Protein AF-A0A355DKV6-F1 (afdb_monomer_lite)

Secondary structure (DSSP, 8-state):
-HHHH-HHHHHHHHHHHHHHHHHHHHSTTTT-STT--EE--EEEETTEEE--EE-HHHHHHHHHS-BGGGTTB-HHHHHHHHHHHHHHHHHHTT---SEEEE-SGGGGSHHHHHHHHHH---TT-EEEE-SSTTTHHHHHHHHHHHHHHHHHHHHHHHHHHHHSHHHHHHHHHTHHHHHHHHHHHHHHHHIIIIIHHHHHHHHTTSS-SHHHHHHHHHHHHHHHHTSHHHHHHHHHHHHHHIIIIIHHHHHHHHHHHHHHHT--GGGG--TT---HHHHS--SSHHHHHHHHHHHHHIIIIIIIIIIHHHHHHHHHSTTHHHHHHHHHHHHHSS-S---HHHHHHHHHHH----HHHHHHHS-HHHHHHHHHHHHHHHHHHHHHHHHH-HHHHHHHHHHHHHHHHHHHHHHHHHHGGG--

Foldseek 3Di:
DLCVVPVVQVVVLVVQLVQQVLVCLLCVVQQADPVDWRWGWDDSDPVDIRIDTDGPVNVVCQQQAQDVVQVRGGVLVSLLVVLLVVVVVCVVVVHQAQEDEDADSVSSRVSSQVSNCVNRVDPSYYYHYDPCRVCPVVVVVVVVVVLVVLLVVLLVLLVVVLPDCVLLVQLVVLVLVLLLLLLQVLLVQLLPQQQLVLLVCLLQVVAFFLLSSLVRSLVRSLVSCVDPVVVVSSLVSLQVSCVPRVQVVVLVSCVVSCVVLVFDSCLQGQPVTDDSCLSVVPPPLCSVLVSVLSNVLSCCLVVVQVLVLLLVLCVVDPVVVVQCVVCVCVQVVPPDPDDPVVVSVCRRPPGRDDSVCSCVSDPSVNSVVSSVVRSVVSSVSSSVSVVVPPVSVSVSSVRSSVSSSVSSSVSSVVRSVVGD

Structure (mmCIF, N/CA/C/O backbone):
data_AF-A0A355DKV6-F1
#
_entry.id   AF-A0A355DKV6-F1
#
loop_
_atom_site.group_PDB
_atom_site.id
_atom_site.type_symbol
_atom_site.label_atom_id
_atom_site.label_alt_id
_atom_site.label_comp_id
_atom_site.label_asym_id
_atom_site.label_entity_id
_atom_site.label_seq_id
_atom_site.pdbx_PDB_ins_code
_atom_site.Cartn_x
_atom_site.Cartn_y
_atom_site.Cartn_z
_atom_site.occupancy
_atom_site.B_iso_or_equiv
_atom_site.auth_seq_id
_atom_site.auth_comp_id
_atom_site.auth_asym_id
_atom_site.auth_atom_id
_atom_site.pdbx_PDB_model_num
ATOM 1 N N . ARG A 1 1 ? 32.120 -13.228 -59.960 1.00 75.69 1 ARG A N 1
ATOM 2 C CA . ARG A 1 1 ? 33.062 -14.369 -59.861 1.00 75.69 1 ARG A CA 1
ATOM 3 C C . ARG A 1 1 ? 33.737 -14.476 -58.501 1.00 75.69 1 ARG A C 1
ATOM 5 O O . ARG A 1 1 ? 33.328 -15.336 -57.746 1.00 75.69 1 ARG A O 1
ATOM 12 N N . VAL A 1 2 ? 34.673 -13.593 -58.117 1.00 82.88 2 VAL A N 1
ATOM 13 C CA . VAL A 1 2 ? 35.402 -13.739 -56.829 1.00 82.88 2 VAL A CA 1
ATOM 14 C C . VAL A 1 2 ? 34.475 -13.819 -55.605 1.00 82.88 2 VAL A C 1
ATOM 16 O O . VAL A 1 2 ? 34.650 -14.699 -54.773 1.00 82.88 2 VAL A O 1
ATOM 19 N N . PHE A 1 3 ? 33.461 -12.954 -55.504 1.00 89.69 3 PHE A N 1
ATOM 20 C CA . PHE A 1 3 ? 32.495 -13.006 -54.394 1.00 89.69 3 PHE A CA 1
ATOM 21 C C . PHE A 1 3 ? 31.490 -14.161 -54.492 1.00 89.69 3 PHE A C 1
ATOM 23 O O . PHE A 1 3 ? 31.041 -14.653 -53.464 1.00 89.69 3 PHE A O 1
ATOM 30 N N . GLU A 1 4 ? 31.181 -14.629 -55.703 1.00 87.00 4 GLU A N 1
ATOM 31 C CA . GLU A 1 4 ? 30.304 -15.791 -55.917 1.00 87.00 4 GLU A CA 1
ATOM 32 C C . GLU A 1 4 ? 31.000 -17.090 -55.487 1.00 87.00 4 GLU A C 1
ATOM 34 O O . GLU A 1 4 ? 30.376 -17.969 -54.903 1.00 87.00 4 GLU A O 1
ATOM 39 N N . GLU A 1 5 ? 32.304 -17.197 -55.753 1.00 87.56 5 GLU A N 1
ATOM 40 C CA . GLU A 1 5 ? 33.126 -18.360 -55.409 1.00 87.56 5 GLU A CA 1
ATOM 41 C C . GLU A 1 5 ? 33.584 -18.332 -53.942 1.00 87.56 5 GLU A C 1
ATOM 43 O O . GLU A 1 5 ? 33.717 -19.381 -53.311 1.00 87.56 5 GLU A O 1
ATOM 48 N N . TYR A 1 6 ? 33.780 -17.139 -53.368 1.00 87.50 6 TYR A N 1
ATOM 49 C CA . TYR A 1 6 ? 34.282 -16.955 -52.004 1.00 87.50 6 TYR A CA 1
ATOM 50 C C . TYR A 1 6 ? 33.488 -15.882 -51.229 1.00 87.50 6 TYR A C 1
ATOM 52 O O . TYR A 1 6 ? 33.973 -14.762 -51.026 1.00 87.50 6 TYR A O 1
ATOM 60 N N . PRO A 1 7 ? 32.296 -16.223 -50.703 1.00 88.56 7 PRO A N 1
ATOM 61 C CA . PRO A 1 7 ? 31.398 -15.262 -50.046 1.00 88.56 7 PRO A CA 1
ATOM 62 C C . PRO A 1 7 ? 31.996 -14.546 -48.824 1.00 88.56 7 PRO A C 1
ATOM 64 O O . PRO A 1 7 ? 31.644 -13.411 -48.514 1.00 88.56 7 PRO A O 1
ATOM 67 N N . HIS A 1 8 ? 32.955 -15.164 -48.132 1.00 89.00 8 HIS A N 1
ATOM 68 C CA . HIS A 1 8 ? 33.622 -14.542 -46.985 1.00 89.00 8 HIS A CA 1
ATOM 69 C C . HIS A 1 8 ? 34.455 -13.300 -47.370 1.00 89.00 8 HIS A C 1
ATOM 71 O O . HIS A 1 8 ? 34.633 -12.402 -46.544 1.00 89.00 8 HIS A O 1
ATOM 77 N N . HIS A 1 9 ? 34.947 -13.208 -48.616 1.00 92.06 9 HIS A N 1
ATOM 78 C CA . HIS A 1 9 ? 35.620 -12.001 -49.108 1.00 92.06 9 HIS A CA 1
ATOM 79 C C . HIS A 1 9 ? 34.642 -10.845 -49.308 1.00 92.06 9 HIS A C 1
ATOM 81 O O . HIS A 1 9 ? 35.014 -9.700 -49.050 1.00 92.06 9 HIS A O 1
ATOM 87 N N . GLN A 1 10 ? 33.397 -11.133 -49.699 1.00 92.31 10 GLN A N 1
ATOM 88 C CA . GLN A 1 10 ? 32.352 -10.120 -49.801 1.00 92.31 10 GLN A CA 1
ATOM 89 C C . GLN A 1 10 ? 32.082 -9.494 -48.430 1.00 92.31 10 GLN A C 1
ATOM 91 O O . GLN A 1 10 ? 32.191 -8.280 -48.296 1.00 92.31 10 GLN A O 1
ATOM 96 N N . ALA A 1 11 ? 31.860 -10.310 -47.393 1.00 91.25 11 ALA A N 1
ATOM 97 C CA . ALA A 1 11 ? 31.617 -9.818 -46.033 1.00 91.25 11 ALA A CA 1
ATOM 98 C C . ALA A 1 11 ? 32.768 -8.938 -45.497 1.00 91.25 11 ALA A C 1
ATOM 100 O O . ALA A 1 11 ? 32.544 -7.917 -44.846 1.00 91.25 11 ALA A O 1
ATOM 101 N N . ARG A 1 12 ? 34.021 -9.301 -45.805 1.00 93.19 12 ARG A N 1
ATOM 102 C CA . ARG A 1 12 ? 35.208 -8.496 -45.466 1.00 93.19 12 ARG A CA 1
ATOM 103 C C . ARG A 1 12 ? 35.236 -7.155 -46.206 1.00 93.19 12 ARG A C 1
ATOM 105 O O . ARG A 1 12 ? 35.471 -6.117 -45.587 1.00 93.19 12 ARG A O 1
ATOM 112 N N . CYS A 1 13 ? 34.940 -7.158 -47.505 1.00 94.75 13 CYS A N 1
ATOM 113 C CA . CYS A 1 13 ? 34.864 -5.935 -48.307 1.00 94.75 13 CYS A CA 1
ATOM 114 C C . CYS A 1 13 ? 33.706 -5.028 -47.858 1.00 94.75 13 CYS A C 1
ATOM 116 O O . CYS A 1 13 ? 33.892 -3.820 -47.736 1.00 94.75 13 CYS A O 1
ATOM 118 N N . GLU A 1 14 ? 32.543 -5.593 -47.529 1.00 94.56 14 GLU A N 1
ATOM 119 C CA . GLU A 1 14 ? 31.401 -4.865 -46.963 1.00 94.56 14 GLU A C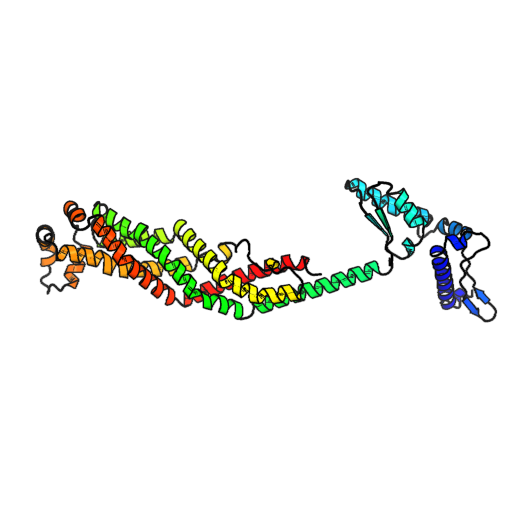A 1
ATOM 120 C C . GLU A 1 14 ? 31.754 -4.216 -45.619 1.00 94.56 14 GLU A C 1
ATOM 122 O O . GLU A 1 14 ? 31.423 -3.051 -45.385 1.00 94.56 14 GLU A O 1
ATOM 127 N N . LEU A 1 15 ? 32.499 -4.915 -44.756 1.00 93.81 15 LEU A N 1
ATOM 128 C CA . LEU A 1 15 ? 33.015 -4.338 -43.515 1.00 93.81 15 LEU A CA 1
ATOM 129 C C . LEU A 1 15 ? 33.995 -3.183 -43.785 1.00 93.81 15 LEU A C 1
ATOM 131 O O . LEU A 1 15 ? 33.948 -2.168 -43.087 1.00 93.81 15 LEU A O 1
ATOM 135 N N . ALA A 1 16 ? 34.859 -3.299 -44.798 1.00 95.38 16 ALA A N 1
ATOM 136 C CA . ALA A 1 16 ? 35.751 -2.213 -45.208 1.00 95.38 16 ALA A CA 1
ATOM 137 C C . ALA A 1 16 ? 34.968 -0.995 -45.735 1.00 95.38 16 ALA A C 1
ATOM 139 O O . ALA A 1 16 ? 35.283 0.137 -45.361 1.00 95.38 16 ALA A O 1
ATOM 140 N N . CYS A 1 17 ? 33.907 -1.212 -46.522 1.00 95.62 17 CYS A N 1
ATOM 141 C CA . CYS A 1 17 ? 32.977 -0.159 -46.943 1.00 95.62 17 CYS A CA 1
ATOM 142 C C . CYS A 1 17 ? 32.291 0.496 -45.740 1.00 95.62 17 CYS A C 1
ATOM 144 O O . CYS A 1 17 ? 32.219 1.722 -45.664 1.00 95.62 17 CYS A O 1
ATOM 146 N N . ARG A 1 18 ? 31.824 -0.301 -44.768 1.00 92.56 18 ARG A N 1
ATOM 147 C CA . ARG A 1 18 ? 31.198 0.208 -43.543 1.00 92.56 18 ARG A CA 1
ATOM 148 C C . ARG A 1 18 ? 32.146 1.116 -42.761 1.00 92.56 18 ARG A C 1
ATOM 150 O O . ARG A 1 18 ? 31.719 2.194 -42.362 1.00 92.56 18 ARG A O 1
ATOM 157 N N . LYS A 1 19 ? 33.409 0.718 -42.582 1.00 92.50 19 LYS A N 1
ATOM 158 C CA . LYS A 1 19 ? 34.423 1.533 -41.892 1.00 92.50 19 LYS A CA 1
ATOM 159 C C . LYS A 1 19 ? 34.695 2.847 -42.625 1.00 92.50 19 LYS A C 1
ATOM 161 O O . LYS A 1 19 ? 34.695 3.893 -41.988 1.00 92.50 19 LYS A O 1
ATOM 166 N N . ALA A 1 20 ? 34.857 2.808 -43.951 1.00 94.56 20 ALA A N 1
ATOM 167 C CA . ALA A 1 20 ? 35.049 4.017 -44.758 1.00 94.56 20 ALA A CA 1
ATOM 168 C C . ALA A 1 20 ? 33.838 4.965 -44.673 1.00 94.56 20 ALA A C 1
ATOM 170 O O . ALA A 1 20 ? 34.000 6.176 -44.547 1.00 94.56 20 ALA A O 1
ATOM 171 N N . LYS A 1 21 ? 32.618 4.412 -44.682 1.00 93.00 21 LYS A N 1
ATOM 172 C CA . LYS A 1 21 ? 31.371 5.161 -44.476 1.00 93.00 21 LYS A CA 1
ATOM 173 C C . LYS A 1 21 ? 31.324 5.816 -43.090 1.00 93.00 21 LYS A C 1
ATOM 175 O O . LYS A 1 21 ? 31.010 6.996 -42.984 1.00 93.00 21 LYS A O 1
ATOM 180 N N . GLU A 1 22 ? 31.592 5.058 -42.029 1.00 91.00 22 GLU A N 1
ATOM 181 C CA . GLU A 1 22 ? 31.557 5.564 -40.648 1.00 91.00 22 GLU A CA 1
ATOM 182 C C . GLU A 1 22 ? 32.615 6.649 -40.407 1.00 91.00 22 GLU A C 1
ATOM 184 O O . GLU A 1 22 ? 32.306 7.659 -39.777 1.00 91.00 22 GLU A O 1
ATOM 189 N N . ASP A 1 23 ? 33.820 6.490 -40.960 1.00 92.25 23 ASP A N 1
ATOM 190 C CA . ASP A 1 23 ? 34.874 7.509 -40.929 1.00 92.25 23 ASP A CA 1
ATOM 191 C C . ASP A 1 23 ? 34.447 8.786 -41.672 1.00 92.25 23 ASP A C 1
ATOM 193 O O . ASP A 1 23 ? 34.551 9.885 -41.124 1.00 92.25 23 ASP A O 1
ATOM 197 N N . TYR A 1 24 ? 33.854 8.644 -42.867 1.00 93.69 24 TYR A N 1
ATOM 198 C CA . TYR A 1 24 ? 33.315 9.780 -43.616 1.00 93.69 24 TYR A CA 1
ATOM 199 C C . TYR A 1 24 ? 32.299 10.587 -42.796 1.00 93.69 24 TYR A C 1
ATOM 201 O O . TYR A 1 24 ? 32.480 11.792 -42.633 1.00 93.69 24 TYR A O 1
ATOM 209 N N . PHE A 1 25 ? 31.262 9.943 -42.245 1.00 91.38 25 PHE A N 1
ATOM 210 C CA . PHE A 1 25 ? 30.215 10.645 -41.486 1.00 91.38 25 PHE A CA 1
ATOM 211 C C . PHE A 1 25 ? 30.684 11.146 -40.114 1.00 91.38 25 PHE A C 1
ATOM 213 O O . PHE A 1 25 ? 30.105 12.081 -39.570 1.00 91.38 25 PHE A O 1
ATOM 220 N N . SER A 1 26 ? 31.754 10.574 -39.558 1.00 88.19 26 SER A N 1
ATOM 221 C CA . SER A 1 26 ? 32.372 11.099 -38.333 1.00 88.19 26 SER A CA 1
ATOM 222 C C . SER A 1 26 ? 33.210 12.354 -38.599 1.00 88.19 26 SER A C 1
ATOM 224 O O . SER A 1 26 ? 33.378 13.179 -37.704 1.00 88.19 26 SER A O 1
ATOM 226 N N . ASN A 1 27 ? 33.718 12.515 -39.827 1.00 90.25 27 ASN A N 1
ATOM 227 C CA . ASN A 1 27 ? 34.671 13.557 -40.208 1.00 90.25 27 ASN A CA 1
ATOM 228 C C . ASN A 1 27 ? 34.256 14.291 -41.502 1.00 90.25 27 ASN A C 1
ATOM 230 O O . ASN A 1 27 ? 35.106 14.646 -42.320 1.00 90.25 27 ASN A O 1
ATOM 234 N N . GLU A 1 28 ? 32.960 14.560 -41.707 1.00 89.56 28 GLU A N 1
ATOM 235 C CA . GLU A 1 28 ? 32.431 15.083 -42.986 1.00 89.56 28 GLU A CA 1
ATOM 236 C C . GLU A 1 28 ? 33.140 16.362 -43.471 1.00 89.56 28 GLU A C 1
ATOM 238 O O . GLU A 1 28 ? 33.369 16.550 -44.668 1.00 89.56 28 GLU A O 1
ATOM 243 N N . ALA A 1 29 ? 33.545 17.238 -42.544 1.00 89.12 29 ALA A N 1
ATOM 244 C CA . ALA A 1 29 ? 34.274 18.464 -42.865 1.00 89.12 29 ALA A CA 1
ATOM 245 C C . ALA A 1 29 ? 35.647 18.189 -43.510 1.00 89.12 29 ALA A C 1
ATOM 247 O O . ALA A 1 29 ? 36.038 18.895 -44.443 1.00 89.12 29 ALA A O 1
ATOM 248 N N . LEU A 1 30 ? 36.355 17.145 -43.065 1.00 90.81 30 LEU A N 1
ATOM 249 C CA . LEU A 1 30 ? 37.671 16.744 -43.578 1.00 90.81 30 LEU A CA 1
ATOM 250 C C . LEU A 1 30 ? 37.592 16.202 -45.015 1.00 90.81 30 LEU A C 1
ATOM 252 O O . LEU A 1 30 ? 38.509 16.401 -45.816 1.00 90.81 30 LEU A O 1
ATOM 256 N N . TYR A 1 31 ? 36.482 15.546 -45.354 1.00 91.19 31 TYR A N 1
ATOM 257 C CA . TYR A 1 31 ? 36.245 14.911 -46.658 1.00 91.19 31 TYR A CA 1
ATOM 258 C C . TYR A 1 31 ? 35.359 15.748 -47.592 1.00 91.19 31 TYR A C 1
ATOM 260 O O . TYR A 1 31 ? 34.813 15.249 -48.580 1.00 91.19 31 TYR A O 1
ATOM 268 N N . SER A 1 32 ? 35.223 17.041 -47.286 1.00 84.38 32 SER A N 1
ATOM 269 C CA . SER A 1 32 ? 34.467 18.004 -48.090 1.00 84.38 32 SER A CA 1
ATOM 270 C C . SER A 1 32 ? 35.166 18.373 -49.406 1.00 84.38 32 SER A C 1
ATOM 272 O O . SER A 1 32 ? 34.494 18.720 -50.377 1.00 84.38 32 SER A O 1
ATOM 274 N N . ASN A 1 33 ? 36.500 18.270 -49.454 1.00 86.44 33 ASN A N 1
ATOM 275 C CA . ASN A 1 33 ? 37.308 18.471 -50.657 1.00 86.44 33 ASN A CA 1
ATOM 276 C C . ASN A 1 33 ? 37.266 17.217 -51.549 1.00 86.44 33 ASN A C 1
ATOM 278 O O . ASN A 1 33 ? 37.455 16.104 -51.064 1.00 86.44 33 ASN A O 1
ATOM 282 N N . SER A 1 34 ? 37.096 17.398 -52.861 1.00 79.31 34 SER A N 1
ATOM 283 C CA . SER A 1 34 ? 37.041 16.318 -53.856 1.00 79.31 34 SER A CA 1
ATOM 284 C C . SER A 1 34 ? 38.300 15.444 -53.915 1.00 79.31 34 SER A C 1
ATOM 286 O O . SER A 1 34 ? 38.226 14.312 -54.386 1.00 79.31 34 SER A O 1
ATOM 288 N N . GLN A 1 35 ? 39.439 15.935 -53.417 1.00 86.06 35 GLN A N 1
ATOM 289 C CA . GLN A 1 35 ? 40.703 15.190 -53.365 1.00 86.06 35 GLN A CA 1
ATOM 290 C C . GLN A 1 35 ? 40.925 14.420 -52.048 1.00 86.06 35 GLN A C 1
ATOM 292 O O . GLN A 1 35 ? 41.882 13.652 -51.944 1.00 86.06 35 GLN A O 1
ATOM 297 N N . SER A 1 36 ? 40.058 14.605 -51.046 1.00 91.44 36 SER A N 1
ATOM 298 C CA . SER A 1 36 ? 40.150 13.965 -49.728 1.00 91.44 36 SER A CA 1
ATOM 299 C C . SER A 1 36 ? 39.138 12.825 -49.618 1.00 91.44 36 SER A C 1
ATOM 301 O O . SER A 1 36 ? 37.974 13.004 -49.963 1.00 91.44 36 SER A O 1
ATOM 303 N N . PHE A 1 37 ? 39.564 11.654 -49.135 1.00 93.44 37 PHE A N 1
ATOM 304 C CA . PHE A 1 37 ? 38.721 10.457 -49.061 1.00 93.44 37 PHE A CA 1
ATOM 305 C C . PHE A 1 37 ? 38.884 9.749 -47.721 1.00 93.44 37 PHE A C 1
ATOM 307 O O . PHE A 1 37 ? 40.014 9.495 -47.297 1.00 93.44 37 PHE A O 1
ATOM 314 N N . ALA A 1 38 ? 37.766 9.339 -47.128 1.00 93.62 38 ALA A N 1
ATOM 315 C CA . ALA A 1 38 ? 37.750 8.258 -46.156 1.00 93.62 38 ALA A CA 1
ATOM 316 C C . ALA A 1 38 ? 38.045 6.953 -46.904 1.00 93.62 38 ALA A C 1
ATOM 318 O O . ALA A 1 38 ? 37.488 6.715 -47.983 1.00 93.62 38 ALA A O 1
ATOM 319 N N . ARG A 1 39 ? 38.958 6.129 -46.381 1.00 93.50 39 ARG A N 1
ATOM 320 C CA . ARG A 1 39 ? 39.440 4.930 -47.083 1.00 93.50 39 ARG A CA 1
ATOM 321 C C . ARG A 1 39 ? 39.366 3.701 -46.196 1.00 93.50 39 ARG A C 1
ATOM 323 O O . ARG A 1 39 ? 39.854 3.708 -45.071 1.00 93.50 39 ARG A O 1
ATOM 330 N N . GLY A 1 40 ? 38.820 2.626 -46.748 1.00 91.12 40 GLY A N 1
ATOM 331 C CA . GLY A 1 40 ? 39.048 1.279 -46.240 1.00 91.12 40 GLY A CA 1
ATOM 332 C C . GLY A 1 40 ? 40.179 0.601 -47.008 1.00 91.12 40 GLY A C 1
ATOM 333 O O . GLY A 1 40 ? 40.628 1.084 -48.048 1.00 91.12 40 GLY A O 1
ATOM 334 N N . PHE A 1 41 ? 40.619 -0.548 -46.514 1.00 93.00 41 PHE A N 1
ATOM 335 C CA . PHE A 1 41 ? 41.547 -1.419 -47.221 1.00 93.00 41 PHE A CA 1
ATOM 336 C C . PHE A 1 41 ? 41.226 -2.866 -46.877 1.00 93.00 41 PHE A C 1
ATOM 338 O O . PHE A 1 41 ? 41.072 -3.200 -45.702 1.00 93.00 41 PHE A O 1
ATOM 345 N N . GLU A 1 42 ? 41.144 -3.712 -47.895 1.00 94.12 42 GLU A N 1
ATOM 346 C CA . GLU A 1 42 ? 40.988 -5.147 -47.739 1.00 94.12 42 GLU A CA 1
ATOM 347 C C . GLU A 1 42 ? 41.822 -5.889 -48.789 1.00 94.12 42 GLU A C 1
ATOM 349 O O . GLU A 1 42 ? 41.785 -5.565 -49.977 1.00 94.12 42 GLU A O 1
ATOM 354 N N . SER A 1 43 ? 42.585 -6.888 -48.344 1.00 92.38 43 SER A N 1
ATOM 355 C CA . SER A 1 43 ? 43.362 -7.754 -49.233 1.00 92.38 43 SER A CA 1
ATOM 356 C C . SER A 1 43 ? 42.561 -9.021 -49.504 1.00 92.38 43 SER A C 1
ATOM 358 O O . SER A 1 43 ? 42.311 -9.823 -48.595 1.00 92.38 43 SER A O 1
ATOM 360 N N . ILE A 1 44 ? 42.121 -9.174 -50.755 1.00 88.06 44 ILE A N 1
ATOM 361 C CA . ILE A 1 44 ? 41.364 -10.345 -51.199 1.00 88.06 44 ILE A CA 1
ATOM 362 C C . ILE A 1 44 ? 42.344 -11.495 -51.461 1.00 88.06 44 ILE A C 1
ATOM 364 O O . ILE A 1 44 ? 42.140 -12.596 -50.958 1.00 88.06 44 ILE A O 1
ATOM 368 N N . ASN A 1 45 ? 43.435 -11.230 -52.184 1.00 85.31 45 ASN A N 1
ATOM 369 C CA . ASN A 1 45 ? 44.578 -12.134 -52.352 1.00 85.31 45 ASN A CA 1
ATOM 370 C C . ASN A 1 45 ? 45.846 -11.330 -52.719 1.00 85.31 45 ASN A C 1
ATOM 372 O O . ASN A 1 45 ? 45.808 -10.104 -52.759 1.00 85.31 45 ASN A O 1
ATOM 376 N N . GLU A 1 46 ? 46.961 -12.006 -53.017 1.00 83.81 46 GLU A N 1
ATOM 377 C CA . GLU A 1 46 ? 48.256 -11.365 -53.331 1.00 83.81 46 GLU A CA 1
ATOM 378 C C . GLU A 1 46 ? 48.210 -10.375 -54.514 1.00 83.81 46 GLU A C 1
ATOM 380 O O . GLU A 1 46 ? 49.072 -9.502 -54.628 1.00 83.81 46 GLU A O 1
ATOM 385 N N . GLN A 1 47 ? 47.205 -10.493 -55.388 1.00 87.06 47 GLN A N 1
ATOM 386 C CA . GLN A 1 47 ? 47.074 -9.714 -56.621 1.00 87.06 47 GLN A CA 1
ATOM 387 C C . GLN A 1 47 ? 45.876 -8.755 -56.617 1.00 87.06 47 GLN A C 1
ATOM 389 O O . GLN A 1 47 ? 45.832 -7.839 -57.437 1.00 87.06 47 GLN A O 1
ATOM 394 N N . ILE A 1 48 ? 44.902 -8.948 -55.721 1.00 89.69 48 ILE A N 1
ATOM 395 C CA . ILE A 1 48 ? 43.644 -8.198 -55.704 1.00 89.69 48 ILE A CA 1
ATOM 396 C C . ILE A 1 48 ? 43.473 -7.492 -54.360 1.00 89.69 48 ILE A C 1
ATOM 398 O O . ILE A 1 48 ? 43.266 -8.119 -53.318 1.00 89.69 48 ILE A O 1
ATOM 402 N N . TYR A 1 49 ? 43.465 -6.163 -54.430 1.00 92.06 49 TYR A N 1
ATOM 403 C CA . TYR A 1 49 ? 43.208 -5.269 -53.308 1.00 92.06 49 TYR A CA 1
ATOM 404 C C . TYR A 1 49 ? 41.893 -4.525 -53.524 1.00 92.06 49 TYR A C 1
ATOM 406 O O . TYR A 1 49 ? 41.630 -4.013 -54.613 1.00 92.06 49 TYR A O 1
ATOM 414 N N . PHE A 1 50 ? 41.083 -4.435 -52.474 1.00 94.06 50 PHE A N 1
ATOM 415 C CA . PHE A 1 50 ? 39.849 -3.663 -52.455 1.00 94.06 50 PHE A CA 1
ATOM 416 C C . PHE A 1 50 ? 40.023 -2.438 -51.555 1.00 94.06 50 PHE A C 1
ATOM 418 O O . PHE A 1 50 ? 40.330 -2.554 -50.369 1.00 94.06 50 PHE A O 1
ATOM 425 N N . ILE A 1 51 ? 39.854 -1.248 -52.130 1.00 94.38 51 ILE A N 1
ATOM 426 C CA . ILE A 1 51 ? 40.093 0.030 -51.452 1.00 94.38 51 ILE A CA 1
ATOM 427 C C . ILE A 1 51 ? 38.833 0.887 -51.615 1.00 94.38 51 ILE A C 1
ATOM 429 O O . ILE A 1 51 ? 38.753 1.662 -52.569 1.00 94.38 51 ILE A O 1
ATOM 433 N N . PRO A 1 52 ? 37.819 0.739 -50.743 1.00 94.75 52 PRO A N 1
ATOM 434 C CA . PRO A 1 52 ? 36.633 1.578 -50.807 1.00 94.75 52 PRO A CA 1
ATOM 435 C C . PRO A 1 52 ? 37.004 3.011 -50.426 1.00 94.75 52 PRO A C 1
ATOM 437 O O . PRO A 1 52 ? 37.708 3.237 -49.437 1.00 94.75 52 PRO A O 1
ATOM 440 N N . GLN A 1 53 ? 36.535 3.972 -51.218 1.00 94.31 53 GLN A N 1
ATOM 441 C CA . GLN A 1 53 ? 36.810 5.393 -51.033 1.00 94.31 53 GLN A CA 1
ATOM 442 C C . GLN A 1 53 ? 35.499 6.168 -50.981 1.00 94.31 53 GLN A C 1
ATOM 444 O O . GLN A 1 53 ? 34.644 5.998 -51.846 1.00 94.31 53 GLN A O 1
ATOM 449 N N . VAL A 1 54 ? 35.357 7.033 -49.980 1.00 93.94 54 VAL A N 1
ATOM 450 C CA . VAL A 1 54 ? 34.174 7.880 -49.810 1.00 93.94 54 VAL A CA 1
ATOM 451 C C . VAL A 1 54 ? 34.623 9.322 -49.607 1.00 93.94 54 VAL A C 1
ATOM 453 O O . VAL A 1 54 ? 35.417 9.621 -48.718 1.00 93.94 54 VAL A O 1
ATOM 456 N N . ASN A 1 55 ? 34.118 10.220 -50.444 1.00 94.06 55 ASN A N 1
ATOM 457 C CA . ASN A 1 55 ? 34.197 11.667 -50.263 1.00 94.06 55 ASN A CA 1
ATOM 458 C C . ASN A 1 55 ? 32.788 12.257 -50.389 1.00 94.06 55 ASN A C 1
ATOM 460 O O . ASN A 1 55 ? 31.827 11.528 -50.643 1.00 94.06 55 ASN A O 1
ATOM 464 N N . ARG A 1 56 ? 32.657 13.580 -50.260 1.00 92.94 56 ARG A N 1
ATOM 465 C CA . ARG A 1 56 ? 31.346 14.235 -50.342 1.00 92.94 56 ARG A CA 1
ATOM 466 C C . ARG A 1 56 ? 30.579 13.930 -51.631 1.00 92.94 56 ARG A C 1
ATOM 468 O O . ARG A 1 56 ? 29.381 13.688 -51.556 1.00 92.94 56 ARG A O 1
ATOM 475 N N . ALA A 1 57 ? 31.234 13.949 -52.792 1.00 92.81 57 ALA A N 1
ATOM 476 C CA . ALA A 1 57 ? 30.561 13.719 -54.073 1.00 92.81 57 ALA A CA 1
ATOM 477 C C . ALA A 1 57 ? 29.994 12.293 -54.161 1.00 92.81 57 ALA A C 1
ATOM 479 O O . ALA A 1 57 ? 28.816 12.125 -54.457 1.00 92.81 57 ALA A O 1
ATOM 480 N N . ILE A 1 58 ? 30.806 11.294 -53.799 1.00 94.06 58 ILE A N 1
ATOM 481 C CA . ILE A 1 58 ? 30.404 9.880 -53.783 1.00 94.06 58 ILE A CA 1
ATOM 482 C C . ILE A 1 58 ? 29.291 9.646 -52.757 1.00 94.06 58 ILE A C 1
ATOM 484 O O . ILE A 1 58 ? 28.300 8.990 -53.056 1.00 94.06 58 ILE A O 1
ATOM 488 N N . ALA A 1 59 ? 29.424 10.198 -51.547 1.00 93.31 59 ALA A N 1
ATOM 489 C CA . ALA A 1 59 ? 28.401 10.056 -50.518 1.00 93.31 59 ALA A CA 1
ATOM 490 C C . ALA A 1 59 ? 27.063 10.65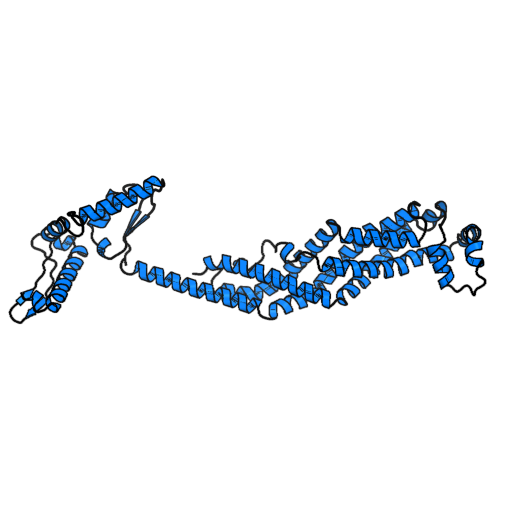6 -50.973 1.00 93.31 59 ALA A C 1
ATOM 492 O O . ALA A 1 59 ? 26.024 10.039 -50.776 1.00 93.31 59 ALA A O 1
ATOM 493 N N . GLN A 1 60 ? 27.080 11.828 -51.612 1.00 92.88 60 GLN A N 1
ATOM 494 C CA . GLN A 1 60 ? 25.874 12.466 -52.141 1.00 92.88 60 GLN A CA 1
ATOM 495 C C . GLN A 1 60 ? 25.227 11.641 -53.255 1.00 92.88 60 GLN A C 1
ATOM 497 O O . GLN A 1 60 ? 24.012 11.475 -53.236 1.00 92.88 60 GLN A O 1
ATOM 502 N N . GLU A 1 61 ? 26.019 11.087 -54.174 1.00 94.50 61 GLU A N 1
ATOM 503 C CA . GLU A 1 61 ? 25.523 10.185 -55.217 1.00 94.50 61 GLU A CA 1
ATOM 504 C C . GLU A 1 61 ? 24.847 8.947 -54.611 1.00 94.50 61 GLU A C 1
ATOM 506 O O . GLU A 1 61 ? 23.699 8.658 -54.938 1.00 94.50 61 GLU A O 1
ATOM 511 N N . ILE A 1 62 ? 25.508 8.276 -53.659 1.00 93.94 62 ILE A N 1
ATOM 512 C CA . ILE A 1 62 ? 24.969 7.086 -52.979 1.00 93.94 62 ILE A CA 1
ATOM 513 C C . ILE A 1 62 ? 23.683 7.417 -52.212 1.00 93.94 62 ILE A C 1
ATOM 515 O O . ILE A 1 62 ? 22.713 6.668 -52.276 1.00 93.94 62 ILE A O 1
ATOM 519 N N . LEU A 1 63 ? 23.655 8.531 -51.474 1.00 93.94 63 LEU A N 1
ATOM 520 C CA . LEU A 1 63 ? 22.506 8.908 -50.645 1.00 93.94 63 LEU A CA 1
ATOM 521 C C . LEU A 1 63 ? 21.260 9.278 -51.465 1.00 93.94 63 LEU A C 1
ATOM 523 O O . LEU A 1 63 ? 20.154 9.126 -50.949 1.00 93.94 63 LEU A O 1
ATOM 527 N N . HIS A 1 64 ? 21.440 9.749 -52.706 1.00 95.69 64 HIS A N 1
ATOM 528 C CA . HIS A 1 64 ? 20.362 10.085 -53.647 1.00 95.69 64 HIS A CA 1
ATOM 529 C C . HIS A 1 64 ? 20.044 8.952 -54.631 1.00 95.69 64 HIS A C 1
ATOM 531 O O . HIS A 1 64 ? 19.135 9.082 -55.451 1.00 95.69 64 HIS A O 1
ATOM 537 N N . GLN A 1 65 ? 20.773 7.838 -54.567 1.00 96.50 65 GLN A N 1
ATOM 538 C CA . GLN A 1 65 ? 20.498 6.688 -55.408 1.00 96.50 65 GLN A CA 1
ATOM 539 C C . GLN A 1 65 ? 19.162 6.052 -55.009 1.00 96.50 65 GLN A C 1
ATOM 541 O O . GLN A 1 65 ? 18.921 5.755 -53.841 1.00 96.50 65 GLN A O 1
ATOM 546 N N . SER A 1 66 ? 18.308 5.819 -56.004 1.00 95.75 66 SER A N 1
ATOM 547 C CA . SER A 1 66 ? 17.059 5.071 -55.855 1.00 95.75 66 SER A CA 1
ATOM 548 C C . SER A 1 66 ? 17.345 3.615 -55.469 1.00 95.75 66 SER A C 1
ATOM 550 O O . SER A 1 66 ? 18.146 2.944 -56.128 1.00 95.75 66 SER A O 1
ATOM 552 N N . LEU A 1 67 ? 16.694 3.130 -54.409 1.00 95.00 67 LEU A N 1
ATOM 553 C CA . LEU A 1 67 ? 16.826 1.760 -53.913 1.00 95.00 67 LEU A CA 1
ATOM 554 C C . LEU A 1 67 ? 15.501 1.010 -54.068 1.00 95.00 67 LEU A C 1
ATOM 556 O O . LEU A 1 67 ? 14.439 1.515 -53.700 1.00 95.00 67 LEU A O 1
ATOM 560 N N . ALA A 1 68 ? 15.553 -0.216 -54.593 1.00 95.31 68 ALA A N 1
ATOM 561 C CA . ALA A 1 68 ? 14.361 -1.040 -54.798 1.00 95.31 68 ALA A CA 1
ATOM 562 C C . ALA A 1 68 ? 13.698 -1.419 -53.463 1.00 95.31 68 ALA A C 1
ATOM 564 O O . ALA A 1 68 ? 12.474 -1.450 -53.361 1.00 95.31 68 ALA A O 1
ATOM 565 N N . GLU A 1 69 ? 14.509 -1.637 -52.427 1.00 94.19 69 GLU A N 1
ATOM 566 C CA . GLU A 1 69 ? 14.095 -1.930 -51.053 1.00 94.19 69 GLU A CA 1
ATOM 567 C C . GLU A 1 69 ? 13.355 -0.761 -50.390 1.00 94.19 69 GLU A C 1
ATOM 569 O O . GLU A 1 69 ? 12.647 -0.964 -49.408 1.00 94.19 69 GLU A O 1
ATOM 574 N N . LEU A 1 70 ? 13.511 0.451 -50.931 1.00 94.31 70 LEU A N 1
ATOM 575 C CA . LEU A 1 70 ? 12.812 1.663 -50.507 1.00 94.31 70 LEU A CA 1
ATOM 576 C C . LEU A 1 70 ? 11.764 2.095 -51.545 1.00 94.31 70 LEU A C 1
ATOM 578 O O . LEU A 1 70 ? 11.492 3.283 -51.695 1.00 94.31 70 LEU A O 1
ATOM 582 N N . GLU A 1 71 ? 11.209 1.141 -52.300 1.00 94.44 71 GLU A N 1
ATOM 583 C CA . GLU A 1 71 ? 10.165 1.377 -53.310 1.00 94.44 71 GLU A CA 1
ATOM 584 C C . GLU A 1 71 ? 10.578 2.396 -54.387 1.00 94.44 71 GLU A C 1
ATOM 586 O O . GLU A 1 71 ? 9.777 3.189 -54.881 1.00 94.44 71 GLU A O 1
ATOM 591 N N . GLY A 1 72 ? 11.859 2.385 -54.759 1.00 95.25 72 GLY A N 1
ATOM 592 C CA . GLY A 1 72 ? 12.415 3.300 -55.749 1.00 95.25 72 GLY A CA 1
ATOM 593 C C . GLY A 1 72 ? 12.759 4.685 -55.198 1.00 95.25 72 GLY A C 1
ATOM 594 O O . GLY A 1 72 ? 13.145 5.558 -55.977 1.00 95.25 72 GLY A O 1
ATOM 595 N N . LYS A 1 73 ? 12.677 4.898 -53.884 1.00 96.56 73 LYS A N 1
ATOM 596 C CA . LYS A 1 73 ? 13.118 6.135 -53.231 1.00 96.56 73 LYS A CA 1
ATOM 597 C C . LYS A 1 73 ? 14.588 6.053 -52.849 1.00 96.56 73 LYS A C 1
ATOM 599 O O . LYS A 1 73 ? 15.151 4.975 -52.645 1.00 96.56 73 LYS A O 1
ATOM 604 N N . SER A 1 74 ? 15.216 7.212 -52.744 1.00 96.94 74 SER A N 1
ATOM 605 C CA . SER A 1 74 ? 16.510 7.347 -52.093 1.00 96.94 74 SER A CA 1
ATOM 606 C C . SER A 1 74 ? 16.368 7.260 -50.575 1.00 96.94 74 SER A C 1
ATOM 608 O O . SER A 1 74 ? 15.282 7.417 -50.006 1.00 96.94 74 SER A O 1
ATOM 610 N N . TRP A 1 75 ? 17.482 7.031 -49.883 1.00 94.44 75 TRP A N 1
ATOM 611 C CA . TRP A 1 75 ? 17.450 6.956 -48.425 1.00 94.44 75 TRP A CA 1
ATOM 612 C C . TRP A 1 75 ? 17.106 8.306 -47.775 1.00 94.44 75 TRP A C 1
ATOM 614 O O . TRP A 1 75 ? 16.407 8.338 -46.763 1.00 94.44 75 TRP A O 1
ATOM 624 N N . ILE A 1 76 ? 17.520 9.421 -48.390 1.00 95.94 76 ILE A N 1
ATOM 625 C CA . ILE A 1 76 ? 17.150 10.777 -47.956 1.00 95.94 76 ILE A CA 1
ATOM 626 C C . ILE A 1 76 ? 15.634 10.985 -48.042 1.00 95.94 76 ILE A C 1
ATOM 628 O O . ILE A 1 76 ? 15.028 11.471 -47.086 1.00 95.94 76 ILE A O 1
ATOM 632 N N . GLU A 1 77 ? 15.020 10.614 -49.168 1.00 97.00 77 GLU A N 1
ATOM 633 C CA . GLU A 1 77 ? 13.573 10.747 -49.377 1.00 97.00 77 GLU A CA 1
ATOM 634 C C . GLU A 1 77 ? 12.793 9.875 -48.395 1.00 97.00 77 GLU A C 1
ATOM 636 O O . GLU A 1 77 ? 11.914 10.377 -47.696 1.00 97.00 77 GLU A O 1
ATOM 641 N N . SER A 1 78 ? 13.170 8.599 -48.276 1.00 97.00 78 SER A N 1
ATOM 642 C CA . SER A 1 78 ? 12.517 7.659 -47.363 1.00 97.00 78 SER A CA 1
ATOM 643 C C . SER A 1 78 ? 12.611 8.114 -45.900 1.00 97.00 78 SER A C 1
ATOM 645 O O . SER A 1 78 ? 11.615 8.082 -45.176 1.00 97.00 78 SER A O 1
ATOM 647 N N . PHE A 1 79 ? 13.774 8.613 -45.461 1.00 96.25 79 PHE A N 1
ATOM 648 C CA . PHE A 1 79 ? 13.926 9.149 -44.108 1.00 96.25 79 PHE A CA 1
ATOM 649 C C . PHE A 1 79 ? 13.061 10.398 -43.890 1.00 96.25 79 PHE A C 1
ATOM 651 O O . PHE A 1 79 ? 12.370 10.495 -42.877 1.00 96.25 79 PHE A O 1
ATOM 658 N N . ARG A 1 80 ? 13.052 11.339 -44.844 1.00 97.69 80 ARG A N 1
ATOM 659 C CA . ARG A 1 80 ? 12.230 12.555 -44.760 1.00 97.69 80 ARG A CA 1
ATOM 660 C C . ARG A 1 80 ? 10.742 12.228 -44.654 1.00 97.69 80 ARG A C 1
ATOM 662 O O . ARG A 1 80 ? 10.051 12.819 -43.829 1.00 97.69 80 ARG A O 1
ATOM 669 N N . GLU A 1 81 ? 10.252 11.298 -45.465 1.00 97.62 81 GLU A N 1
ATOM 670 C CA . GLU A 1 81 ? 8.860 10.851 -45.412 1.00 97.62 81 GLU A CA 1
ATOM 671 C C . GLU A 1 81 ? 8.506 10.229 -44.062 1.00 97.62 81 GLU A C 1
ATOM 673 O O . GLU A 1 81 ? 7.489 10.600 -43.485 1.00 97.62 81 GLU A O 1
ATOM 678 N N . ALA A 1 82 ? 9.364 9.364 -43.512 1.00 96.62 82 ALA A N 1
ATOM 679 C CA . ALA A 1 82 ? 9.128 8.754 -42.205 1.00 96.62 82 ALA A CA 1
ATOM 680 C C . ALA A 1 82 ? 9.030 9.804 -41.079 1.00 96.62 82 ALA A C 1
ATOM 682 O O . ALA A 1 82 ? 8.180 9.704 -40.191 1.00 96.62 82 ALA A O 1
ATOM 683 N N . VAL A 1 83 ? 9.875 10.841 -41.121 1.00 96.88 83 VAL A N 1
ATOM 684 C CA . VAL A 1 83 ? 9.830 11.947 -40.151 1.00 96.88 83 VAL A CA 1
ATOM 685 C C . VAL A 1 83 ? 8.575 12.814 -40.352 1.00 96.88 83 VAL A C 1
ATOM 687 O O . VAL A 1 83 ? 7.948 13.212 -39.368 1.00 96.88 83 VAL A O 1
ATOM 690 N N . ASN A 1 84 ? 8.155 13.061 -41.598 1.00 97.94 84 ASN A N 1
ATOM 691 C CA . ASN A 1 84 ? 6.903 13.766 -41.900 1.00 97.94 84 ASN A CA 1
ATOM 692 C C . ASN A 1 84 ? 5.672 12.990 -41.418 1.00 97.94 84 ASN A C 1
ATOM 694 O O . ASN A 1 84 ? 4.807 13.573 -40.771 1.00 97.94 84 ASN A O 1
ATOM 698 N N . GLU A 1 85 ? 5.617 11.678 -41.652 1.00 97.88 85 GLU A N 1
ATOM 699 C CA . GLU A 1 85 ? 4.530 10.820 -41.170 1.00 97.88 85 GLU A CA 1
ATOM 700 C C . GLU A 1 85 ? 4.420 10.885 -39.637 1.00 97.88 85 GLU A C 1
ATOM 702 O O . GLU A 1 85 ? 3.327 10.991 -39.075 1.00 97.88 85 GLU A O 1
ATOM 707 N N . ALA A 1 86 ? 5.559 10.881 -38.936 1.00 96.38 86 ALA A N 1
ATOM 708 C CA . ALA A 1 86 ? 5.584 11.064 -37.489 1.00 96.38 86 ALA A CA 1
ATOM 709 C C . ALA A 1 86 ? 5.046 12.445 -37.070 1.00 96.38 86 ALA A C 1
ATOM 711 O O . ALA A 1 86 ? 4.259 12.530 -36.123 1.00 96.38 86 ALA A O 1
ATOM 712 N N . LYS A 1 87 ? 5.414 13.521 -37.783 1.00 96.44 87 LYS A N 1
ATOM 713 C CA . LYS A 1 87 ? 4.883 14.871 -37.533 1.00 96.44 87 LYS A CA 1
ATOM 714 C C . LYS A 1 87 ? 3.371 14.941 -37.749 1.00 96.44 87 LYS A C 1
ATOM 716 O O . LYS A 1 87 ? 2.670 15.508 -36.914 1.00 96.44 87 LYS A O 1
ATOM 721 N N . GLU A 1 88 ? 2.856 14.346 -38.820 1.00 97.56 88 GLU A N 1
ATOM 722 C CA . GLU A 1 88 ? 1.418 14.302 -39.104 1.00 97.56 88 GLU A CA 1
ATOM 723 C C . GLU A 1 88 ? 0.642 13.578 -37.998 1.00 97.56 88 GLU A C 1
ATOM 725 O O . GLU A 1 88 ? -0.381 14.082 -37.529 1.00 97.56 88 GLU A O 1
ATOM 730 N N . LYS A 1 89 ? 1.157 12.440 -37.512 1.00 97.56 89 LYS A N 1
ATOM 731 C CA . LYS A 1 89 ? 0.560 11.704 -36.383 1.00 97.56 89 LYS A CA 1
ATOM 732 C C . LYS A 1 89 ? 0.512 12.539 -35.102 1.00 97.56 89 LYS A C 1
ATOM 734 O O . LYS A 1 89 ? -0.499 12.521 -34.404 1.00 97.56 89 LYS A O 1
ATOM 739 N N . LEU A 1 90 ? 1.576 13.284 -34.796 1.00 96.19 90 LEU A N 1
ATOM 740 C CA . LEU A 1 90 ? 1.599 14.198 -33.648 1.00 96.19 90 LEU A CA 1
ATOM 741 C C . LEU A 1 90 ? 0.603 15.353 -33.826 1.00 96.19 90 LEU A C 1
ATOM 743 O O . LEU A 1 90 ? -0.118 15.693 -32.887 1.00 96.19 90 LEU A O 1
ATOM 747 N N . ALA A 1 91 ? 0.497 15.904 -35.039 1.00 95.06 91 ALA A N 1
ATOM 748 C CA . ALA A 1 91 ? -0.426 16.992 -35.353 1.00 95.06 91 ALA A CA 1
ATOM 749 C C . ALA A 1 91 ? -1.898 16.576 -35.192 1.00 95.06 91 ALA A C 1
ATOM 751 O O . ALA A 1 91 ? -2.691 17.340 -34.644 1.00 95.06 91 ALA A O 1
ATOM 752 N N . GLN A 1 92 ? -2.259 15.348 -35.583 1.00 97.00 92 GLN A N 1
ATOM 753 C CA . GLN A 1 92 ? -3.601 14.786 -35.358 1.00 97.00 92 GLN A CA 1
ATOM 754 C C . GLN A 1 92 ? -3.974 14.709 -33.869 1.00 97.00 92 GLN A C 1
ATOM 756 O O . GLN A 1 92 ? -5.150 14.793 -33.523 1.00 97.00 92 GLN A O 1
ATOM 761 N N . GLN A 1 93 ? -2.981 14.574 -32.987 1.00 96.81 93 GLN A N 1
ATOM 762 C CA . GLN A 1 93 ? -3.158 14.548 -31.533 1.00 96.81 93 GLN A CA 1
ATOM 763 C C . GLN A 1 93 ? -3.033 15.942 -30.892 1.00 96.81 93 GLN A C 1
ATOM 765 O O . GLN A 1 93 ? -3.158 16.069 -29.676 1.00 96.81 93 GLN A O 1
ATOM 770 N N . GLY A 1 94 ? -2.771 16.990 -31.684 1.00 95.31 94 GLY A N 1
ATOM 771 C CA . GLY A 1 94 ? -2.512 18.340 -31.180 1.00 95.31 94 GLY A CA 1
ATOM 772 C C . GLY A 1 94 ? -1.218 18.453 -30.365 1.00 95.31 94 GLY A C 1
ATOM 773 O O . GLY A 1 94 ? -1.114 19.329 -29.509 1.00 95.31 94 GLY A O 1
ATOM 774 N N . ILE A 1 95 ? -0.246 17.562 -30.592 1.00 95.38 95 ILE A N 1
ATOM 775 C CA . ILE A 1 95 ? 1.008 17.501 -29.833 1.00 95.38 95 ILE A CA 1
ATOM 776 C C . ILE A 1 95 ? 2.119 18.226 -30.591 1.00 95.38 95 ILE A C 1
ATOM 778 O O . ILE A 1 95 ? 2.427 17.895 -31.734 1.00 95.38 95 ILE A O 1
ATOM 782 N N . VAL A 1 96 ? 2.789 19.152 -29.904 1.00 94.31 96 VAL A N 1
ATOM 783 C CA . VAL A 1 96 ? 4.074 19.720 -30.332 1.00 94.31 96 VAL A CA 1
ATOM 784 C C . VAL A 1 96 ? 5.173 19.135 -29.436 1.00 94.31 96 VAL A C 1
ATOM 786 O O . VAL A 1 96 ? 5.124 19.322 -28.214 1.00 94.31 96 VAL A O 1
ATOM 789 N N . PRO A 1 97 ? 6.138 18.374 -29.984 1.00 95.69 97 PRO A N 1
ATOM 790 C CA . PRO A 1 97 ? 7.151 17.712 -29.172 1.00 95.69 97 PRO A CA 1
ATOM 791 C C . PRO A 1 97 ? 8.174 18.722 -28.646 1.00 95.69 97 PRO A C 1
ATOM 793 O O . PRO A 1 97 ? 8.822 19.412 -29.414 1.00 95.69 97 PRO A O 1
ATOM 796 N N . LYS A 1 98 ? 8.424 18.753 -27.335 1.00 96.50 98 LYS A N 1
ATOM 797 C CA . LYS A 1 98 ? 9.506 19.592 -26.774 1.00 96.50 98 LYS A CA 1
ATOM 798 C C . LYS A 1 98 ? 10.903 19.088 -27.139 1.00 96.50 98 LYS A C 1
ATOM 800 O O . LYS A 1 98 ? 11.864 19.852 -27.162 1.00 96.50 98 LYS A O 1
ATOM 805 N N . VAL A 1 99 ? 11.038 17.783 -27.367 1.00 95.31 99 VAL A N 1
ATOM 806 C CA . VAL A 1 99 ? 12.311 17.139 -27.700 1.00 95.31 99 VAL A CA 1
ATOM 807 C C . VAL A 1 99 ? 12.072 16.043 -28.730 1.00 95.31 99 VAL A C 1
ATOM 809 O O . VAL A 1 99 ? 11.207 15.192 -28.535 1.00 95.31 99 VAL A O 1
ATOM 812 N N . VAL A 1 100 ? 12.889 16.026 -29.780 1.00 95.00 100 VAL A N 1
ATOM 813 C CA . VAL A 1 100 ? 13.026 14.906 -30.715 1.00 95.00 100 VAL A CA 1
ATOM 814 C C . VAL A 1 100 ? 14.376 14.250 -30.444 1.00 95.00 100 VAL A C 1
ATOM 816 O O . VAL A 1 100 ? 15.428 14.830 -30.719 1.00 95.00 100 VAL A O 1
ATOM 819 N N . LEU A 1 101 ? 14.350 13.057 -29.850 1.00 92.69 101 LEU A N 1
ATOM 820 C CA . LEU A 1 101 ? 15.552 12.288 -29.527 1.00 92.69 101 LEU A CA 1
ATOM 821 C C . LEU A 1 101 ? 15.951 11.415 -30.717 1.00 92.69 101 LEU A C 1
ATOM 823 O O . LEU A 1 101 ? 15.147 10.617 -31.193 1.00 92.69 101 LEU A O 1
ATOM 827 N N . MET A 1 102 ? 17.198 11.540 -31.173 1.00 91.56 102 MET A N 1
ATOM 828 C CA . MET A 1 102 ? 17.716 10.739 -32.284 1.00 91.56 102 MET A CA 1
ATOM 829 C C . MET A 1 102 ? 18.653 9.645 -31.768 1.00 91.56 102 MET A C 1
ATOM 831 O O . MET A 1 102 ? 19.687 9.937 -31.163 1.00 91.56 102 MET A O 1
ATOM 835 N N . THR A 1 103 ? 18.315 8.388 -32.047 1.00 89.12 103 THR A N 1
ATOM 836 C CA . THR A 1 103 ? 19.047 7.196 -31.592 1.00 89.12 103 THR A CA 1
ATOM 837 C C . THR A 1 103 ? 19.465 6.303 -32.770 1.00 89.12 103 THR A C 1
ATOM 839 O O . THR A 1 103 ? 19.051 6.521 -33.909 1.00 89.12 103 THR A O 1
ATOM 842 N N . GLY A 1 104 ? 20.318 5.303 -32.512 1.00 84.94 104 GLY A N 1
ATOM 843 C CA . GLY A 1 104 ? 20.915 4.433 -33.534 1.00 84.94 104 GLY A CA 1
ATOM 844 C C . GLY A 1 104 ? 22.073 5.068 -34.322 1.00 84.94 104 GLY A C 1
ATOM 845 O O . GLY A 1 104 ? 22.129 6.271 -34.530 1.00 84.94 104 GLY A O 1
ATOM 846 N N . GLY A 1 105 ? 23.024 4.257 -34.800 1.00 83.44 105 GLY A N 1
ATOM 847 C CA . GLY A 1 105 ? 24.259 4.770 -35.423 1.00 83.44 105 GLY A CA 1
ATOM 848 C C . GLY A 1 105 ? 24.061 5.625 -36.686 1.00 83.44 105 GLY A C 1
ATOM 849 O O . GLY A 1 105 ? 24.930 6.425 -37.021 1.00 83.44 105 GLY A O 1
ATOM 850 N N . ALA A 1 106 ? 22.921 5.496 -37.374 1.00 86.81 106 ALA A N 1
ATOM 851 C CA . ALA A 1 106 ? 22.589 6.319 -38.538 1.00 86.81 106 ALA A CA 1
ATOM 852 C C . ALA A 1 106 ? 22.293 7.788 -38.177 1.00 86.81 106 ALA A C 1
ATOM 854 O O . ALA A 1 106 ? 22.493 8.654 -39.025 1.00 86.81 106 ALA A O 1
ATOM 855 N N . SER A 1 107 ? 21.909 8.089 -36.927 1.00 89.12 107 SER A N 1
ATOM 856 C CA . SER A 1 107 ? 21.672 9.468 -36.467 1.00 89.12 107 SER A CA 1
ATOM 857 C C . SER A 1 107 ? 22.937 10.331 -36.445 1.00 89.12 107 SER A C 1
ATOM 859 O O . SER A 1 107 ? 22.853 11.553 -36.345 1.00 89.12 107 SER A O 1
ATOM 861 N N . ARG A 1 108 ? 24.123 9.713 -36.563 1.00 85.88 108 ARG A N 1
ATOM 862 C CA . ARG A 1 108 ? 25.405 10.418 -36.698 1.00 85.88 108 ARG A CA 1
ATOM 863 C C . ARG A 1 108 ? 25.557 11.115 -38.051 1.00 85.88 108 ARG A C 1
ATOM 865 O O . ARG A 1 108 ? 26.374 12.019 -38.163 1.00 85.88 108 ARG A O 1
ATOM 872 N N . MET A 1 109 ? 24.800 10.704 -39.070 1.00 90.88 109 MET A N 1
ATOM 873 C CA . MET A 1 109 ? 24.873 11.315 -40.397 1.00 90.88 109 MET A CA 1
ATOM 874 C C . MET A 1 109 ? 24.189 12.682 -40.376 1.00 90.88 109 MET A C 1
ATOM 876 O O . MET A 1 109 ? 22.993 12.765 -40.079 1.00 90.88 109 MET A O 1
ATOM 880 N N . LYS A 1 110 ? 24.921 13.747 -40.723 1.00 90.50 110 LYS A N 1
ATOM 881 C CA . LYS A 1 110 ? 24.480 15.136 -40.519 1.00 90.50 110 LYS A CA 1
ATOM 882 C C . LYS A 1 110 ? 23.107 15.448 -41.117 1.00 90.50 110 LYS A C 1
ATOM 884 O O . LYS A 1 110 ? 22.283 16.071 -40.453 1.00 90.50 110 LYS A O 1
ATOM 889 N N . PHE A 1 111 ? 22.835 14.958 -42.324 1.00 93.00 111 PHE A N 1
ATOM 890 C CA . PHE A 1 111 ? 21.584 15.245 -43.028 1.00 93.00 111 PHE A CA 1
ATOM 891 C C . PHE A 1 111 ? 20.336 14.708 -42.285 1.00 93.00 111 PHE A C 1
ATOM 893 O O . PHE A 1 111 ? 19.265 15.291 -42.411 1.00 93.00 111 PHE A O 1
ATOM 900 N N . THR A 1 112 ? 20.450 13.641 -41.473 1.00 94.50 112 THR A N 1
ATOM 901 C CA . THR A 1 112 ? 19.308 13.146 -40.672 1.00 94.50 112 THR A CA 1
ATOM 902 C C . THR A 1 112 ? 18.859 14.190 -39.656 1.00 94.50 112 THR A C 1
ATOM 904 O O . THR A 1 112 ? 17.666 14.403 -39.455 1.00 94.50 112 THR A O 1
ATOM 907 N N . ARG A 1 113 ? 19.823 14.880 -39.038 1.00 93.19 113 ARG A N 1
ATOM 908 C CA . ARG A 1 113 ? 19.562 15.949 -38.079 1.00 93.19 113 ARG A CA 1
ATOM 909 C C . ARG A 1 113 ? 18.982 17.169 -38.783 1.00 93.19 113 ARG A C 1
ATOM 911 O O . ARG A 1 113 ? 18.002 17.713 -38.294 1.00 93.19 113 ARG A O 1
ATOM 918 N N . GLU A 1 114 ? 19.553 17.548 -39.923 1.00 95.00 114 GLU A N 1
ATOM 919 C CA . GLU A 1 114 ? 19.068 18.672 -40.734 1.00 95.00 114 GLU A CA 1
ATOM 920 C C . GLU A 1 114 ? 17.606 18.457 -41.155 1.00 95.00 114 GLU A C 1
ATOM 922 O O . GLU A 1 114 ? 16.781 19.346 -40.981 1.00 95.00 114 GLU A O 1
ATOM 927 N N . ILE A 1 115 ? 17.243 17.248 -41.597 1.00 97.12 115 ILE A N 1
ATOM 928 C CA . ILE A 1 115 ? 15.854 16.901 -41.933 1.00 97.12 115 ILE A CA 1
ATOM 929 C C . ILE A 1 115 ? 14.928 17.033 -40.717 1.00 97.12 115 ILE A C 1
ATOM 931 O O . ILE A 1 115 ? 13.837 17.586 -40.840 1.00 97.12 115 ILE A O 1
ATOM 935 N N . CYS A 1 116 ? 15.340 16.541 -39.545 1.00 96.62 116 CYS A N 1
ATOM 936 C CA . CYS A 1 116 ? 14.547 16.690 -38.324 1.00 96.62 116 CYS A CA 1
ATOM 937 C C . CYS A 1 116 ? 14.379 18.164 -37.918 1.00 96.62 116 CYS A C 1
ATOM 939 O O . CYS A 1 116 ? 13.284 18.551 -37.524 1.00 96.62 116 CYS A O 1
ATOM 941 N N . GLU A 1 117 ? 15.429 18.984 -38.029 1.00 95.88 117 GLU A N 1
ATOM 942 C CA . GLU A 1 117 ? 15.392 20.428 -37.742 1.00 95.88 117 GLU A CA 1
ATOM 943 C C . GLU A 1 117 ? 14.489 21.185 -38.732 1.00 95.88 117 GLU A C 1
ATOM 945 O O . GLU A 1 117 ? 13.754 22.086 -38.334 1.00 95.88 117 GLU A O 1
ATOM 950 N N . GLU A 1 118 ? 14.486 20.797 -40.009 1.00 97.38 118 GLU A N 1
ATOM 951 C CA . GLU A 1 118 ? 13.590 21.364 -41.023 1.00 97.38 118 GLU A CA 1
ATOM 952 C C . GLU A 1 118 ? 12.123 20.984 -40.793 1.00 97.38 118 GLU A C 1
ATOM 954 O O . GLU A 1 118 ? 11.232 21.821 -40.947 1.00 97.38 118 GLU A O 1
ATOM 959 N N . ILE A 1 119 ? 11.855 19.718 -40.456 1.00 97.19 119 ILE A N 1
ATOM 960 C CA . ILE A 1 119 ? 10.488 19.219 -40.269 1.00 97.19 119 ILE A CA 1
ATOM 961 C C . ILE A 1 119 ? 9.904 19.700 -38.945 1.00 97.19 119 ILE A C 1
ATOM 963 O O . ILE A 1 119 ? 8.708 19.981 -38.898 1.00 97.19 119 ILE A O 1
ATOM 967 N N . PHE A 1 120 ? 10.706 19.858 -37.894 1.00 96.56 120 PHE A N 1
ATOM 968 C CA . PHE A 1 120 ? 10.275 20.397 -36.603 1.00 96.56 120 PHE A CA 1
ATOM 969 C C . PHE A 1 120 ? 10.916 21.770 -36.328 1.00 96.56 120 PHE A C 1
ATOM 971 O O . PHE A 1 120 ? 11.807 21.876 -35.482 1.00 96.56 120 PHE A O 1
ATOM 978 N N . PRO A 1 121 ? 10.483 22.832 -37.038 1.00 94.94 121 PRO A N 1
ATOM 979 C CA . PRO A 1 121 ? 11.075 24.164 -36.939 1.00 94.94 121 PRO A CA 1
ATOM 980 C C . PRO A 1 121 ? 10.588 24.951 -35.715 1.00 94.94 121 PRO A C 1
ATOM 982 O O . PRO A 1 121 ? 10.984 26.103 -35.523 1.00 94.94 121 PRO A O 1
ATOM 985 N N . GLU A 1 122 ? 9.657 24.398 -34.934 1.00 94.62 122 GLU A N 1
ATOM 986 C CA . GLU A 1 122 ? 9.040 25.106 -33.822 1.00 94.62 122 GLU A CA 1
ATOM 987 C C . GLU A 1 122 ? 10.110 25.472 -32.770 1.00 94.62 122 GLU A C 1
ATOM 989 O O . GLU A 1 122 ? 10.850 24.591 -32.332 1.00 94.62 122 GLU A O 1
ATOM 994 N N . PRO A 1 123 ? 10.194 26.736 -32.300 1.00 90.69 123 PRO A N 1
ATOM 995 C CA . PRO A 1 123 ? 11.249 27.173 -31.372 1.00 90.69 123 PRO A CA 1
ATOM 996 C C . PRO A 1 123 ? 11.304 26.404 -30.042 1.00 90.69 123 PRO A C 1
ATOM 998 O O . PRO A 1 123 ? 12.331 26.392 -29.365 1.00 90.69 123 PRO A O 1
ATOM 1001 N N . GLU A 1 124 ? 10.186 25.794 -29.647 1.00 90.00 124 GLU A N 1
ATOM 1002 C CA . GLU A 1 124 ? 10.054 24.992 -28.428 1.00 90.00 124 GLU A CA 1
ATOM 1003 C C . GLU A 1 124 ? 10.533 23.543 -28.611 1.00 90.00 124 GLU A C 1
ATOM 1005 O O . GLU A 1 124 ? 10.755 22.845 -27.617 1.00 90.00 124 GLU A O 1
ATOM 1010 N N . THR A 1 125 ? 10.715 23.097 -29.858 1.00 95.06 125 THR A N 1
ATOM 1011 C CA . THR A 1 125 ? 11.164 21.750 -30.203 1.00 95.06 125 THR A CA 1
ATOM 1012 C C . THR A 1 125 ? 12.686 21.698 -30.273 1.00 95.06 125 THR A C 1
ATOM 1014 O O . THR A 1 125 ? 13.324 22.391 -31.060 1.00 95.06 125 THR A O 1
ATOM 1017 N N . GLN A 1 126 ? 13.300 20.834 -29.467 1.00 95.44 126 GLN A N 1
ATOM 1018 C CA . GLN A 1 126 ? 14.745 20.614 -29.492 1.00 95.44 126 GLN A CA 1
ATOM 1019 C C . GLN A 1 126 ? 15.096 19.292 -30.170 1.00 95.44 126 GLN A C 1
ATOM 1021 O O . GLN A 1 126 ? 14.724 18.223 -29.686 1.00 95.44 126 GLN A O 1
ATOM 1026 N N . ILE A 1 127 ? 15.894 19.349 -31.234 1.00 95.56 127 ILE A N 1
ATOM 1027 C CA . ILE A 1 127 ? 16.473 18.152 -31.852 1.00 95.56 127 ILE A CA 1
ATOM 1028 C C . ILE A 1 127 ? 17.725 17.749 -31.073 1.00 95.56 127 ILE A C 1
ATOM 1030 O O . ILE A 1 127 ? 18.686 18.515 -30.975 1.00 95.56 127 ILE A O 1
ATOM 1034 N N . ARG A 1 128 ? 17.714 16.551 -30.482 1.00 92.12 128 ARG A N 1
ATOM 1035 C CA . ARG A 1 128 ? 18.785 16.064 -29.605 1.00 92.12 128 ARG A CA 1
ATOM 1036 C C . ARG A 1 128 ? 19.308 14.701 -30.064 1.00 92.12 128 ARG A C 1
ATOM 1038 O O . ARG A 1 128 ? 18.699 13.676 -29.754 1.00 92.12 128 ARG A O 1
ATOM 1045 N N . PRO A 1 129 ? 20.455 14.671 -30.761 1.00 88.31 129 PRO A N 1
ATOM 1046 C CA . PRO A 1 129 ? 21.195 13.438 -30.986 1.00 88.31 129 PRO A CA 1
ATOM 1047 C C . PRO A 1 129 ? 21.720 12.871 -29.667 1.00 88.31 129 PRO A C 1
ATOM 1049 O O . PRO A 1 129 ? 22.315 13.601 -28.870 1.00 88.31 129 PRO A O 1
ATOM 1052 N N . ASP A 1 130 ? 21.510 11.577 -29.437 1.00 86.31 130 ASP A N 1
ATOM 1053 C CA . ASP A 1 130 ? 22.147 10.875 -28.324 1.00 86.31 130 ASP A CA 1
ATOM 1054 C C . ASP A 1 130 ? 23.673 10.802 -28.569 1.00 86.31 130 ASP A C 1
ATOM 1056 O O . ASP A 1 130 ? 24.088 10.541 -29.702 1.00 86.31 130 ASP A O 1
ATOM 1060 N N . PRO A 1 131 ? 24.531 11.065 -27.564 1.00 81.94 131 PRO A N 1
ATOM 1061 C CA . PRO A 1 131 ? 25.987 10.990 -27.721 1.00 81.94 131 PRO A CA 1
ATOM 1062 C C . PRO A 1 131 ? 26.509 9.553 -27.917 1.00 81.94 131 PRO A C 1
ATOM 1064 O O . PRO A 1 131 ? 27.546 9.352 -28.558 1.00 81.94 131 PRO A O 1
ATOM 1067 N N . GLU A 1 132 ? 25.784 8.555 -27.404 1.00 83.50 132 GLU A N 1
ATOM 1068 C CA . GLU A 1 132 ? 26.074 7.121 -27.503 1.00 83.50 132 GLU A CA 1
ATOM 1069 C C . GLU A 1 132 ? 24.843 6.361 -28.052 1.00 83.50 132 GLU A C 1
ATOM 1071 O O . GLU A 1 132 ? 24.288 5.466 -27.396 1.00 83.50 132 GLU A O 1
ATOM 1076 N N . PRO A 1 133 ? 24.400 6.681 -29.284 1.00 82.62 133 PRO A N 1
ATOM 1077 C CA . PRO A 1 133 ? 23.128 6.226 -29.835 1.00 82.62 133 PRO A CA 1
ATOM 1078 C C . PRO A 1 133 ? 23.057 4.702 -30.003 1.00 82.62 133 PRO A C 1
ATOM 1080 O O . PRO A 1 133 ? 21.968 4.133 -30.002 1.00 82.62 133 PRO A O 1
ATOM 1083 N N . GLU A 1 134 ? 24.198 4.021 -30.114 1.00 80.19 134 GLU A N 1
ATOM 1084 C CA . GLU A 1 134 ? 24.304 2.561 -30.135 1.00 80.19 134 GLU A CA 1
ATOM 1085 C C . GLU A 1 134 ? 24.090 1.883 -28.767 1.00 80.19 134 GLU A C 1
ATOM 1087 O O . GLU A 1 134 ? 23.770 0.696 -28.720 1.00 80.19 134 GLU A O 1
ATOM 1092 N N . ARG A 1 135 ? 24.247 2.612 -27.652 1.00 83.69 135 ARG A N 1
ATOM 1093 C CA . ARG A 1 135 ? 24.107 2.075 -26.285 1.00 83.69 135 ARG A CA 1
ATOM 1094 C C . ARG A 1 135 ? 22.774 2.415 -25.637 1.00 83.69 135 ARG A C 1
ATOM 1096 O O . ARG A 1 135 ? 22.368 1.700 -24.725 1.00 83.69 135 ARG A O 1
ATOM 1103 N N . CYS A 1 136 ? 22.092 3.467 -26.092 1.00 85.38 136 CYS A N 1
ATOM 1104 C CA . CYS A 1 136 ? 20.898 4.004 -25.432 1.00 85.38 136 CYS A CA 1
ATOM 1105 C C . CYS A 1 136 ? 19.812 2.943 -25.146 1.00 85.38 136 CYS A C 1
ATOM 1107 O O . CYS A 1 136 ? 19.304 2.878 -24.027 1.00 85.38 136 CYS A O 1
ATOM 1109 N N . ILE A 1 137 ? 19.526 2.046 -26.101 1.00 87.06 137 ILE A N 1
ATOM 1110 C CA . ILE A 1 137 ? 18.528 0.973 -25.943 1.00 87.06 137 ILE A CA 1
ATOM 1111 C C . ILE A 1 137 ? 18.987 -0.047 -24.896 1.00 87.06 137 ILE A C 1
ATOM 1113 O O . ILE A 1 137 ? 18.243 -0.363 -23.970 1.00 87.06 137 ILE A O 1
ATOM 1117 N N . ALA A 1 138 ? 20.223 -0.542 -25.013 1.00 89.19 138 ALA A N 1
ATOM 1118 C CA . ALA A 1 138 ? 20.768 -1.533 -24.086 1.00 89.19 138 ALA A CA 1
ATOM 1119 C C . ALA A 1 138 ? 20.864 -0.981 -22.655 1.00 89.19 138 ALA A C 1
ATOM 1121 O O . ALA A 1 138 ? 20.525 -1.678 -21.701 1.00 89.19 138 ALA A O 1
ATOM 1122 N N . LEU A 1 139 ? 21.264 0.285 -22.502 1.00 88.00 139 LEU A N 1
ATOM 1123 C CA . LEU A 1 139 ? 21.285 0.981 -21.215 1.00 88.00 139 LEU A CA 1
ATOM 1124 C C . LEU A 1 139 ? 19.876 1.153 -20.642 1.00 88.00 139 LEU A C 1
ATOM 1126 O O . LEU A 1 139 ? 19.684 0.933 -19.448 1.00 88.00 139 LEU A O 1
ATOM 1130 N N . GLY A 1 140 ? 18.896 1.515 -21.474 1.00 88.75 140 GLY A N 1
ATOM 1131 C CA . GLY A 1 140 ? 17.492 1.598 -21.075 1.00 88.75 140 GLY A CA 1
ATOM 1132 C C . GLY A 1 140 ? 16.971 0.262 -20.546 1.00 88.75 140 GLY A C 1
ATOM 1133 O O . GLY A 1 140 ? 16.482 0.197 -19.421 1.00 88.75 140 GLY A O 1
ATOM 1134 N N . LEU A 1 141 ? 17.167 -0.821 -21.302 1.00 91.19 141 LEU A N 1
ATOM 1135 C CA . LEU A 1 141 ? 16.757 -2.172 -20.902 1.00 91.19 141 LEU A CA 1
ATOM 1136 C C . LEU A 1 141 ? 17.472 -2.653 -19.634 1.00 91.19 141 LEU A C 1
ATOM 1138 O O . LEU A 1 141 ? 16.838 -3.223 -18.752 1.00 91.19 141 LEU A O 1
ATOM 1142 N N . ALA A 1 142 ? 18.775 -2.392 -19.502 1.00 92.56 142 ALA A N 1
ATOM 1143 C CA . ALA A 1 142 ? 19.525 -2.747 -18.299 1.00 92.56 142 ALA A CA 1
ATOM 1144 C C . ALA A 1 142 ? 19.027 -1.986 -17.059 1.00 92.56 142 ALA A C 1
ATOM 1146 O O . ALA A 1 142 ? 18.966 -2.556 -15.969 1.00 92.56 142 ALA A O 1
ATOM 1147 N N . ARG A 1 143 ? 18.643 -0.710 -17.214 1.00 88.31 143 ARG A N 1
ATOM 1148 C CA . ARG A 1 143 ? 18.033 0.082 -16.136 1.00 88.31 143 ARG A CA 1
ATOM 1149 C C . ARG A 1 143 ? 16.670 -0.470 -15.736 1.00 88.31 143 ARG A C 1
ATOM 1151 O O . ARG A 1 143 ? 16.449 -0.639 -14.543 1.00 88.31 143 ARG A O 1
ATOM 1158 N N . VAL A 1 144 ? 15.811 -0.800 -16.703 1.00 89.88 144 VAL A N 1
ATOM 1159 C CA . VAL A 1 144 ? 14.502 -1.423 -16.437 1.00 89.88 144 VAL A CA 1
ATOM 1160 C C . VAL A 1 144 ? 14.681 -2.757 -15.715 1.00 89.88 144 VAL A C 1
ATOM 1162 O O . VAL A 1 144 ? 14.122 -2.938 -14.643 1.00 89.88 144 VAL A O 1
ATOM 1165 N N . GLY A 1 145 ? 15.560 -3.637 -16.203 1.00 91.25 145 GLY A N 1
ATOM 1166 C CA . GLY A 1 145 ? 15.815 -4.920 -15.541 1.00 91.25 145 GLY A CA 1
ATOM 1167 C C . GLY A 1 145 ? 16.366 -4.765 -14.118 1.00 91.25 145 GLY A C 1
ATOM 1168 O O . GLY A 1 145 ? 15.980 -5.502 -13.213 1.00 91.25 145 GLY A O 1
ATOM 1169 N N . ARG A 1 146 ? 17.241 -3.777 -13.879 1.00 91.00 146 ARG A N 1
ATOM 1170 C CA . ARG A 1 146 ? 17.714 -3.454 -12.524 1.00 91.00 146 ARG A CA 1
ATOM 1171 C C . ARG A 1 146 ? 16.576 -2.955 -11.634 1.00 91.00 146 ARG A C 1
ATOM 1173 O O . ARG A 1 146 ? 16.523 -3.348 -10.471 1.00 91.00 146 ARG A O 1
ATOM 1180 N N . TRP A 1 147 ? 15.718 -2.085 -12.157 1.00 91.62 147 TRP A N 1
ATOM 1181 C CA . TRP A 1 147 ? 14.565 -1.561 -11.436 1.00 91.62 147 TRP A CA 1
ATOM 1182 C C . TRP A 1 147 ? 13.595 -2.681 -11.057 1.00 91.62 147 TRP A C 1
ATOM 1184 O O . TRP A 1 147 ? 13.294 -2.817 -9.876 1.00 91.62 147 TRP A O 1
ATOM 1194 N N . ASP A 1 148 ? 13.228 -3.551 -12.002 1.00 91.56 148 ASP A N 1
ATOM 1195 C CA . ASP A 1 148 ? 12.343 -4.699 -11.769 1.00 91.56 148 ASP A CA 1
ATOM 1196 C C . ASP A 1 148 ? 12.878 -5.612 -10.656 1.00 91.56 148 ASP A C 1
ATOM 1198 O O . ASP A 1 148 ? 12.152 -5.972 -9.728 1.00 91.56 148 ASP A O 1
ATOM 1202 N N . LEU A 1 149 ? 14.176 -5.940 -10.693 1.00 94.06 149 LEU A N 1
ATOM 1203 C CA . LEU A 1 149 ? 14.815 -6.760 -9.659 1.00 94.06 149 LEU A CA 1
ATOM 1204 C C . LEU A 1 149 ? 14.810 -6.076 -8.287 1.00 94.06 149 LEU A C 1
ATOM 1206 O O . LEU A 1 149 ? 14.588 -6.731 -7.268 1.00 94.06 149 LEU A O 1
ATOM 1210 N N . ARG A 1 150 ? 15.060 -4.762 -8.238 1.00 94.56 150 ARG A N 1
ATOM 1211 C CA . ARG A 1 150 ? 15.029 -3.996 -6.983 1.00 94.56 150 ARG A CA 1
ATOM 1212 C C . ARG A 1 150 ? 13.607 -3.876 -6.440 1.00 94.56 150 ARG A C 1
ATOM 1214 O O . ARG A 1 150 ? 13.426 -4.003 -5.235 1.00 94.56 150 ARG A O 1
ATOM 1221 N N . ALA A 1 151 ? 12.620 -3.678 -7.307 1.00 93.19 151 ALA A N 1
ATOM 1222 C CA . ALA A 1 151 ? 11.210 -3.629 -6.954 1.00 93.19 151 ALA A CA 1
ATOM 1223 C C . ALA A 1 151 ? 10.716 -4.968 -6.391 1.00 93.19 151 ALA A C 1
ATOM 1225 O O . ALA A 1 151 ? 10.073 -4.987 -5.343 1.00 93.19 151 ALA A O 1
ATOM 1226 N N . ALA A 1 152 ? 11.065 -6.083 -7.039 1.00 93.56 152 ALA A N 1
ATOM 1227 C CA . ALA A 1 152 ? 10.749 -7.422 -6.550 1.00 93.56 152 ALA A CA 1
ATOM 1228 C C . ALA A 1 152 ? 11.384 -7.679 -5.175 1.00 93.56 152 ALA A C 1
ATOM 1230 O O . ALA A 1 152 ? 10.678 -8.014 -4.229 1.00 93.56 152 ALA A O 1
ATOM 1231 N N . ALA A 1 153 ? 12.685 -7.407 -5.027 1.00 95.38 153 ALA A N 1
ATOM 1232 C CA . ALA A 1 153 ? 13.382 -7.580 -3.753 1.00 95.38 153 ALA A CA 1
ATOM 1233 C C . ALA A 1 153 ? 12.803 -6.701 -2.627 1.00 95.38 153 ALA A C 1
ATOM 1235 O O . ALA A 1 153 ? 12.740 -7.134 -1.478 1.00 95.38 153 ALA A O 1
ATOM 1236 N N . PHE A 1 154 ? 12.357 -5.481 -2.943 1.00 95.19 154 PHE A N 1
ATOM 1237 C CA . PHE A 1 154 ? 11.680 -4.610 -1.982 1.00 95.19 154 PHE A CA 1
ATOM 1238 C C . PHE A 1 154 ? 10.355 -5.211 -1.509 1.00 95.19 154 PHE A C 1
ATOM 1240 O O . PHE A 1 154 ? 10.122 -5.302 -0.303 1.00 95.19 154 PHE A O 1
ATOM 1247 N N . LYS A 1 155 ? 9.512 -5.667 -2.444 1.00 92.94 155 LYS A N 1
ATOM 1248 C CA . LYS A 1 155 ? 8.248 -6.339 -2.113 1.00 92.94 155 LYS A CA 1
ATOM 1249 C C . LYS A 1 155 ? 8.485 -7.599 -1.280 1.00 92.94 155 LYS A C 1
ATOM 1251 O O . LYS A 1 155 ? 7.770 -7.815 -0.306 1.00 92.94 155 LYS A O 1
ATOM 1256 N N . ASP A 1 156 ? 9.506 -8.385 -1.608 1.00 93.56 156 ASP A N 1
ATOM 1257 C CA . ASP A 1 156 ? 9.862 -9.592 -0.859 1.00 93.56 156 ASP A CA 1
ATOM 1258 C C . ASP A 1 156 ? 10.285 -9.277 0.581 1.00 93.56 156 ASP A C 1
ATOM 1260 O O . ASP A 1 156 ? 9.879 -9.974 1.506 1.00 93.56 156 ASP A O 1
ATOM 1264 N N . GLU A 1 157 ? 11.062 -8.216 0.817 1.00 93.56 157 GLU A N 1
ATOM 1265 C CA . GLU A 1 157 ? 11.432 -7.804 2.179 1.00 93.56 157 GLU A CA 1
ATOM 1266 C C . GLU A 1 157 ? 10.233 -7.340 3.004 1.00 93.56 157 GLU A C 1
ATOM 1268 O O . GLU A 1 157 ? 10.128 -7.696 4.179 1.00 93.56 157 GLU A O 1
ATOM 1273 N N . ILE A 1 158 ? 9.304 -6.609 2.388 1.00 91.69 158 ILE A N 1
ATOM 1274 C CA . ILE A 1 158 ? 8.054 -6.211 3.040 1.00 91.69 158 ILE A CA 1
ATOM 1275 C C . ILE A 1 158 ? 7.187 -7.432 3.348 1.00 91.69 158 ILE A C 1
ATOM 1277 O O . ILE A 1 158 ? 6.709 -7.568 4.471 1.00 91.69 158 ILE A O 1
ATOM 1281 N N . ASN A 1 159 ? 7.039 -8.363 2.407 1.00 90.06 159 ASN A N 1
ATOM 1282 C CA . ASN A 1 159 ? 6.301 -9.602 2.643 1.00 90.06 159 ASN A CA 1
ATOM 1283 C C . ASN A 1 159 ? 6.941 -10.444 3.751 1.00 90.06 159 ASN A C 1
ATOM 1285 O O . ASN A 1 159 ? 6.230 -10.917 4.629 1.00 90.06 159 ASN A O 1
ATOM 1289 N N . ASN A 1 160 ? 8.270 -10.559 3.784 1.00 90.94 160 ASN A N 1
ATOM 1290 C CA . ASN A 1 160 ? 8.978 -11.270 4.849 1.00 90.94 160 ASN A CA 1
ATOM 1291 C C . ASN A 1 160 ? 8.764 -10.623 6.225 1.00 90.94 160 ASN A C 1
ATOM 1293 O O . ASN A 1 160 ? 8.585 -11.340 7.210 1.00 90.94 160 ASN A O 1
ATOM 1297 N N . LEU A 1 161 ? 8.749 -9.287 6.304 1.00 88.19 161 LEU A N 1
ATOM 1298 C CA . LEU A 1 161 ? 8.397 -8.568 7.531 1.00 88.19 161 LEU A CA 1
ATOM 1299 C C . LEU A 1 161 ? 6.955 -8.887 7.960 1.00 88.19 161 LEU A C 1
ATOM 1301 O O . LEU A 1 161 ? 6.712 -9.192 9.127 1.00 88.19 161 LEU A O 1
ATOM 1305 N N . LEU A 1 162 ? 6.013 -8.870 7.016 1.00 83.69 162 LEU A N 1
ATOM 1306 C CA . LEU A 1 162 ? 4.583 -9.098 7.254 1.00 83.69 162 LEU A CA 1
ATOM 1307 C C . LEU A 1 162 ? 4.237 -10.555 7.601 1.00 83.69 162 LEU A C 1
ATOM 1309 O O . LEU A 1 162 ? 3.321 -10.797 8.383 1.00 83.69 162 LEU A O 1
ATOM 1313 N N . ASP A 1 163 ? 4.949 -11.518 7.020 1.00 81.81 163 ASP A N 1
ATOM 1314 C CA . ASP A 1 163 ? 4.790 -12.953 7.284 1.00 81.81 163 ASP A CA 1
ATOM 1315 C C . ASP A 1 163 ? 5.526 -13.394 8.553 1.00 81.81 163 ASP A C 1
ATOM 1317 O O . ASP A 1 163 ? 5.280 -14.478 9.093 1.00 81.81 163 ASP A O 1
ATOM 1321 N N . SER A 1 164 ? 6.422 -12.550 9.064 1.00 78.25 164 SER A N 1
ATOM 1322 C CA . SER A 1 164 ? 7.049 -12.786 10.351 1.00 78.25 164 SER A CA 1
ATOM 1323 C C . SER A 1 164 ? 6.019 -12.686 11.484 1.00 78.25 164 SER A C 1
ATOM 1325 O O . SER A 1 164 ? 5.049 -11.928 11.444 1.00 78.25 164 SER A O 1
ATOM 1327 N N . LYS A 1 165 ? 6.270 -13.408 12.582 1.00 80.44 165 LYS A N 1
ATOM 1328 C CA . LYS A 1 165 ? 5.464 -13.272 13.808 1.00 80.44 165 LYS A CA 1
ATOM 1329 C C . LYS A 1 165 ? 5.595 -11.888 14.461 1.00 80.44 165 LYS A C 1
ATOM 1331 O O . LYS A 1 165 ? 4.892 -11.636 15.435 1.00 80.44 165 LYS A O 1
ATOM 1336 N N . GLN A 1 166 ? 6.466 -11.010 13.954 1.00 80.88 166 GLN A N 1
ATOM 1337 C CA . GLN A 1 166 ? 6.752 -9.710 14.557 1.00 80.88 166 GLN A CA 1
ATOM 1338 C C . GLN A 1 166 ? 5.526 -8.801 14.541 1.00 80.88 166 GLN A C 1
ATOM 1340 O O . GLN A 1 166 ? 5.242 -8.181 15.559 1.00 80.88 166 GLN A O 1
ATOM 1345 N N . LEU A 1 167 ? 4.749 -8.778 13.449 1.00 81.94 167 LEU A N 1
ATOM 1346 C CA . LEU A 1 167 ? 3.547 -7.941 13.373 1.00 81.94 167 LEU A CA 1
ATOM 1347 C C . LEU A 1 167 ? 2.492 -8.371 14.397 1.00 81.94 167 LEU A C 1
ATOM 1349 O O . LEU A 1 167 ? 1.937 -7.541 15.114 1.00 81.94 167 LEU A O 1
ATOM 1353 N N . LYS A 1 168 ? 2.261 -9.685 14.507 1.00 84.50 168 LYS A N 1
ATOM 1354 C CA . LYS A 1 168 ? 1.337 -10.251 15.496 1.00 84.50 168 LYS A CA 1
ATOM 1355 C C . LYS A 1 168 ? 1.786 -9.910 16.919 1.00 84.50 168 LYS A C 1
ATOM 1357 O O . LYS A 1 168 ? 0.991 -9.403 17.698 1.00 84.50 168 LYS A O 1
ATOM 1362 N N . GLN A 1 169 ? 3.066 -10.130 17.222 1.00 88.19 169 GLN A N 1
ATOM 1363 C CA . GLN A 1 169 ? 3.656 -9.844 18.534 1.00 88.19 169 GLN A CA 1
ATOM 1364 C C . GLN A 1 169 ? 3.635 -8.353 18.883 1.00 88.19 169 GLN A C 1
ATOM 1366 O O . GLN A 1 169 ? 3.476 -8.005 20.051 1.00 88.19 169 GLN A O 1
ATOM 1371 N N . LEU A 1 170 ? 3.807 -7.478 17.889 1.00 87.12 170 LEU A N 1
ATOM 1372 C CA . LEU A 1 170 ? 3.717 -6.033 18.060 1.00 87.12 170 LEU A CA 1
ATOM 1373 C C . LEU A 1 170 ? 2.301 -5.628 18.478 1.00 87.12 170 LEU A C 1
ATOM 1375 O O . LEU A 1 170 ? 2.141 -4.916 19.463 1.00 87.12 170 LEU A O 1
ATOM 1379 N N . ILE A 1 171 ? 1.281 -6.112 17.764 1.00 85.12 171 ILE A N 1
ATOM 1380 C CA . ILE A 1 171 ? -0.121 -5.823 18.087 1.00 85.12 171 ILE A CA 1
ATOM 1381 C C . ILE A 1 171 ? -0.480 -6.410 19.460 1.00 85.12 171 ILE A C 1
ATOM 1383 O O . ILE A 1 171 ? -1.003 -5.685 20.300 1.00 85.12 171 ILE A O 1
ATOM 1387 N N . GLU A 1 172 ? -0.147 -7.684 19.711 1.00 87.12 172 GLU A N 1
ATOM 1388 C CA . GLU A 1 172 ? -0.401 -8.392 20.981 1.00 87.12 172 GLU A CA 1
ATOM 1389 C C . GLU A 1 172 ? 0.139 -7.641 22.198 1.00 87.12 172 GLU A C 1
ATOM 1391 O O . GLU A 1 172 ? -0.547 -7.542 23.215 1.00 87.12 172 GLU A O 1
ATOM 1396 N N . ARG A 1 173 ? 1.354 -7.092 22.092 1.00 90.31 173 ARG A N 1
ATOM 1397 C CA . ARG A 1 173 ? 2.007 -6.366 23.186 1.00 90.31 173 ARG A CA 1
ATOM 1398 C C . ARG A 1 173 ? 1.215 -5.141 23.633 1.00 90.31 173 ARG A C 1
ATOM 1400 O O . ARG A 1 173 ? 1.250 -4.834 24.816 1.00 90.31 173 ARG A O 1
ATOM 1407 N N . HIS A 1 174 ? 0.531 -4.483 22.698 1.00 89.12 174 HIS A N 1
ATOM 1408 C CA . HIS A 1 174 ? -0.131 -3.195 22.912 1.00 89.12 174 HIS A CA 1
ATOM 1409 C C . HIS A 1 174 ? -1.650 -3.299 23.122 1.00 89.12 174 HIS A C 1
ATOM 1411 O O . HIS A 1 174 ? -2.337 -2.281 23.221 1.00 89.12 174 HIS A O 1
ATOM 1417 N N . ILE A 1 175 ? -2.213 -4.513 23.159 1.00 84.06 175 ILE A N 1
ATOM 1418 C CA . ILE A 1 175 ? -3.642 -4.725 23.447 1.00 84.06 175 ILE A CA 1
ATOM 1419 C C . ILE A 1 175 ? -4.056 -4.197 24.832 1.00 84.06 175 ILE A C 1
ATOM 1421 O O . ILE A 1 175 ? -5.105 -3.551 24.902 1.00 84.06 175 ILE A O 1
ATOM 1425 N N . PRO A 1 176 ? -3.294 -4.401 25.926 1.00 86.88 176 PRO A N 1
ATOM 1426 C CA . PRO A 1 176 ? -3.666 -3.859 27.234 1.00 86.88 176 PRO A CA 1
ATOM 1427 C C . PRO A 1 176 ? -3.899 -2.341 27.208 1.00 86.88 176 PRO A C 1
ATOM 1429 O O . PRO A 1 176 ? -4.877 -1.851 27.762 1.00 86.88 176 PRO A O 1
ATOM 1432 N N . GLU A 1 177 ? -3.074 -1.589 26.485 1.00 88.81 177 GLU A N 1
ATOM 1433 C CA . GLU A 1 177 ? -3.199 -0.141 26.325 1.00 88.81 177 GLU A CA 1
ATOM 1434 C C . GLU A 1 177 ? -4.467 0.253 25.555 1.00 88.81 177 GLU A C 1
ATOM 1436 O O . GLU A 1 177 ? -5.054 1.303 25.830 1.00 88.81 177 GLU A O 1
ATOM 1441 N N . LEU A 1 178 ? -4.910 -0.572 24.600 1.00 84.69 178 LEU A N 1
ATOM 1442 C CA . LEU A 1 178 ? -6.188 -0.374 23.916 1.00 84.69 178 LEU A CA 1
ATOM 1443 C C . LEU A 1 178 ? -7.365 -0.570 24.881 1.00 84.69 178 LEU A C 1
ATOM 1445 O O . LEU A 1 178 ? -8.290 0.243 24.883 1.00 84.69 178 LEU A O 1
ATOM 1449 N N . ILE A 1 179 ? -7.312 -1.601 25.731 1.00 83.06 179 ILE A N 1
ATOM 1450 C CA . ILE A 1 179 ? -8.334 -1.866 26.759 1.00 83.06 179 ILE A CA 1
ATOM 1451 C C . ILE A 1 179 ? -8.462 -0.667 27.698 1.00 83.06 179 ILE A C 1
ATOM 1453 O O . ILE A 1 179 ? -9.569 -0.173 27.917 1.00 83.06 179 ILE A O 1
ATOM 1457 N N . GLU A 1 180 ? -7.341 -0.150 28.202 1.00 87.69 180 GLU A N 1
ATOM 1458 C CA . GLU A 1 180 ? -7.327 1.025 29.080 1.00 87.69 180 GLU A CA 1
ATOM 1459 C C . GLU A 1 180 ? -7.968 2.249 28.414 1.00 87.69 180 GLU A C 1
ATOM 1461 O O . GLU A 1 180 ? -8.797 2.929 29.020 1.00 87.69 180 GLU A O 1
ATOM 1466 N N . ARG A 1 181 ? -7.647 2.498 27.138 1.00 86.94 181 ARG A N 1
ATOM 1467 C CA . ARG A 1 181 ? -8.192 3.629 26.367 1.00 86.94 181 ARG A CA 1
ATOM 1468 C C . ARG A 1 181 ? -9.688 3.518 26.094 1.00 86.94 181 ARG A C 1
ATOM 1470 O O . ARG A 1 181 ? -10.356 4.543 25.978 1.00 86.94 181 ARG A O 1
ATOM 1477 N N . LEU A 1 182 ? -10.210 2.302 25.961 1.00 83.94 182 LEU A N 1
ATOM 1478 C CA . LEU A 1 182 ? -11.634 2.058 25.725 1.00 83.94 182 LEU A CA 1
ATOM 1479 C C . LEU A 1 182 ? -12.451 2.089 27.021 1.00 83.94 182 LEU A C 1
ATOM 1481 O O . LEU A 1 182 ? -13.594 2.539 27.007 1.00 83.94 182 LEU A O 1
ATOM 1485 N N . THR A 1 183 ? -11.867 1.648 28.135 1.00 85.75 183 THR A N 1
ATOM 1486 C CA . THR A 1 183 ? -12.573 1.427 29.406 1.00 85.75 183 THR A CA 1
ATOM 1487 C C . THR A 1 183 ? -13.257 2.689 29.930 1.00 85.75 183 THR A C 1
ATOM 1489 O O . THR A 1 183 ? -14.463 2.667 30.178 1.00 85.75 183 THR A O 1
ATOM 1492 N N . GLN A 1 184 ? -12.522 3.796 30.060 1.00 89.44 184 GLN A N 1
ATOM 1493 C CA . GLN A 1 184 ? -13.059 5.043 30.613 1.00 89.44 184 GLN A CA 1
ATOM 1494 C C . GLN A 1 184 ? -14.211 5.631 29.769 1.00 89.44 184 GLN A C 1
ATOM 1496 O O . GLN A 1 184 ? -15.318 5.766 30.292 1.00 89.44 184 GLN A O 1
ATOM 1501 N N . PRO A 1 185 ? -14.035 5.947 28.467 1.00 88.56 185 PRO A N 1
ATOM 1502 C CA . PRO A 1 185 ? -15.094 6.593 27.690 1.00 88.56 185 PRO A CA 1
ATOM 1503 C C . PRO A 1 185 ? -16.324 5.699 27.488 1.00 88.56 185 PRO A C 1
ATOM 1505 O O . PRO A 1 185 ? -17.437 6.211 27.340 1.00 88.56 185 PRO A O 1
ATOM 1508 N N . LEU A 1 186 ? -16.154 4.370 27.493 1.00 84.94 186 LEU A N 1
ATOM 1509 C CA . LEU A 1 186 ? -17.288 3.450 27.443 1.00 84.94 186 LEU A CA 1
ATOM 1510 C C . LEU A 1 186 ? -18.045 3.398 28.777 1.00 84.94 186 LEU A C 1
ATOM 1512 O O . LEU A 1 186 ? -19.277 3.421 28.777 1.00 84.94 186 LEU A O 1
ATOM 1516 N N . SER A 1 187 ? -17.328 3.407 29.902 1.00 86.00 187 SER A N 1
ATOM 1517 C CA . SER A 1 187 ? -17.917 3.428 31.247 1.00 86.00 187 SER A CA 1
ATOM 1518 C C . SER A 1 187 ? -18.693 4.721 31.506 1.00 86.00 187 SER A C 1
ATOM 1520 O O . SER A 1 187 ? -19.874 4.672 31.855 1.00 86.00 187 SER A O 1
ATOM 1522 N N . GLU A 1 188 ? -18.091 5.878 31.218 1.00 89.06 188 GLU A N 1
ATOM 1523 C CA . GLU A 1 188 ? -18.753 7.189 31.301 1.00 89.06 188 GLU A CA 1
ATOM 1524 C C . GLU A 1 188 ? -20.009 7.241 30.414 1.00 89.06 188 GLU A C 1
ATOM 1526 O O . GLU A 1 188 ? -21.063 7.753 30.806 1.00 89.06 188 GLU A O 1
ATOM 1531 N N . GLY A 1 189 ? -19.916 6.659 29.216 1.00 87.44 189 GLY A N 1
ATOM 1532 C CA . GLY A 1 189 ? -21.021 6.548 28.277 1.00 87.44 189 GLY A CA 1
ATOM 1533 C C . GLY A 1 189 ? -22.198 5.726 28.811 1.00 87.44 189 GLY A C 1
ATOM 1534 O O . GLY A 1 189 ? -23.343 6.181 28.710 1.00 87.44 189 GLY A O 1
ATOM 1535 N N . LEU A 1 190 ? -21.936 4.568 29.421 1.00 85.75 190 LEU A N 1
ATOM 1536 C CA . LEU A 1 190 ? -22.952 3.735 30.074 1.00 85.75 190 LEU A CA 1
ATOM 1537 C C . LEU A 1 190 ? -23.571 4.437 31.290 1.00 85.75 190 LEU A C 1
ATOM 1539 O O . LEU A 1 190 ? -24.793 4.412 31.459 1.00 85.75 190 LEU A O 1
ATOM 1543 N N . ILE A 1 191 ? -22.759 5.103 32.113 1.00 88.06 191 ILE A N 1
ATOM 1544 C CA . ILE A 1 191 ? -23.239 5.848 33.282 1.00 88.06 191 ILE A CA 1
ATOM 1545 C C . ILE A 1 191 ? -24.235 6.929 32.858 1.00 88.06 191 ILE A C 1
ATOM 1547 O O . ILE A 1 191 ? -25.371 6.946 33.338 1.00 88.06 191 ILE A O 1
ATOM 1551 N N . GLU A 1 192 ? -23.853 7.797 31.922 1.00 90.00 192 GLU A N 1
ATOM 1552 C CA . GLU A 1 192 ? -24.678 8.950 31.560 1.00 90.00 192 GLU A CA 1
ATOM 1553 C C . GLU A 1 192 ? -25.900 8.548 30.716 1.00 90.00 192 GLU A C 1
ATOM 1555 O O . GLU A 1 192 ? -27.010 9.032 30.957 1.00 90.00 192 GLU A O 1
ATOM 1560 N N . ASN A 1 193 ? -25.734 7.644 29.741 1.00 88.56 193 ASN A N 1
ATOM 1561 C CA . ASN A 1 193 ? -26.793 7.343 28.768 1.00 88.56 193 ASN A CA 1
ATOM 1562 C C . ASN A 1 193 ? -27.739 6.215 29.201 1.00 88.56 193 ASN A C 1
ATOM 1564 O O . ASN A 1 193 ? -28.870 6.175 28.709 1.00 88.56 193 ASN A O 1
ATOM 1568 N N . VAL A 1 194 ? -27.308 5.329 30.107 1.00 87.94 194 VAL A N 1
ATOM 1569 C CA . VAL A 1 194 ? -28.089 4.163 30.553 1.00 87.94 194 VAL A CA 1
ATOM 1570 C C . VAL A 1 194 ? -28.470 4.293 32.021 1.00 87.94 194 VAL A C 1
ATOM 1572 O O . VAL A 1 194 ? -29.655 4.345 32.345 1.00 87.94 194 VAL A O 1
ATOM 1575 N N . ILE A 1 195 ? -27.488 4.371 32.923 1.00 87.06 195 ILE A N 1
ATOM 1576 C CA . ILE A 1 195 ? -27.739 4.283 34.369 1.00 87.06 195 ILE A CA 1
ATOM 1577 C C . ILE A 1 195 ? -28.469 5.534 34.858 1.00 87.06 195 ILE A C 1
ATOM 1579 O O . ILE A 1 195 ? -29.580 5.448 35.381 1.00 87.06 195 ILE A O 1
ATOM 1583 N N . LYS A 1 196 ? -27.906 6.719 34.621 1.00 90.06 196 LYS A N 1
ATOM 1584 C CA . LYS A 1 196 ? -28.503 7.991 35.043 1.00 90.06 196 LYS A CA 1
ATOM 1585 C C . LYS A 1 196 ? -29.865 8.220 34.399 1.00 90.06 196 LYS A C 1
ATOM 1587 O O . LYS A 1 196 ? -30.810 8.649 35.066 1.00 90.06 196 LYS A O 1
ATOM 1592 N N . ARG A 1 197 ? -29.993 7.887 33.111 1.00 90.50 197 ARG A N 1
ATOM 1593 C CA . ARG A 1 197 ? -31.262 7.966 32.379 1.00 90.50 197 ARG A CA 1
ATOM 1594 C C . ARG A 1 197 ? -32.311 7.017 32.956 1.00 90.50 197 ARG A C 1
ATOM 1596 O O . ARG A 1 197 ? -33.419 7.463 33.242 1.00 90.50 197 ARG A O 1
ATOM 1603 N N . GLY A 1 198 ? -31.964 5.751 33.176 1.00 89.44 198 GLY A N 1
ATOM 1604 C CA . GLY A 1 198 ? -32.868 4.758 33.749 1.00 89.44 198 GLY A CA 1
ATOM 1605 C C . GLY A 1 198 ? -33.320 5.133 35.162 1.00 89.44 198 GLY A C 1
ATOM 1606 O O . GLY A 1 198 ? -34.515 5.085 35.453 1.00 89.44 198 GLY A O 1
ATOM 1607 N N . LEU A 1 199 ? -32.401 5.596 36.021 1.00 89.38 199 LEU A N 1
ATOM 1608 C CA . LEU A 1 199 ? -32.733 6.071 37.369 1.00 89.38 199 LEU A CA 1
ATOM 1609 C C . LEU A 1 199 ? -33.706 7.254 37.324 1.00 89.38 199 LEU A C 1
ATOM 1611 O O . LEU A 1 199 ? -34.692 7.254 38.061 1.00 89.38 199 LEU A O 1
ATOM 1615 N N . LYS A 1 200 ? -33.495 8.219 36.419 1.00 91.00 200 LYS A N 1
ATOM 1616 C CA . LYS A 1 200 ? -34.434 9.332 36.200 1.00 91.00 200 LYS A CA 1
ATOM 1617 C C . LYS A 1 200 ? -35.780 8.867 35.651 1.00 91.00 200 LYS A C 1
ATOM 1619 O O . LYS A 1 200 ? -36.814 9.396 36.051 1.00 91.00 200 LYS A O 1
ATOM 1624 N N . ASP A 1 201 ? -35.810 7.891 34.751 1.00 90.94 201 ASP A N 1
ATOM 1625 C CA . ASP A 1 201 ? -37.063 7.350 34.219 1.00 90.94 201 ASP A CA 1
ATOM 1626 C C . ASP A 1 201 ? -37.865 6.611 35.309 1.00 90.94 201 ASP A C 1
ATOM 1628 O O . ASP A 1 201 ? -39.091 6.753 35.376 1.00 90.94 201 ASP A O 1
ATOM 1632 N N . TRP A 1 202 ? -37.196 5.904 36.226 1.00 89.38 202 TRP A N 1
ATOM 1633 C CA . TRP A 1 202 ? -37.837 5.318 37.407 1.00 89.38 202 TRP A CA 1
ATOM 1634 C C . TRP A 1 202 ? -38.299 6.381 38.411 1.00 89.38 202 TRP A C 1
ATOM 1636 O O . TRP A 1 202 ? -39.450 6.339 38.852 1.00 89.38 202 TRP A O 1
ATOM 1646 N N . GLN A 1 203 ? -37.458 7.372 38.721 1.00 89.88 203 GLN A N 1
ATOM 1647 C CA . GLN A 1 203 ? -37.784 8.508 39.596 1.00 89.88 203 GLN A CA 1
ATOM 1648 C C . GLN A 1 203 ? -39.035 9.258 39.101 1.00 89.88 203 GLN A C 1
ATOM 1650 O O . GLN A 1 203 ? -39.919 9.574 39.893 1.00 89.88 203 GLN A O 1
ATOM 1655 N N . ASN A 1 204 ? -39.160 9.454 37.783 1.00 89.44 204 ASN A N 1
ATOM 1656 C CA . ASN A 1 204 ? -40.286 10.131 37.127 1.00 89.44 204 ASN A CA 1
ATOM 1657 C C . ASN A 1 204 ? -41.485 9.214 36.819 1.00 89.44 204 ASN A C 1
ATOM 1659 O O . ASN A 1 204 ? -42.364 9.582 36.040 1.00 89.44 204 ASN A O 1
ATOM 1663 N N . ASN A 1 205 ? -41.538 8.024 37.423 1.00 88.19 205 ASN A N 1
ATOM 1664 C CA . ASN A 1 205 ? -42.658 7.087 37.321 1.00 88.19 205 ASN A CA 1
ATOM 1665 C C . ASN A 1 205 ? -42.951 6.564 35.897 1.00 88.19 205 ASN A C 1
ATOM 1667 O O . ASN A 1 205 ? -44.081 6.170 35.602 1.00 88.19 205 ASN A O 1
ATOM 1671 N N . LYS A 1 206 ? -41.952 6.534 35.002 1.00 89.38 206 LYS A N 1
ATOM 1672 C CA . LYS A 1 206 ? -42.081 5.895 33.677 1.00 89.38 206 LYS A CA 1
ATOM 1673 C C . LYS A 1 206 ? -41.883 4.378 33.734 1.00 89.38 206 LYS A C 1
ATOM 1675 O O . LYS A 1 206 ? -42.398 3.664 32.882 1.00 89.38 206 LYS A O 1
ATOM 1680 N N . ILE A 1 207 ? -41.148 3.898 34.735 1.00 87.50 207 ILE A N 1
ATOM 1681 C CA . ILE A 1 207 ? -40.830 2.482 34.966 1.00 87.50 207 ILE A CA 1
ATOM 1682 C C . ILE A 1 207 ? -41.439 2.075 36.302 1.00 87.50 207 ILE A C 1
ATOM 1684 O O . ILE A 1 207 ? -41.187 2.756 37.286 1.00 87.50 207 ILE A O 1
ATOM 1688 N N . ARG A 1 208 ? -42.234 1.001 36.380 1.00 85.06 208 ARG A N 1
ATOM 1689 C CA . ARG A 1 208 ? -42.990 0.677 37.605 1.00 85.06 208 ARG A CA 1
ATOM 1690 C C . ARG A 1 208 ? -42.159 -0.063 38.648 1.00 85.06 208 ARG A C 1
ATOM 1692 O O . ARG A 1 208 ? -42.045 0.426 39.768 1.00 85.06 208 ARG A O 1
ATOM 1699 N N . THR A 1 209 ? -41.557 -1.194 38.294 1.00 85.94 209 THR A N 1
ATOM 1700 C CA . THR A 1 209 ? -40.811 -2.034 39.248 1.00 85.94 209 THR A CA 1
ATOM 1701 C C . THR A 1 209 ? -39.295 -1.883 39.097 1.00 85.94 209 THR A C 1
ATOM 1703 O O . THR A 1 209 ? -38.804 -1.337 38.107 1.00 85.94 209 THR A O 1
ATOM 1706 N N . LEU A 1 210 ? -38.529 -2.361 40.084 1.00 83.81 210 LEU A N 1
ATOM 1707 C CA . LEU A 1 210 ? -37.065 -2.416 39.976 1.00 83.81 210 LEU A CA 1
ATOM 1708 C C . LEU A 1 210 ? -36.608 -3.513 39.000 1.00 83.81 210 LEU A C 1
ATOM 1710 O O . LEU A 1 210 ? -35.565 -3.368 38.369 1.00 83.81 210 LEU A O 1
ATOM 1714 N N . ALA A 1 211 ? -37.394 -4.579 38.828 1.00 85.50 211 ALA A N 1
ATOM 1715 C CA . ALA A 1 211 ? -37.173 -5.566 37.773 1.00 85.50 211 ALA A CA 1
ATOM 1716 C C . ALA A 1 211 ? -37.338 -4.949 36.370 1.00 85.50 211 ALA A C 1
ATOM 1718 O O . ALA A 1 211 ? -36.496 -5.167 35.499 1.00 85.50 211 ALA A O 1
ATOM 1719 N N . ASP A 1 212 ? -38.368 -4.118 36.165 1.00 88.19 212 ASP A N 1
ATOM 1720 C CA . ASP A 1 212 ? -38.556 -3.384 34.906 1.00 88.19 212 ASP A CA 1
ATOM 1721 C C . ASP A 1 212 ? -37.416 -2.388 34.658 1.00 88.19 212 ASP A C 1
ATOM 1723 O O . ASP A 1 212 ? -36.995 -2.204 33.517 1.00 88.19 212 ASP A O 1
ATOM 1727 N N . LEU A 1 213 ? -36.898 -1.762 35.721 1.00 87.19 213 LEU A N 1
ATOM 1728 C CA . LEU A 1 213 ? -35.745 -0.864 35.650 1.00 87.19 213 LEU A CA 1
ATOM 1729 C C . LEU A 1 213 ? -34.501 -1.596 35.153 1.00 87.19 213 LEU A C 1
ATOM 1731 O O . LEU A 1 213 ? -33.850 -1.122 34.225 1.00 87.19 213 LEU A O 1
ATOM 1735 N N . GLU A 1 214 ? -34.206 -2.763 35.725 1.00 84.56 214 GLU A N 1
ATOM 1736 C CA . GLU A 1 214 ? -33.075 -3.587 35.300 1.00 84.56 214 GLU A CA 1
ATOM 1737 C C . GLU A 1 214 ? -33.183 -3.992 33.828 1.00 84.56 214 GLU A C 1
ATOM 1739 O O . GLU A 1 214 ? -32.233 -3.835 33.062 1.00 84.56 214 GLU A O 1
ATOM 1744 N N . ASN A 1 215 ? -34.354 -4.482 33.416 1.00 85.75 215 ASN A N 1
ATOM 1745 C CA . ASN A 1 215 ? -34.597 -4.917 32.041 1.00 85.75 215 ASN A CA 1
ATOM 1746 C C . ASN A 1 215 ? -34.553 -3.743 31.051 1.00 85.75 215 ASN A C 1
ATOM 1748 O O . ASN A 1 215 ? -34.013 -3.869 29.948 1.00 85.75 215 ASN A O 1
ATOM 1752 N N . GLY A 1 216 ? -35.078 -2.583 31.455 1.00 86.56 216 GLY A N 1
ATOM 1753 C CA . GLY A 1 216 ? -35.001 -1.347 30.684 1.00 86.56 216 GLY A CA 1
ATOM 1754 C C . GLY A 1 216 ? -33.559 -0.883 30.494 1.00 86.56 216 GLY A C 1
ATOM 1755 O O . GLY A 1 216 ? -33.158 -0.593 29.369 1.00 86.56 216 GLY A O 1
ATOM 1756 N N . MET A 1 217 ? -32.757 -0.888 31.562 1.00 86.19 217 MET A N 1
ATOM 1757 C CA . MET A 1 217 ? -31.336 -0.536 31.502 1.00 86.19 217 MET A CA 1
ATOM 1758 C C . MET A 1 217 ? -30.529 -1.523 30.649 1.00 86.19 217 MET A C 1
ATOM 1760 O O . MET A 1 217 ? -29.704 -1.079 29.860 1.00 86.19 217 MET A O 1
ATOM 1764 N N . LYS A 1 218 ? -30.804 -2.835 30.715 1.00 83.44 218 LYS A N 1
ATOM 1765 C CA . LYS A 1 218 ? -30.198 -3.842 29.816 1.00 83.44 218 LYS A CA 1
ATOM 1766 C C . LYS A 1 218 ? -30.447 -3.521 28.347 1.00 83.44 218 LYS A C 1
ATOM 1768 O O . LYS A 1 218 ? -29.516 -3.449 27.552 1.00 83.44 218 LYS A O 1
ATOM 1773 N N . THR A 1 219 ? -31.708 -3.267 28.009 1.00 85.44 219 THR A N 1
ATOM 1774 C CA . THR A 1 219 ? -32.114 -2.954 26.632 1.00 85.44 219 THR A CA 1
ATOM 1775 C C . THR A 1 219 ? -31.476 -1.648 26.150 1.00 85.44 219 THR A C 1
ATOM 1777 O O . THR A 1 219 ? -30.977 -1.573 25.031 1.00 85.44 219 THR A O 1
ATOM 1780 N N . GLN A 1 220 ? -31.455 -0.617 27.001 1.00 86.56 220 GLN A N 1
ATOM 1781 C CA . GLN A 1 220 ? -30.826 0.667 26.683 1.00 86.56 220 GLN A CA 1
ATOM 1782 C C . GLN A 1 220 ? -29.306 0.551 26.533 1.00 86.56 220 GLN A C 1
ATOM 1784 O O . GLN A 1 220 ? -28.747 1.194 25.649 1.00 86.56 220 GLN A O 1
ATOM 1789 N N . ALA A 1 221 ? -28.644 -0.273 27.350 1.00 83.50 221 ALA A N 1
ATOM 1790 C CA . ALA A 1 221 ? -27.216 -0.536 27.224 1.00 83.50 221 ALA A CA 1
ATOM 1791 C C . ALA A 1 221 ? -26.885 -1.176 25.876 1.00 83.50 221 ALA A C 1
ATOM 1793 O O . ALA A 1 221 ? -25.997 -0.690 25.181 1.00 83.50 221 ALA A O 1
ATOM 1794 N N . GLN A 1 222 ? -27.650 -2.191 25.466 1.00 81.44 222 GLN A N 1
ATOM 1795 C CA . GLN 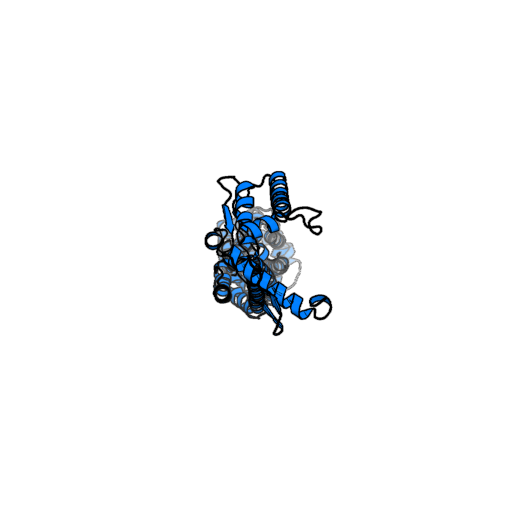A 1 222 ? -27.473 -2.825 24.161 1.00 81.44 222 GLN A CA 1
ATOM 1796 C C . GLN A 1 222 ? -27.661 -1.823 23.009 1.00 81.44 222 GLN A C 1
ATOM 1798 O O . GLN A 1 222 ? -26.790 -1.689 22.154 1.00 81.44 222 GLN A O 1
ATOM 1803 N N . GLN A 1 223 ? -28.746 -1.042 23.030 1.00 85.75 223 GLN A N 1
ATOM 1804 C CA . GLN A 1 223 ? -29.003 -0.016 22.009 1.00 85.75 223 GLN A CA 1
ATOM 1805 C C . GLN A 1 223 ? -27.913 1.058 21.959 1.00 85.75 223 GLN A C 1
ATOM 1807 O O . GLN A 1 223 ? -27.580 1.570 20.891 1.00 85.75 223 GLN A O 1
ATOM 1812 N N . TRP A 1 224 ? -27.370 1.434 23.117 1.00 85.62 224 TRP A N 1
ATOM 1813 C CA . TRP A 1 224 ? -26.289 2.403 23.186 1.00 85.62 224 TRP A CA 1
ATOM 1814 C C . TRP A 1 224 ? -24.994 1.837 22.596 1.00 85.62 224 TRP A C 1
ATOM 1816 O O . TRP A 1 224 ? -24.319 2.553 21.855 1.00 85.62 224 TRP A O 1
ATOM 1826 N N . MET A 1 225 ? -24.674 0.563 22.834 1.00 79.06 225 MET A N 1
ATOM 1827 C CA . MET A 1 225 ? -23.503 -0.085 22.229 1.00 79.06 225 MET A CA 1
ATOM 1828 C C . MET A 1 225 ? -23.574 -0.136 20.704 1.00 79.06 225 MET A C 1
ATOM 1830 O O . MET A 1 225 ? -22.583 0.148 20.038 1.00 79.06 225 MET A O 1
ATOM 1834 N N . GLU A 1 226 ? -24.757 -0.407 20.155 1.00 80.06 226 GLU A N 1
ATOM 1835 C CA . GLU A 1 226 ? -24.994 -0.472 18.706 1.00 80.06 226 GLU A CA 1
ATOM 1836 C C . GLU A 1 226 ? -25.068 0.919 18.038 1.00 80.06 226 GLU A C 1
ATOM 1838 O O . GLU A 1 226 ? -25.167 1.028 16.813 1.00 80.06 226 GLU A O 1
ATOM 1843 N N . SER A 1 227 ? -25.024 2.003 18.822 1.00 84.19 227 SER A N 1
ATOM 1844 C CA . SER A 1 227 ? -25.189 3.365 18.314 1.00 84.19 227 SER A CA 1
ATOM 1845 C C . SER A 1 227 ? -23.954 3.897 17.577 1.00 84.19 227 SER A C 1
ATOM 1847 O O . SER A 1 227 ? -22.806 3.614 17.929 1.00 84.19 227 SER A O 1
ATOM 1849 N N . ASP A 1 228 ? -24.183 4.786 16.606 1.00 84.19 228 ASP A N 1
ATOM 1850 C CA . ASP A 1 228 ? -23.105 5.455 15.860 1.00 84.19 228 ASP A CA 1
ATOM 1851 C C . ASP A 1 228 ? -22.168 6.263 16.765 1.00 84.19 228 ASP A C 1
ATOM 1853 O O . ASP A 1 228 ? -20.974 6.386 16.490 1.00 84.19 228 ASP A O 1
ATOM 1857 N N . ARG A 1 229 ? -22.684 6.770 17.891 1.00 84.06 229 ARG A N 1
ATOM 1858 C CA . ARG A 1 229 ? -21.880 7.485 18.885 1.00 84.06 229 ARG A CA 1
ATOM 1859 C C . ARG A 1 229 ? -20.838 6.570 19.523 1.00 84.06 229 ARG A C 1
ATOM 1861 O O . ARG A 1 229 ? -19.683 6.969 19.651 1.00 84.06 229 ARG A O 1
ATOM 1868 N N . THR A 1 230 ? -21.226 5.357 19.907 1.00 82.06 230 THR A N 1
ATOM 1869 C CA . THR A 1 230 ? -20.301 4.380 20.498 1.00 82.06 230 THR A CA 1
ATOM 1870 C C . THR A 1 230 ? -19.277 3.915 19.472 1.00 82.06 230 THR A C 1
ATOM 1872 O O . THR A 1 230 ? -18.083 3.890 19.774 1.00 82.06 230 THR A O 1
ATOM 1875 N N . ARG A 1 231 ? -19.700 3.682 18.222 1.00 80.50 231 ARG A N 1
ATOM 1876 C CA . ARG A 1 231 ? -18.774 3.405 17.110 1.00 80.50 231 ARG A CA 1
ATOM 1877 C C . ARG A 1 231 ? -17.743 4.519 16.932 1.00 80.50 231 ARG A C 1
ATOM 1879 O O . ARG A 1 231 ? -16.559 4.239 16.776 1.00 80.50 231 ARG A O 1
ATOM 1886 N N . GLN A 1 232 ? -18.161 5.783 17.007 1.00 82.88 232 GLN A N 1
ATOM 1887 C CA . GLN A 1 232 ? -17.250 6.924 16.903 1.00 82.88 232 GLN A CA 1
ATOM 1888 C C . GLN A 1 232 ? -16.246 6.986 18.065 1.00 82.88 232 GLN A C 1
ATOM 1890 O O . GLN A 1 232 ? -15.072 7.287 17.834 1.00 82.88 232 GLN A O 1
ATOM 1895 N N . ILE A 1 233 ? -16.680 6.685 19.296 1.00 83.94 233 ILE A N 1
ATOM 1896 C CA . ILE A 1 233 ? -15.793 6.590 20.467 1.00 83.94 233 ILE A CA 1
ATOM 1897 C C . ILE A 1 233 ? -14.732 5.513 20.226 1.00 83.94 233 ILE A C 1
ATOM 1899 O O . ILE A 1 233 ? -13.542 5.816 20.307 1.00 83.94 233 ILE A O 1
ATOM 1903 N N . ILE A 1 234 ? -15.152 4.296 19.865 1.00 80.38 234 ILE A N 1
ATOM 1904 C CA . ILE A 1 234 ? -14.249 3.167 19.603 1.00 80.38 234 ILE A CA 1
ATOM 1905 C C . ILE A 1 234 ? -13.253 3.530 18.497 1.00 80.38 234 ILE A C 1
ATOM 1907 O O . ILE A 1 234 ? -12.049 3.441 18.716 1.00 80.38 234 ILE A O 1
ATOM 1911 N N . ASN A 1 235 ? -13.731 4.039 17.357 1.00 78.38 235 ASN A N 1
ATOM 1912 C CA . ASN A 1 235 ? -12.879 4.453 16.238 1.00 78.38 235 ASN A CA 1
ATOM 1913 C C . ASN A 1 235 ? -11.813 5.462 16.666 1.00 78.38 235 ASN A C 1
ATOM 1915 O O . ASN A 1 235 ? -10.637 5.306 16.345 1.00 78.38 235 ASN A O 1
ATOM 1919 N N . THR A 1 236 ? -12.217 6.488 17.415 1.00 83.69 236 THR A N 1
ATOM 1920 C CA . THR A 1 236 ? -11.305 7.543 17.870 1.00 83.69 236 THR A CA 1
ATOM 1921 C C . THR A 1 236 ? -10.209 6.971 18.769 1.00 83.69 236 THR A C 1
ATOM 1923 O O . THR A 1 236 ? -9.035 7.311 18.604 1.00 83.69 236 THR A O 1
ATOM 1926 N N . GLN A 1 237 ? -10.570 6.071 19.690 1.00 84.31 237 GLN A N 1
ATOM 1927 C CA . GLN A 1 237 ? -9.600 5.444 20.588 1.00 84.31 237 GLN A CA 1
ATOM 1928 C C . GLN A 1 237 ? -8.680 4.465 19.856 1.00 84.31 237 GLN A C 1
ATOM 1930 O O . GLN A 1 237 ? -7.472 4.507 20.083 1.00 84.31 237 GLN A O 1
ATOM 1935 N N . CYS A 1 238 ? -9.205 3.657 18.930 1.00 80.81 238 CYS A N 1
ATOM 1936 C CA . CYS A 1 238 ? -8.415 2.746 18.101 1.00 80.81 238 CYS A CA 1
ATOM 1937 C C . CYS A 1 238 ? -7.397 3.500 17.234 1.00 80.81 238 CYS A C 1
ATOM 1939 O O . CYS A 1 238 ? -6.221 3.144 17.224 1.00 80.81 238 CYS A O 1
ATOM 1941 N N . ILE A 1 239 ? -7.804 4.583 16.563 1.00 79.94 239 ILE A N 1
ATOM 1942 C CA . ILE A 1 239 ? -6.894 5.412 15.751 1.00 79.94 239 ILE A CA 1
ATOM 1943 C C . ILE A 1 239 ? -5.811 6.044 16.632 1.00 79.94 239 ILE A C 1
ATOM 1945 O O . ILE A 1 239 ? -4.627 6.007 16.295 1.00 79.94 239 ILE A O 1
ATOM 1949 N N . SER A 1 240 ? -6.192 6.602 17.787 1.00 84.50 240 SER A N 1
ATOM 1950 C CA . SER A 1 240 ? -5.233 7.181 18.735 1.00 84.50 240 SER A CA 1
ATOM 1951 C C . SER A 1 240 ? -4.241 6.136 19.256 1.00 84.50 240 SER A C 1
ATOM 1953 O O . SER A 1 240 ? -3.039 6.401 19.347 1.00 84.50 240 SER A O 1
ATOM 1955 N N . TRP A 1 241 ? -4.724 4.934 19.567 1.00 86.75 241 TRP A N 1
ATOM 1956 C CA . TRP A 1 241 ? -3.905 3.801 19.979 1.00 86.75 241 TRP A CA 1
ATOM 1957 C C . TRP A 1 241 ? -2.925 3.385 18.877 1.00 86.75 241 TRP A C 1
ATOM 1959 O O . TRP A 1 241 ? -1.723 3.338 19.131 1.00 86.75 241 TRP A O 1
ATOM 1969 N N . PHE A 1 242 ? -3.397 3.193 17.643 1.00 84.19 242 PHE A N 1
ATOM 1970 C CA . PHE A 1 242 ? -2.546 2.814 16.516 1.00 84.19 242 PHE A CA 1
ATOM 1971 C C . PHE A 1 242 ? -1.437 3.844 16.270 1.00 84.19 242 PHE A C 1
ATOM 1973 O O . PHE A 1 242 ? -0.257 3.490 16.224 1.00 84.19 242 PHE A O 1
ATOM 1980 N N . ASN A 1 243 ? -1.804 5.124 16.180 1.00 83.75 243 ASN A N 1
ATOM 1981 C CA . ASN A 1 243 ? -0.858 6.203 15.898 1.00 83.75 243 ASN A CA 1
ATOM 1982 C C . ASN A 1 243 ? 0.182 6.370 17.019 1.00 83.75 243 ASN A C 1
ATOM 1984 O O . ASN A 1 243 ? 1.331 6.716 16.753 1.00 83.75 243 ASN A O 1
ATOM 1988 N N . SER A 1 244 ? -0.209 6.140 18.278 1.00 85.88 244 SER A N 1
ATOM 1989 C CA . SER A 1 244 ? 0.684 6.338 19.426 1.00 85.88 244 SER A CA 1
ATOM 1990 C C . SER A 1 244 ? 1.554 5.126 19.760 1.00 85.88 244 SER A C 1
ATOM 1992 O O . SER A 1 244 ? 2.687 5.326 20.191 1.00 85.88 244 SER A O 1
ATOM 1994 N N . GLN A 1 245 ? 1.052 3.900 19.575 1.00 87.25 245 GLN A N 1
ATOM 1995 C CA . GLN A 1 245 ? 1.739 2.673 19.999 1.00 87.25 245 GLN A CA 1
ATOM 1996 C C . GLN A 1 245 ? 2.318 1.883 18.819 1.00 87.25 245 GLN A C 1
ATOM 1998 O O . GLN A 1 245 ? 3.499 1.547 18.807 1.00 87.25 245 GLN A O 1
ATOM 2003 N N . ILE A 1 246 ? 1.509 1.622 17.789 1.00 86.88 246 ILE A N 1
ATOM 2004 C CA . ILE A 1 246 ? 1.872 0.694 16.708 1.00 86.88 246 ILE A CA 1
ATOM 2005 C C . ILE A 1 246 ? 2.733 1.373 15.643 1.00 86.88 246 ILE A C 1
ATOM 2007 O O . ILE A 1 246 ? 3.744 0.818 15.213 1.00 86.88 246 ILE A O 1
ATOM 2011 N N . GLN A 1 247 ? 2.368 2.586 15.222 1.00 85.50 247 GLN A N 1
ATOM 2012 C CA . GLN A 1 247 ? 3.003 3.257 14.086 1.00 85.50 247 GLN A CA 1
ATOM 2013 C C . GLN A 1 247 ? 4.505 3.505 14.289 1.00 85.50 247 GLN A C 1
ATOM 2015 O O . GLN A 1 247 ? 5.283 3.365 13.346 1.00 85.50 247 GLN A O 1
ATOM 2020 N N . SER A 1 248 ? 4.922 3.866 15.505 1.00 86.38 248 SER A N 1
ATOM 2021 C CA . SER A 1 248 ? 6.328 4.150 15.820 1.00 86.38 248 SER A CA 1
ATOM 2022 C C . SER A 1 248 ? 7.205 2.899 15.725 1.00 86.38 248 SER A C 1
ATOM 2024 O O . SER A 1 248 ? 8.260 2.934 15.093 1.00 86.38 248 SER A O 1
ATOM 2026 N N . GLU A 1 249 ? 6.768 1.781 16.308 1.00 88.88 249 GLU A N 1
ATOM 2027 C CA . GLU A 1 249 ? 7.504 0.513 16.245 1.00 88.88 249 GLU A CA 1
ATOM 2028 C C . GLU A 1 249 ? 7.467 -0.091 14.840 1.00 88.88 249 GLU A C 1
ATOM 2030 O O . GLU A 1 249 ? 8.499 -0.525 14.336 1.00 88.88 249 GLU A O 1
ATOM 2035 N N . LEU A 1 250 ? 6.323 -0.024 14.151 1.00 88.62 250 LEU A N 1
ATOM 2036 C CA . LEU A 1 250 ? 6.243 -0.444 12.753 1.00 88.62 250 LEU A CA 1
ATOM 2037 C C . LEU A 1 250 ? 7.228 0.348 11.881 1.00 88.62 250 LEU A C 1
ATOM 2039 O O . LEU A 1 250 ? 7.931 -0.234 11.058 1.00 88.62 250 LEU A O 1
ATOM 2043 N N . ALA A 1 251 ? 7.347 1.660 12.111 1.00 89.00 251 ALA A N 1
ATOM 2044 C CA . ALA A 1 251 ? 8.319 2.494 11.415 1.00 89.00 251 ALA A CA 1
ATOM 2045 C C . ALA A 1 251 ? 9.773 2.081 11.704 1.00 89.00 251 ALA A C 1
ATOM 2047 O O . ALA A 1 251 ? 10.614 2.199 10.814 1.00 89.00 251 ALA A O 1
ATOM 2048 N N . GLN A 1 252 ? 10.092 1.581 12.903 1.00 90.12 252 GLN A N 1
ATOM 2049 C CA . GLN A 1 252 ? 11.438 1.081 13.217 1.00 90.12 252 GLN A CA 1
ATOM 2050 C C . GLN A 1 252 ? 11.808 -0.151 12.384 1.00 90.12 252 GLN A C 1
ATOM 2052 O O . GLN A 1 252 ? 12.973 -0.283 12.005 1.00 90.12 252 GLN A O 1
ATOM 2057 N N . GLU A 1 253 ? 10.827 -0.985 12.036 1.00 89.50 253 GLU A N 1
ATOM 2058 C CA . GLU A 1 253 ? 11.017 -2.163 11.184 1.00 89.50 253 GLU A CA 1
ATOM 2059 C C . GLU A 1 253 ? 11.012 -1.815 9.684 1.00 89.50 253 GLU A C 1
ATOM 2061 O O . GLU A 1 253 ? 11.803 -2.357 8.908 1.00 89.50 253 GLU A O 1
ATOM 2066 N N . THR A 1 254 ? 10.185 -0.857 9.250 1.00 92.06 254 THR A N 1
ATOM 2067 C CA . THR A 1 254 ? 10.087 -0.475 7.828 1.00 92.06 254 THR A CA 1
ATOM 2068 C C . THR A 1 254 ? 11.149 0.540 7.383 1.00 92.06 254 THR A C 1
ATOM 2070 O O . THR A 1 254 ? 11.593 0.508 6.235 1.00 92.06 254 THR A O 1
ATOM 2073 N N . ASP A 1 255 ? 1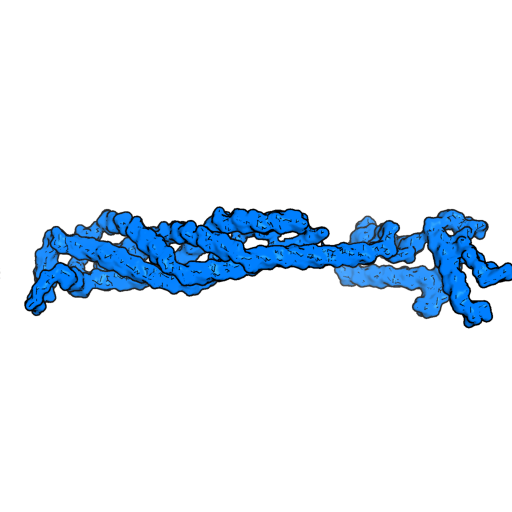1.613 1.440 8.262 1.00 93.12 255 ASP A N 1
ATOM 2074 C CA . ASP A 1 255 ? 12.621 2.468 7.942 1.00 93.12 255 ASP A CA 1
ATOM 2075 C C . ASP A 1 255 ? 13.960 1.880 7.424 1.00 93.12 255 ASP A C 1
ATOM 2077 O O . ASP A 1 255 ? 14.562 2.466 6.513 1.00 93.12 255 ASP A O 1
ATOM 2081 N N . PRO A 1 256 ? 14.507 0.777 7.982 1.00 94.56 256 PRO A N 1
ATOM 2082 C CA . PRO A 1 256 ? 15.666 0.084 7.420 1.00 94.56 256 PRO A CA 1
ATOM 2083 C C . PRO A 1 256 ? 15.443 -0.395 5.982 1.00 94.56 256 PRO A C 1
ATOM 2085 O O . PRO A 1 256 ? 16.335 -0.210 5.152 1.00 94.56 256 PRO A O 1
ATOM 2088 N N . ILE A 1 257 ? 14.257 -0.933 5.676 1.00 94.25 257 ILE A N 1
ATOM 2089 C CA . ILE A 1 257 ? 13.897 -1.399 4.331 1.00 94.25 257 ILE A CA 1
ATOM 2090 C C . ILE A 1 257 ? 13.864 -0.197 3.378 1.00 94.25 257 ILE A C 1
ATOM 2092 O O . ILE A 1 257 ? 14.581 -0.188 2.377 1.00 94.25 257 ILE A O 1
ATOM 2096 N N . CYS A 1 258 ? 13.163 0.887 3.736 1.00 93.69 258 CYS A N 1
ATOM 2097 C CA . CYS A 1 258 ? 13.146 2.119 2.935 1.00 93.69 258 CYS A CA 1
ATOM 2098 C C . CYS A 1 258 ? 14.562 2.643 2.638 1.00 93.69 258 CYS A C 1
ATOM 2100 O O . CYS A 1 258 ? 14.887 2.975 1.497 1.00 93.69 258 CYS A O 1
ATOM 2102 N N . ARG A 1 259 ? 15.444 2.661 3.650 1.00 94.38 259 ARG A N 1
ATOM 2103 C CA . ARG A 1 259 ? 16.848 3.080 3.487 1.00 94.38 259 ARG A CA 1
ATOM 2104 C C . ARG A 1 259 ? 17.624 2.179 2.531 1.00 94.38 259 ARG A C 1
ATOM 2106 O O . ARG A 1 259 ? 18.383 2.694 1.712 1.00 94.38 259 ARG A O 1
ATOM 2113 N N . LYS A 1 260 ? 17.443 0.860 2.617 1.00 94.81 260 LYS A N 1
ATOM 2114 C CA . LYS A 1 260 ? 18.115 -0.116 1.748 1.00 94.81 260 LYS A CA 1
ATOM 2115 C C . LYS A 1 260 ? 17.762 0.096 0.274 1.00 94.81 260 LYS A C 1
ATOM 2117 O O . LYS A 1 260 ? 18.639 0.026 -0.592 1.00 94.81 260 LYS A O 1
ATOM 2122 N N . PHE A 1 261 ? 16.499 0.407 -0.006 1.00 94.12 261 PHE A N 1
ATOM 2123 C CA . PHE A 1 261 ? 16.007 0.646 -1.365 1.00 94.12 261 PHE A CA 1
ATOM 2124 C C . PHE A 1 261 ? 16.079 2.110 -1.815 1.00 94.12 261 PHE A C 1
ATOM 2126 O O . PHE A 1 261 ? 15.794 2.386 -2.976 1.00 94.12 261 PHE A O 1
ATOM 2133 N N . GLN A 1 262 ? 16.580 3.006 -0.955 1.00 93.44 262 GLN A N 1
ATOM 2134 C CA . GLN A 1 262 ? 16.771 4.440 -1.217 1.00 93.44 262 GLN A CA 1
ATOM 2135 C C . GLN A 1 262 ? 15.466 5.199 -1.501 1.00 93.44 262 GLN A C 1
ATOM 2137 O O . GLN A 1 262 ? 15.467 6.184 -2.234 1.00 93.44 262 GLN A O 1
ATOM 2142 N N . ILE A 1 263 ? 14.366 4.770 -0.881 1.00 93.25 263 ILE A N 1
ATOM 2143 C CA . ILE A 1 263 ? 13.075 5.461 -0.952 1.00 93.25 263 ILE A CA 1
ATOM 2144 C C . ILE A 1 263 ? 12.828 6.301 0.314 1.00 93.25 263 ILE A C 1
ATOM 2146 O O . ILE A 1 263 ? 13.399 6.010 1.376 1.00 93.25 263 ILE A O 1
ATOM 2150 N N . PRO A 1 264 ? 11.990 7.353 0.241 1.00 91.44 264 PRO A N 1
ATOM 2151 C CA . PRO A 1 264 ? 11.595 8.124 1.414 1.00 91.44 264 PRO A CA 1
ATOM 2152 C C . PRO A 1 264 ? 10.974 7.236 2.497 1.00 91.44 264 PRO A C 1
ATOM 2154 O O . PRO A 1 264 ? 10.176 6.347 2.225 1.00 91.44 264 PRO A O 1
ATOM 2157 N N . ARG A 1 265 ? 11.303 7.498 3.764 1.00 89.38 265 ARG A N 1
ATOM 2158 C CA . ARG A 1 265 ? 10.738 6.735 4.892 1.00 89.38 265 ARG A CA 1
ATOM 2159 C C . ARG A 1 265 ? 9.225 6.902 5.006 1.00 89.38 265 ARG A C 1
ATOM 2161 O O . ARG A 1 265 ? 8.539 5.956 5.370 1.00 89.38 265 ARG A O 1
ATOM 2168 N N . SER A 1 266 ? 8.719 8.081 4.649 1.00 87.75 266 SER A N 1
ATOM 2169 C CA . SER A 1 266 ? 7.289 8.389 4.615 1.00 87.75 266 SER A CA 1
ATOM 2170 C C . SER A 1 266 ? 6.499 7.494 3.656 1.00 87.75 266 SER A C 1
ATOM 2172 O O . SER A 1 266 ? 5.303 7.318 3.862 1.00 87.75 266 SER A O 1
ATOM 2174 N N . SER A 1 267 ? 7.147 6.851 2.675 1.00 87.81 267 SER A N 1
ATOM 2175 C CA . SER A 1 267 ? 6.486 5.961 1.712 1.00 87.81 267 SER A CA 1
ATOM 2176 C C . SER A 1 267 ? 5.772 4.773 2.364 1.00 87.81 267 SER A C 1
ATOM 2178 O O . SER A 1 267 ? 4.741 4.346 1.863 1.00 87.81 267 SER A O 1
ATOM 2180 N N . LEU A 1 268 ? 6.275 4.269 3.497 1.00 87.88 268 LEU A N 1
ATOM 2181 C CA . LEU A 1 268 ? 5.650 3.165 4.243 1.00 87.88 268 LEU A CA 1
ATOM 2182 C C . LEU A 1 268 ? 4.976 3.612 5.547 1.00 87.88 268 LEU A C 1
ATOM 2184 O O . LEU A 1 268 ? 4.474 2.783 6.299 1.00 87.88 268 LEU A O 1
ATOM 2188 N N . ARG A 1 269 ? 4.952 4.918 5.829 1.00 86.12 269 ARG A N 1
ATOM 2189 C CA . ARG A 1 269 ? 4.318 5.462 7.033 1.00 86.12 269 ARG A CA 1
ATOM 2190 C C . ARG A 1 269 ? 2.861 5.826 6.766 1.00 86.12 269 ARG A C 1
ATOM 2192 O O . ARG A 1 269 ? 2.476 6.203 5.658 1.00 86.12 269 ARG A O 1
ATOM 2199 N N . PHE A 1 270 ? 2.066 5.773 7.826 1.00 79.69 270 PHE A N 1
ATOM 2200 C CA . PHE A 1 270 ? 0.660 6.171 7.841 1.00 79.69 270 PHE A CA 1
ATOM 2201 C C . PHE A 1 270 ? 0.508 7.600 8.399 1.00 79.69 270 PHE A C 1
ATOM 2203 O O . PHE A 1 270 ? -0.093 7.810 9.444 1.00 79.69 270 PHE A O 1
ATOM 2210 N N . GLU A 1 271 ? 1.152 8.592 7.767 1.00 64.19 271 GLU A N 1
ATOM 2211 C CA . GLU A 1 271 ? 1.202 9.982 8.279 1.00 64.19 271 GLU A CA 1
ATOM 2212 C C . GLU A 1 271 ? -0.147 10.719 8.197 1.00 64.19 271 GLU A C 1
ATOM 2214 O O . GLU A 1 271 ? -0.432 11.552 9.052 1.00 64.19 271 GLU A O 1
ATOM 2219 N N . GLU A 1 272 ? -1.011 10.363 7.243 1.00 58.44 272 GLU A N 1
ATOM 2220 C CA . GLU A 1 272 ? -2.394 10.871 7.149 1.00 58.44 272 GLU A CA 1
ATOM 2221 C C . GLU A 1 272 ? -3.372 10.108 8.066 1.00 58.44 272 GLU A C 1
ATOM 2223 O O . GLU A 1 272 ? -4.584 10.312 8.017 1.00 58.44 272 GLU A O 1
ATOM 2228 N N . GLY A 1 273 ? -2.838 9.246 8.938 1.00 55.28 273 GLY A N 1
ATOM 2229 C CA . GLY A 1 273 ? -3.602 8.254 9.678 1.00 55.28 273 GLY A CA 1
ATOM 2230 C C . GLY A 1 273 ? -3.849 6.997 8.846 1.00 55.28 273 GLY A C 1
ATOM 2231 O O . GLY A 1 273 ? -3.596 6.943 7.641 1.00 55.28 273 GLY A O 1
ATOM 2232 N N . ILE A 1 274 ? -4.306 5.948 9.520 1.00 62.56 274 ILE A N 1
ATOM 2233 C CA . ILE A 1 274 ? -4.869 4.773 8.863 1.00 62.56 274 ILE A CA 1
ATOM 2234 C C . ILE A 1 274 ? -6.372 5.001 8.663 1.00 62.56 274 ILE A C 1
ATOM 2236 O O . ILE A 1 274 ? -7.017 5.602 9.526 1.00 62.56 274 ILE A O 1
ATOM 2240 N N . ASP A 1 275 ? -6.917 4.508 7.543 1.00 61.66 275 ASP A N 1
ATOM 2241 C CA . ASP A 1 275 ? -8.366 4.417 7.334 1.00 61.66 275 ASP A CA 1
ATOM 2242 C C . ASP A 1 275 ? -9.009 3.807 8.589 1.00 61.66 275 ASP A C 1
ATOM 2244 O O . ASP A 1 275 ? -8.615 2.709 8.992 1.00 61.66 275 ASP A O 1
ATOM 2248 N N . PRO A 1 276 ? -9.979 4.478 9.232 1.00 56.66 276 PRO A N 1
ATOM 2249 C CA . PRO A 1 276 ? -10.670 3.928 10.384 1.00 56.66 276 PRO A CA 1
ATOM 2250 C C . PRO A 1 276 ? -11.069 2.463 10.190 1.00 56.66 276 PRO A C 1
ATOM 2252 O O . PRO A 1 276 ? -10.890 1.709 11.131 1.00 56.66 276 PRO A O 1
ATOM 2255 N N . GLY A 1 277 ? -11.493 2.031 8.996 1.00 57.09 277 GLY A N 1
ATOM 2256 C CA . GLY A 1 277 ? -11.849 0.637 8.694 1.00 57.09 277 GLY A CA 1
ATOM 2257 C C . GLY A 1 277 ? -10.696 -0.379 8.753 1.00 57.09 277 GLY A C 1
ATOM 2258 O O . GLY A 1 277 ? -10.944 -1.561 8.954 1.00 57.09 277 GLY A O 1
ATOM 2259 N N . VAL A 1 278 ? -9.440 0.059 8.648 1.00 58.16 278 VAL A N 1
ATOM 2260 C CA . VAL A 1 278 ? -8.239 -0.799 8.727 1.00 58.16 278 VAL A CA 1
ATOM 2261 C C . VAL A 1 278 ? -7.806 -1.015 10.184 1.00 58.16 278 VAL A C 1
ATOM 2263 O O . VAL A 1 278 ? -7.422 -2.122 10.557 1.00 58.16 278 VAL A O 1
ATOM 2266 N N . VAL A 1 279 ? -7.890 0.015 11.043 1.00 56.91 279 VAL A N 1
ATOM 2267 C CA . VAL A 1 279 ? -7.695 -0.159 12.507 1.00 56.91 279 VAL A CA 1
ATOM 2268 C C . VAL A 1 279 ? -8.956 -0.715 13.171 1.00 56.91 279 VAL A C 1
ATOM 2270 O O . VAL A 1 279 ? -8.895 -1.317 14.242 1.00 56.91 279 VAL A O 1
ATOM 2273 N N . ASN A 1 280 ? -10.101 -0.514 12.527 1.00 54.19 280 ASN A N 1
ATOM 2274 C CA . ASN A 1 280 ? -11.403 -0.984 12.942 1.00 54.19 280 ASN A CA 1
ATOM 2275 C C . ASN A 1 280 ? -11.988 -1.938 11.887 1.00 54.19 280 ASN A C 1
ATOM 2277 O O . ASN A 1 280 ? -12.965 -1.573 11.226 1.00 54.19 280 ASN A O 1
ATOM 2281 N N . PRO A 1 281 ? -11.391 -3.136 11.704 1.00 49.69 281 PRO A N 1
ATOM 2282 C CA . PRO A 1 281 ? -11.902 -4.123 10.760 1.00 49.69 281 PRO A CA 1
ATOM 2283 C C . PRO A 1 281 ? -13.355 -4.386 11.126 1.00 49.69 281 PRO A C 1
ATOM 2285 O O . PRO A 1 281 ? -13.584 -4.868 12.237 1.00 49.69 281 PRO A O 1
ATOM 2288 N N . GLU A 1 282 ? -14.286 -4.007 10.236 1.00 45.97 282 GLU A N 1
ATOM 2289 C CA . GLU A 1 282 ? -15.746 -4.002 10.425 1.00 45.97 282 GLU A CA 1
ATOM 2290 C C . GLU A 1 282 ? -16.154 -4.795 11.667 1.00 45.97 282 GLU A C 1
ATOM 2292 O O . GLU A 1 282 ? -16.073 -6.032 11.675 1.00 45.97 282 GLU A O 1
ATOM 2297 N N . ILE A 1 283 ? -16.465 -4.063 12.747 1.00 45.78 283 ILE A N 1
ATOM 2298 C CA . ILE A 1 283 ? -16.726 -4.586 14.091 1.00 45.78 283 ILE A CA 1
ATOM 2299 C C . ILE A 1 283 ? -17.889 -5.579 14.032 1.00 45.78 283 ILE A C 1
ATOM 2301 O O . ILE A 1 283 ? -19.026 -5.257 14.312 1.00 45.78 283 ILE A O 1
ATOM 2305 N N . SER A 1 284 ? -17.595 -6.820 13.679 1.00 46.06 284 SER A N 1
ATOM 2306 C CA . SER A 1 284 ? -18.451 -7.981 13.904 1.00 46.06 284 SER A CA 1
ATOM 2307 C C . SER A 1 284 ? -17.953 -8.764 15.125 1.00 46.06 284 SER A C 1
ATOM 2309 O O . SER A 1 284 ? -18.683 -9.580 15.675 1.00 46.06 284 SER A O 1
ATOM 2311 N N . ILE A 1 285 ? -16.723 -8.488 15.583 1.00 40.38 285 ILE A N 1
ATOM 2312 C CA . ILE A 1 285 ? -16.128 -9.093 16.781 1.00 40.38 285 ILE A CA 1
ATOM 2313 C C . ILE A 1 285 ? -16.501 -8.272 18.023 1.00 40.38 285 ILE A C 1
ATOM 2315 O O . ILE A 1 285 ? -16.958 -8.834 19.013 1.00 40.38 285 ILE A O 1
ATOM 2319 N N . GLY A 1 286 ? -16.387 -6.938 17.953 1.00 48.25 286 GLY A N 1
ATOM 2320 C CA . GLY A 1 286 ? -16.755 -6.057 19.065 1.00 48.25 286 GLY A CA 1
ATOM 2321 C C . GLY A 1 286 ? -18.249 -6.073 19.378 1.00 48.25 286 GLY A C 1
ATOM 2322 O O . GLY A 1 286 ? -18.578 -5.990 20.547 1.00 48.25 286 GLY A O 1
ATOM 2323 N N . ASP A 1 287 ? -19.141 -6.292 18.411 1.00 54.09 287 ASP A N 1
ATOM 2324 C CA . ASP A 1 287 ? -20.582 -6.354 18.685 1.00 54.09 287 ASP A CA 1
ATOM 2325 C C . ASP A 1 287 ? -20.935 -7.540 19.599 1.00 54.09 287 ASP A C 1
ATOM 2327 O O . ASP A 1 287 ? -21.699 -7.373 20.541 1.00 54.09 287 ASP A O 1
ATOM 2331 N N . ALA A 1 288 ? -20.321 -8.714 19.401 1.00 49.47 288 ALA A N 1
ATOM 2332 C CA . ALA A 1 288 ? -20.557 -9.887 20.249 1.00 49.47 288 ALA A CA 1
ATOM 2333 C C . ALA A 1 288 ? -19.829 -9.791 21.602 1.00 49.47 288 ALA A C 1
ATOM 2335 O O . ALA A 1 288 ? -20.427 -10.032 22.649 1.00 49.47 288 ALA A O 1
ATOM 2336 N N . ILE A 1 289 ? -18.552 -9.385 21.596 1.00 53.00 289 ILE A N 1
ATOM 2337 C CA . ILE A 1 289 ? -17.751 -9.249 22.823 1.00 53.00 289 ILE A CA 1
ATOM 2338 C C . ILE A 1 289 ? -18.332 -8.173 23.716 1.00 53.00 289 ILE A C 1
ATOM 2340 O O . ILE A 1 289 ? -18.527 -8.399 24.907 1.00 53.00 289 ILE A O 1
ATOM 2344 N N . LEU A 1 290 ? -18.592 -6.996 23.150 1.00 59.34 290 LEU A N 1
ATOM 2345 C CA . LEU A 1 290 ? -19.089 -5.868 23.907 1.00 59.34 290 LEU A CA 1
ATOM 2346 C C . LEU A 1 290 ? -20.540 -6.090 24.314 1.00 59.34 290 LEU A C 1
ATOM 2348 O O . LEU A 1 290 ? -20.866 -5.692 25.419 1.00 59.34 290 LEU A O 1
ATOM 2352 N N . ALA A 1 291 ? -21.393 -6.754 23.523 1.00 62.03 291 ALA A N 1
ATOM 2353 C CA . ALA A 1 291 ? -22.757 -7.055 23.966 1.00 62.03 291 ALA A CA 1
ATOM 2354 C C . ALA A 1 291 ? -22.778 -8.003 25.174 1.00 62.03 291 ALA A C 1
ATOM 2356 O O . ALA A 1 291 ? -23.407 -7.671 26.179 1.00 62.03 291 ALA A O 1
ATOM 2357 N N . ASP A 1 292 ? -22.059 -9.130 25.132 1.00 62.94 292 ASP A N 1
ATOM 2358 C CA . ASP A 1 292 ? -22.031 -10.085 26.252 1.00 62.94 292 ASP A CA 1
ATOM 2359 C C . ASP A 1 292 ? -21.331 -9.494 27.485 1.00 62.94 292 ASP A C 1
ATOM 2361 O O . ASP A 1 292 ? -21.820 -9.625 28.611 1.00 62.94 292 ASP A O 1
ATOM 2365 N N . THR A 1 293 ? -20.239 -8.755 27.267 1.00 64.38 293 THR A N 1
ATOM 2366 C CA . THR A 1 293 ? -19.507 -8.043 28.325 1.00 64.38 293 THR A CA 1
ATOM 2367 C C . THR A 1 293 ? -20.381 -6.961 28.955 1.00 64.38 293 THR A C 1
ATOM 2369 O O . THR A 1 293 ? -20.484 -6.881 30.176 1.00 64.38 293 THR A O 1
ATOM 2372 N N . VAL A 1 294 ? -21.092 -6.167 28.154 1.00 64.38 294 VAL A N 1
ATOM 2373 C CA . VAL A 1 294 ? -22.007 -5.132 28.653 1.00 64.38 294 VAL A CA 1
ATOM 2374 C C . VAL A 1 294 ? -23.187 -5.755 29.379 1.00 64.38 294 VAL A C 1
ATOM 2376 O O . VAL A 1 294 ? -23.565 -5.248 30.428 1.00 64.38 294 VAL A O 1
ATOM 2379 N N . MET A 1 295 ? -23.732 -6.878 28.913 1.00 68.50 295 MET A N 1
ATOM 2380 C CA . MET A 1 295 ? -24.802 -7.582 29.622 1.00 68.50 295 MET A CA 1
ATOM 2381 C C . MET A 1 295 ? -24.335 -8.123 30.976 1.00 68.50 295 MET A C 1
ATOM 2383 O O . MET A 1 295 ? -25.061 -8.006 31.968 1.00 68.50 295 MET A O 1
ATOM 2387 N N . PHE A 1 296 ? -23.125 -8.677 31.051 1.00 71.31 296 PHE A N 1
ATOM 2388 C CA . PHE A 1 296 ? -22.526 -9.120 32.308 1.00 71.31 296 PHE A CA 1
ATOM 2389 C C . PHE A 1 296 ? -22.269 -7.946 33.264 1.00 71.31 296 PHE A C 1
ATOM 2391 O O . PHE A 1 296 ? -22.657 -8.001 34.431 1.00 71.31 296 PHE A O 1
ATOM 2398 N N . ILE A 1 297 ? -21.702 -6.852 32.757 1.00 67.62 297 ILE A N 1
ATOM 2399 C CA . ILE A 1 297 ? -21.403 -5.634 33.519 1.00 67.62 297 ILE A CA 1
ATOM 2400 C C . ILE A 1 297 ? -22.680 -4.974 34.023 1.00 67.62 297 ILE A C 1
ATOM 2402 O O . ILE A 1 297 ? -22.777 -4.609 35.194 1.00 67.62 297 ILE A O 1
ATOM 2406 N N . VAL A 1 298 ? -23.698 -4.880 33.172 1.00 65.56 298 VAL A N 1
ATOM 2407 C CA . VAL A 1 298 ? -25.021 -4.403 33.559 1.00 65.56 298 VAL A CA 1
ATOM 2408 C C . VAL A 1 298 ? -25.587 -5.292 34.667 1.00 65.56 298 VAL A C 1
ATOM 2410 O O . VAL A 1 298 ? -26.006 -4.778 35.697 1.00 65.56 298 VAL A O 1
ATOM 2413 N N . ASN A 1 299 ? -25.550 -6.618 34.539 1.00 71.56 299 ASN A N 1
ATOM 2414 C CA . ASN A 1 299 ? -26.043 -7.512 35.593 1.00 71.56 299 ASN A CA 1
ATOM 2415 C C . ASN A 1 299 ? -25.304 -7.333 36.928 1.00 71.56 299 ASN A C 1
ATOM 2417 O O . ASN A 1 299 ? -25.944 -7.226 37.976 1.00 71.56 299 ASN A O 1
ATOM 2421 N N . LEU A 1 300 ? -23.972 -7.290 36.892 1.00 71.62 300 LEU A N 1
ATOM 2422 C CA . LEU A 1 300 ? -23.139 -7.229 38.089 1.00 71.62 300 LEU A CA 1
ATOM 2423 C C . LEU A 1 300 ? -23.253 -5.866 38.787 1.00 71.62 300 LEU A C 1
ATOM 2425 O O . LEU A 1 300 ? -23.509 -5.798 39.989 1.00 71.62 300 LEU A O 1
ATOM 2429 N N . VAL A 1 301 ? -23.123 -4.779 38.025 1.00 70.19 301 VAL A N 1
ATOM 2430 C CA . VAL A 1 301 ? -23.017 -3.416 38.560 1.00 70.19 301 VAL A CA 1
ATOM 2431 C C . VAL A 1 301 ? -24.402 -2.781 38.753 1.00 70.19 301 VAL A C 1
ATOM 2433 O O . VAL A 1 301 ? -24.660 -2.159 39.787 1.00 70.19 301 VAL A O 1
ATOM 2436 N N . ILE A 1 302 ? -25.350 -2.991 37.830 1.00 69.75 302 ILE A N 1
ATOM 2437 C CA . ILE A 1 302 ? -26.726 -2.478 37.975 1.00 69.75 302 ILE A CA 1
ATOM 2438 C C . ILE A 1 302 ? -27.520 -3.359 38.946 1.00 69.75 302 ILE A C 1
ATOM 2440 O O . ILE A 1 302 ? -28.073 -2.844 39.921 1.00 69.75 302 ILE A O 1
ATOM 2444 N N . GLY A 1 303 ? -27.535 -4.679 38.740 1.00 68.31 303 GLY A N 1
ATOM 2445 C CA . GLY A 1 303 ? -28.279 -5.616 39.588 1.00 68.31 303 GLY A CA 1
ATOM 2446 C C . GLY A 1 303 ? -27.752 -5.690 41.025 1.00 68.31 303 GLY A C 1
ATOM 2447 O O . GLY A 1 303 ? -28.535 -5.608 41.975 1.00 68.31 303 GLY A O 1
ATOM 2448 N N . GLY A 1 304 ? -26.431 -5.804 41.192 1.00 67.44 304 GLY A N 1
ATOM 2449 C CA . GLY A 1 304 ? -25.778 -5.889 42.503 1.00 67.44 304 GLY A CA 1
ATOM 2450 C C . GLY A 1 304 ? -25.599 -4.536 43.197 1.00 67.44 304 GLY A C 1
ATOM 2451 O O . GLY A 1 304 ? -25.864 -4.424 44.394 1.00 67.44 304 GLY A O 1
ATOM 2452 N N . GLY A 1 305 ? -25.194 -3.505 42.449 1.00 72.12 305 GLY A N 1
ATOM 2453 C CA . GLY A 1 305 ? -24.901 -2.168 42.972 1.00 72.12 305 GLY A CA 1
ATOM 2454 C C . GLY A 1 305 ? -26.134 -1.272 43.070 1.00 72.12 305 GLY A C 1
ATOM 2455 O O . GLY A 1 305 ? -26.612 -0.996 44.172 1.00 72.12 305 GLY A O 1
ATOM 2456 N N . THR A 1 306 ? -26.669 -0.801 41.937 1.00 73.75 306 THR A N 1
ATOM 2457 C CA . THR A 1 306 ? -27.748 0.218 41.942 1.00 73.75 306 THR A CA 1
ATOM 2458 C C . THR A 1 306 ? -29.046 -0.275 42.549 1.00 73.75 306 THR A C 1
ATOM 2460 O O . THR A 1 306 ? -29.585 0.352 43.459 1.00 73.75 306 THR A O 1
ATOM 2463 N N . ILE A 1 307 ? -29.550 -1.410 42.068 1.00 75.88 307 ILE A N 1
ATOM 2464 C CA . ILE A 1 307 ? -30.824 -1.964 42.516 1.00 75.88 307 ILE A CA 1
ATOM 2465 C C . ILE A 1 307 ? -30.677 -2.434 43.960 1.00 75.88 307 ILE A C 1
ATOM 2467 O O . ILE A 1 307 ? -31.547 -2.148 44.781 1.00 75.88 307 ILE A O 1
ATOM 2471 N N . GLY A 1 308 ? -29.539 -3.044 44.305 1.00 74.56 308 GLY A N 1
ATOM 2472 C CA . GLY A 1 308 ? -29.174 -3.360 45.685 1.00 74.56 308 GLY A CA 1
ATOM 2473 C C . GLY A 1 308 ? -29.203 -2.135 46.606 1.00 74.56 308 GLY A C 1
ATOM 2474 O O . GLY A 1 308 ? -29.786 -2.200 47.689 1.00 74.56 308 GLY A O 1
ATOM 2475 N N . SER A 1 309 ? -28.657 -1.003 46.154 1.00 74.81 309 SER A N 1
ATOM 2476 C CA . SER A 1 309 ? -28.632 0.261 46.903 1.00 74.81 309 SER A CA 1
ATOM 2477 C C . SER A 1 309 ? -30.026 0.868 47.068 1.00 74.81 309 SER A C 1
ATOM 2479 O O . SER A 1 309 ? -30.376 1.315 48.160 1.00 74.81 309 SER A O 1
ATOM 2481 N N . ILE A 1 310 ? -30.872 0.819 46.034 1.00 74.75 310 ILE A N 1
ATOM 2482 C CA . ILE A 1 310 ? -32.271 1.266 46.122 1.00 74.75 310 ILE A CA 1
ATOM 2483 C C . ILE A 1 310 ? -33.061 0.372 47.088 1.00 74.75 310 ILE A C 1
ATOM 2485 O O . ILE A 1 310 ? -33.779 0.880 47.948 1.00 74.75 310 ILE A O 1
ATOM 2489 N N . ILE A 1 311 ? -32.889 -0.952 47.016 1.00 71.69 311 ILE A N 1
ATOM 2490 C CA . ILE A 1 311 ? -33.509 -1.901 47.954 1.00 71.69 311 ILE A CA 1
ATOM 2491 C C . ILE A 1 311 ? -33.028 -1.632 49.389 1.00 71.69 311 ILE A C 1
ATOM 2493 O O . ILE A 1 311 ? -33.833 -1.647 50.320 1.00 71.69 311 ILE A O 1
ATOM 2497 N N . ALA A 1 312 ? -31.740 -1.338 49.588 1.00 74.00 312 ALA A N 1
ATOM 2498 C CA . ALA A 1 312 ? -31.193 -0.986 50.896 1.00 74.00 312 ALA A CA 1
ATOM 2499 C C . ALA A 1 312 ? -31.786 0.325 51.438 1.00 74.00 312 ALA A C 1
ATOM 2501 O O . ALA A 1 312 ? -32.139 0.381 52.616 1.00 74.00 312 ALA A O 1
ATOM 2502 N N . LEU A 1 313 ? -31.974 1.346 50.596 1.00 75.56 313 LEU A N 1
ATOM 2503 C CA . LEU A 1 313 ? -32.643 2.598 50.973 1.00 75.56 313 LEU A CA 1
ATOM 2504 C C . LEU A 1 313 ? -34.115 2.369 51.347 1.00 75.56 313 LEU A C 1
ATOM 2506 O O . LEU A 1 313 ? -34.594 2.934 52.329 1.00 75.56 313 LEU A O 1
ATOM 2510 N N . ILE A 1 314 ? -34.819 1.492 50.624 1.00 71.19 314 ILE A N 1
ATOM 2511 C CA . ILE A 1 314 ? -36.202 1.102 50.942 1.00 71.19 314 ILE A CA 1
ATOM 2512 C C . ILE A 1 314 ? -36.275 0.397 52.302 1.00 71.19 314 ILE A C 1
ATOM 2514 O O . ILE A 1 314 ? -37.177 0.684 53.085 1.00 71.19 314 ILE A O 1
ATOM 2518 N N . LEU A 1 315 ? -35.330 -0.506 52.590 1.00 67.25 315 LEU A N 1
ATOM 2519 C CA . LEU A 1 315 ? -35.298 -1.304 53.822 1.00 67.25 315 LEU A CA 1
ATOM 2520 C C . LEU A 1 315 ? -34.811 -0.527 55.053 1.00 67.25 315 LEU A C 1
ATOM 2522 O O . LEU A 1 315 ? -35.249 -0.818 56.163 1.00 67.25 315 LEU A O 1
ATOM 2526 N N . THR A 1 316 ? -33.895 0.426 54.881 1.00 69.00 316 THR A N 1
ATOM 2527 C CA . THR A 1 316 ? -33.317 1.216 55.987 1.00 69.00 316 THR A CA 1
ATOM 2528 C C . THR A 1 316 ? -34.040 2.544 56.218 1.00 69.00 316 THR A C 1
ATOM 2530 O O . THR A 1 316 ? -33.921 3.128 57.294 1.00 69.00 316 THR A O 1
ATOM 2533 N N . GLY A 1 317 ? -34.819 3.018 55.242 1.00 61.88 317 GLY A N 1
ATOM 2534 C CA . GLY A 1 317 ? -35.586 4.253 55.339 1.00 61.88 317 GLY A CA 1
ATOM 2535 C C . GLY A 1 317 ? -36.882 4.124 56.148 1.00 61.88 317 GLY A C 1
ATOM 2536 O O . GLY A 1 317 ? -37.475 3.053 56.295 1.00 61.88 317 GLY A O 1
ATOM 2537 N N . HIS A 1 318 ? -37.402 5.271 56.591 1.00 56.97 318 HIS A N 1
ATOM 2538 C CA . HIS A 1 318 ? -38.697 5.409 57.283 1.00 56.97 318 HIS A CA 1
ATOM 2539 C C . HIS A 1 318 ? -39.919 5.059 56.400 1.00 56.97 318 HIS A C 1
ATOM 2541 O O . HIS A 1 318 ? -41.063 5.139 56.843 1.00 56.97 318 HIS A O 1
ATOM 2547 N N . LEU A 1 319 ? -39.679 4.678 55.141 1.00 53.72 319 LEU A N 1
ATOM 2548 C CA . LEU A 1 319 ? -40.670 4.293 54.134 1.00 53.72 319 LEU A CA 1
ATOM 2549 C C . LEU A 1 319 ? -40.959 2.780 54.112 1.00 53.72 319 LEU A C 1
ATOM 2551 O O . LEU A 1 319 ? -41.845 2.337 53.379 1.00 53.72 319 LEU A O 1
ATOM 2555 N N . THR A 1 320 ? -40.282 1.998 54.957 1.00 55.56 320 THR A N 1
ATOM 2556 C CA . THR A 1 320 ? -40.611 0.587 55.217 1.00 55.56 320 THR A CA 1
ATOM 2557 C C . THR A 1 320 ? -42.070 0.409 55.640 1.00 55.56 320 THR A C 1
ATOM 2559 O O . THR A 1 320 ? -42.737 -0.497 55.150 1.00 55.56 320 THR A O 1
ATOM 2562 N N . TRP A 1 321 ? -42.596 1.291 56.496 1.00 53.53 321 TRP A N 1
ATOM 2563 C CA . TRP A 1 321 ? -43.947 1.161 57.060 1.00 53.53 321 TRP A CA 1
ATOM 2564 C C . TRP A 1 321 ? -45.078 1.381 56.032 1.00 53.53 321 TRP A C 1
ATOM 2566 O O . TRP A 1 321 ? -45.976 0.543 55.959 1.00 53.53 321 TRP A O 1
ATOM 2576 N N . PRO A 1 322 ? -45.049 2.429 55.180 1.00 54.19 322 PRO A N 1
ATOM 2577 C CA . PRO A 1 322 ? -46.024 2.604 54.097 1.00 54.19 322 PRO A CA 1
ATOM 2578 C C . PRO A 1 322 ? -45.964 1.510 53.022 1.00 54.19 322 PRO A C 1
ATOM 2580 O O . PRO A 1 322 ? -47.004 1.071 52.538 1.00 54.19 322 PRO A O 1
ATOM 2583 N N . ILE A 1 323 ? -44.765 1.037 52.661 1.00 54.25 323 ILE A N 1
ATOM 2584 C CA . ILE A 1 323 ? -44.593 -0.028 51.657 1.00 54.25 323 ILE A CA 1
ATOM 2585 C C . ILE A 1 323 ? -45.063 -1.376 52.223 1.00 54.25 323 ILE A C 1
ATOM 2587 O O . ILE A 1 323 ? -45.776 -2.110 51.541 1.00 54.25 323 ILE A O 1
ATOM 2591 N N . ALA A 1 324 ? -44.767 -1.667 53.493 1.00 53.38 324 ALA A N 1
ATOM 2592 C CA . ALA A 1 324 ? -45.318 -2.817 54.206 1.00 53.38 324 ALA A CA 1
ATOM 2593 C C . ALA A 1 324 ? -46.842 -2.720 54.405 1.00 53.38 324 ALA A C 1
ATOM 2595 O O . ALA A 1 324 ? -47.509 -3.743 54.450 1.00 53.38 324 ALA A O 1
ATOM 2596 N N . LEU A 1 325 ? -47.435 -1.526 54.472 1.00 53.59 325 LEU A N 1
ATOM 2597 C CA . LEU A 1 325 ? -48.894 -1.365 54.549 1.00 53.59 325 LEU A CA 1
ATOM 2598 C C . LEU A 1 325 ? -49.602 -1.654 53.217 1.00 53.59 325 LEU A C 1
ATOM 2600 O O . LEU A 1 325 ? -50.679 -2.242 53.221 1.00 53.59 325 LEU A O 1
ATOM 2604 N N . VAL A 1 326 ? -49.000 -1.270 52.087 1.00 53.75 326 VAL A N 1
ATOM 2605 C CA . VAL A 1 326 ? -49.578 -1.492 50.747 1.00 53.75 326 VAL A CA 1
ATOM 2606 C C . VAL A 1 326 ? -49.292 -2.908 50.230 1.00 53.75 326 VAL A C 1
ATOM 2608 O O . VAL A 1 326 ? -50.160 -3.524 49.618 1.00 53.75 326 VAL A O 1
ATOM 2611 N N . TYR A 1 327 ? -48.106 -3.455 50.516 1.00 52.47 327 TYR A N 1
ATOM 2612 C CA . TYR A 1 327 ? -47.640 -4.742 49.978 1.00 52.47 327 TYR A CA 1
ATOM 2613 C C . TYR A 1 327 ? -47.422 -5.834 51.029 1.00 52.47 327 TYR A C 1
ATOM 2615 O O . TYR A 1 327 ? -47.125 -6.973 50.659 1.00 52.47 327 TYR A O 1
ATOM 2623 N N . GLY A 1 328 ? -47.587 -5.548 52.324 1.00 48.25 328 GLY A N 1
ATOM 2624 C CA . GLY A 1 328 ? -47.308 -6.492 53.418 1.00 48.25 328 GLY A CA 1
ATOM 2625 C C . GLY A 1 328 ? -48.120 -7.777 53.363 1.00 48.25 328 GLY A C 1
ATOM 2626 O O . GLY A 1 328 ? -47.663 -8.800 53.860 1.00 48.25 328 GLY A O 1
ATOM 2627 N N . VAL A 1 329 ? -49.258 -7.784 52.667 1.00 47.16 329 VAL A N 1
ATOM 2628 C CA . VAL A 1 329 ? -50.023 -9.012 52.411 1.00 47.16 329 VAL A CA 1
ATOM 2629 C C . VAL A 1 329 ? -49.278 -9.957 51.455 1.00 47.16 329 VAL A C 1
ATOM 2631 O O . VAL A 1 329 ? -49.362 -11.167 51.613 1.00 47.16 329 VAL A O 1
ATOM 2634 N N . SER A 1 330 ? -48.481 -9.447 50.512 1.00 46.72 330 SER A N 1
ATOM 2635 C CA . SER A 1 330 ? -47.751 -10.275 49.535 1.00 46.72 330 SER A CA 1
ATOM 2636 C C . SER A 1 330 ? -46.421 -10.843 50.056 1.00 46.72 330 SER A C 1
ATOM 2638 O O . SER A 1 330 ? -46.012 -11.917 49.622 1.00 46.72 330 SER A O 1
ATOM 2640 N N . VAL A 1 331 ? -45.781 -10.176 51.027 1.00 46.19 331 VAL A N 1
ATOM 2641 C CA . VAL A 1 331 ? -44.539 -10.646 51.679 1.00 46.19 331 VAL A CA 1
ATOM 2642 C C . VAL A 1 331 ? -44.833 -11.613 52.839 1.00 46.19 331 VAL A C 1
ATOM 2644 O O . VAL A 1 331 ? -44.019 -12.486 53.122 1.00 46.19 331 VAL A O 1
ATOM 2647 N N . LEU A 1 332 ? -46.010 -11.513 53.474 1.00 43.88 332 LEU A N 1
ATOM 2648 C CA . LEU A 1 332 ? -46.424 -12.372 54.597 1.00 43.88 332 LEU A CA 1
ATOM 2649 C C . LEU A 1 332 ? -47.278 -13.592 54.190 1.00 43.88 332 LEU A C 1
ATOM 2651 O O . LEU A 1 332 ? -47.463 -14.493 55.004 1.00 43.88 332 LEU A O 1
ATOM 2655 N N . ALA A 1 333 ? -47.798 -13.659 52.956 1.00 40.53 333 ALA A N 1
ATOM 2656 C CA . ALA A 1 333 ? -48.704 -14.737 52.525 1.00 40.53 333 ALA A CA 1
ATOM 2657 C C . ALA A 1 333 ? -48.038 -16.112 52.311 1.00 40.53 333 ALA A C 1
ATOM 2659 O O . ALA A 1 333 ? -48.739 -17.116 52.200 1.00 40.53 333 ALA A O 1
ATOM 2660 N N . ALA A 1 334 ? -46.707 -16.195 52.271 1.00 40.19 334 ALA A N 1
ATOM 2661 C CA . ALA A 1 334 ? -45.991 -17.465 52.219 1.00 40.19 334 ALA A CA 1
ATOM 2662 C C . ALA A 1 334 ? -45.373 -17.728 53.595 1.00 40.19 334 ALA A C 1
ATOM 2664 O O . ALA A 1 334 ? -44.331 -17.163 53.905 1.00 40.19 334 ALA A O 1
ATOM 2665 N N . GLY A 1 335 ? -46.015 -18.555 54.427 1.00 40.41 335 GLY A N 1
ATOM 2666 C CA . GLY A 1 335 ? -45.545 -18.948 55.765 1.00 40.41 335 GLY A CA 1
ATOM 2667 C C . GLY A 1 335 ? -44.240 -19.759 55.757 1.00 40.41 335 GLY A C 1
ATOM 2668 O O . GLY A 1 335 ? -44.221 -20.918 56.155 1.00 40.41 335 GLY A O 1
ATOM 2669 N N . VAL A 1 336 ? -43.156 -19.156 55.276 1.00 40.41 336 VAL A N 1
ATOM 2670 C CA . VAL A 1 336 ? -41.812 -19.712 55.109 1.00 40.41 336 VAL A CA 1
ATOM 2671 C C . VAL A 1 336 ? -40.843 -18.752 55.790 1.00 40.41 336 VAL A C 1
ATOM 2673 O O . VAL A 1 336 ? -41.040 -17.542 55.708 1.00 40.41 336 VAL A O 1
ATOM 2676 N N . GLU A 1 337 ? -39.802 -19.269 56.451 1.00 44.06 337 GLU A N 1
ATOM 2677 C CA . GLU A 1 337 ? -38.716 -18.460 57.022 1.00 44.06 337 GLU A CA 1
ATOM 2678 C C . GLU A 1 337 ? -38.286 -17.357 56.045 1.00 44.06 337 GLU A C 1
ATOM 2680 O O . GLU A 1 337 ? -37.749 -17.622 54.962 1.00 44.06 337 GLU A O 1
ATOM 2685 N N . ILE A 1 338 ? -38.574 -16.109 56.426 1.00 52.28 338 ILE A N 1
ATOM 2686 C CA . ILE A 1 338 ? -38.267 -14.918 55.640 1.00 52.28 338 ILE A CA 1
ATOM 2687 C C . ILE A 1 338 ? -36.754 -14.726 55.697 1.00 52.28 338 ILE A C 1
ATOM 2689 O O . ILE A 1 338 ? -36.199 -14.105 56.601 1.00 52.28 338 ILE A O 1
ATOM 2693 N N . THR A 1 339 ? -36.070 -15.318 54.729 1.00 58.66 339 THR A N 1
ATOM 2694 C CA . THR A 1 339 ? -34.648 -15.104 54.485 1.00 58.66 339 THR A CA 1
ATOM 2695 C C . THR A 1 339 ? -34.475 -13.781 53.748 1.00 58.66 339 THR A C 1
ATOM 2697 O O . THR A 1 339 ? -35.257 -13.451 52.857 1.00 58.66 339 THR A O 1
ATOM 2700 N N . ARG A 1 340 ? -33.425 -13.026 54.097 1.00 64.56 340 ARG A N 1
ATOM 2701 C CA . ARG A 1 340 ? -33.119 -11.700 53.525 1.00 64.56 340 ARG A CA 1
ATOM 2702 C C . ARG A 1 340 ? -33.161 -11.682 51.987 1.00 64.56 340 ARG A C 1
ATOM 2704 O O . ARG A 1 340 ? -33.636 -10.706 51.418 1.00 64.56 340 ARG A O 1
ATOM 2711 N N . SER A 1 341 ? -32.736 -12.765 51.333 1.00 66.94 341 SER A N 1
ATOM 2712 C CA . SER A 1 341 ? -32.750 -12.922 49.871 1.00 66.94 341 SER A CA 1
ATOM 2713 C C . SER A 1 341 ? -34.161 -12.925 49.267 1.00 66.94 341 SER A C 1
ATOM 2715 O O . SER A 1 341 ? -34.413 -12.167 48.335 1.00 66.94 341 SER A O 1
ATOM 2717 N N . LYS A 1 342 ? -35.111 -13.689 49.829 1.00 68.25 342 LYS A N 1
ATOM 2718 C CA . LYS A 1 342 ? -36.503 -13.748 49.337 1.00 68.25 342 LYS A CA 1
ATOM 2719 C C . LYS A 1 342 ? -37.224 -12.408 49.471 1.00 68.25 342 LYS A C 1
ATOM 2721 O O . LYS A 1 342 ? -38.045 -12.053 48.630 1.00 68.25 342 LYS A O 1
ATOM 2726 N N . THR A 1 343 ? -36.911 -11.646 50.518 1.00 67.69 343 THR A N 1
ATOM 2727 C CA . THR A 1 343 ? -37.470 -10.304 50.718 1.00 67.69 343 THR A CA 1
ATOM 2728 C C . THR A 1 343 ? -36.930 -9.314 49.689 1.00 67.69 343 THR A C 1
ATOM 2730 O O . THR A 1 343 ? -37.696 -8.521 49.150 1.00 67.69 343 THR A O 1
ATOM 2733 N N . GLN A 1 344 ? -35.628 -9.366 49.384 1.00 71.06 344 GLN A N 1
ATOM 2734 C CA . GLN A 1 344 ? -35.022 -8.522 48.347 1.00 71.06 344 GLN A CA 1
ATOM 2735 C C . GLN A 1 344 ? -35.592 -8.837 46.959 1.00 71.06 344 GLN A C 1
ATOM 2737 O O . GLN A 1 344 ? -35.911 -7.918 46.208 1.00 71.06 344 GLN A O 1
ATOM 2742 N N . GLU A 1 345 ? -35.785 -10.117 46.648 1.00 74.25 345 GLU A N 1
ATOM 2743 C CA . GLU A 1 345 ? -36.374 -10.581 45.389 1.00 74.25 345 GLU A CA 1
ATOM 2744 C C . GLU A 1 345 ? -37.837 -10.131 45.242 1.00 74.25 345 GLU A C 1
ATOM 2746 O O . GLU A 1 345 ? -38.216 -9.555 44.223 1.00 74.25 345 GLU A O 1
ATOM 2751 N N . ALA A 1 346 ? -38.643 -10.258 46.301 1.00 71.19 346 ALA A N 1
ATOM 2752 C CA . ALA A 1 346 ? -40.021 -9.770 46.301 1.00 71.19 346 ALA A CA 1
ATOM 2753 C C . ALA A 1 346 ? -40.115 -8.242 46.129 1.00 71.19 346 ALA A C 1
ATOM 2755 O O . ALA A 1 346 ? -40.982 -7.765 45.396 1.00 71.19 346 ALA A O 1
ATOM 2756 N N . ILE A 1 347 ? -39.222 -7.471 46.766 1.0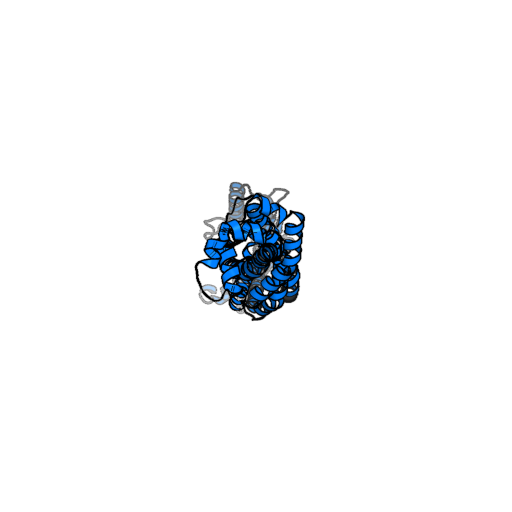0 74.31 347 ILE A N 1
ATOM 2757 C CA . ILE A 1 347 ? -39.154 -6.009 46.584 1.00 74.31 347 ILE A CA 1
ATOM 2758 C C . ILE A 1 347 ? -38.785 -5.664 45.142 1.00 74.31 347 ILE A C 1
ATOM 2760 O O . ILE A 1 347 ? -39.373 -4.760 44.554 1.00 74.31 347 ILE A O 1
ATOM 2764 N N . LYS A 1 348 ? -37.834 -6.393 44.558 1.00 79.50 348 LYS A N 1
ATOM 2765 C CA . LYS A 1 348 ? -37.381 -6.160 43.190 1.00 79.50 348 LYS A CA 1
ATOM 2766 C C . LYS A 1 348 ? -38.490 -6.405 42.161 1.00 79.50 348 LYS A C 1
ATOM 2768 O O . LYS A 1 348 ? -38.697 -5.571 41.281 1.00 79.50 348 LYS A O 1
ATOM 2773 N N . GLU A 1 349 ? -39.189 -7.534 42.275 1.00 80.88 349 GLU A N 1
ATOM 2774 C CA . GLU A 1 349 ? -40.135 -8.001 41.253 1.00 80.88 349 GLU A CA 1
ATOM 2775 C C . GLU A 1 349 ? -41.566 -7.491 41.432 1.00 80.88 349 GLU A C 1
ATOM 2777 O O . GLU A 1 349 ? -42.265 -7.270 40.446 1.00 80.88 349 GLU A O 1
ATOM 2782 N N . LYS A 1 350 ? -42.041 -7.351 42.676 1.00 73.19 350 LYS A N 1
ATOM 2783 C CA . LYS A 1 350 ? -43.483 -7.219 42.957 1.00 73.19 350 LYS A CA 1
ATOM 2784 C C . LYS A 1 350 ? -43.889 -5.877 43.547 1.00 73.19 350 LYS A C 1
ATOM 2786 O O . LYS A 1 350 ? -45.083 -5.588 43.607 1.00 73.19 350 LYS A O 1
ATOM 2791 N N . VAL A 1 351 ? -42.933 -5.068 43.998 1.00 75.88 351 VAL A N 1
ATOM 2792 C CA . VAL A 1 351 ? -43.227 -3.788 44.648 1.00 75.88 351 VAL A CA 1
ATOM 2793 C C . VAL A 1 351 ? -43.142 -2.655 43.629 1.00 75.88 351 VAL A C 1
ATOM 2795 O O . VAL A 1 351 ? -42.064 -2.298 43.157 1.00 75.88 351 VAL A O 1
ATOM 2798 N N . ASP A 1 352 ? -44.291 -2.048 43.332 1.00 81.62 352 ASP A N 1
ATOM 2799 C CA . ASP A 1 352 ? -44.360 -0.740 42.679 1.00 81.62 352 ASP A CA 1
ATOM 2800 C C . ASP A 1 352 ? -44.302 0.343 43.767 1.00 81.62 352 ASP A C 1
ATOM 2802 O O . ASP A 1 352 ? -45.256 0.558 44.528 1.00 81.62 352 ASP A O 1
ATOM 2806 N N . VAL A 1 353 ? -43.127 0.965 43.891 1.00 77.81 353 VAL A N 1
ATOM 2807 C CA . VAL A 1 353 ? -42.860 2.023 44.870 1.00 77.81 353 VAL A CA 1
ATOM 2808 C C . VAL A 1 353 ? -43.688 3.260 44.500 1.00 77.81 353 VAL A C 1
ATOM 2810 O O . VAL A 1 353 ? -43.581 3.730 43.368 1.00 77.81 353 VAL A O 1
ATOM 2813 N N . PRO A 1 354 ? -44.474 3.844 45.423 1.00 80.31 354 PRO A N 1
ATOM 2814 C CA . PRO A 1 354 ? -45.291 5.018 45.122 1.00 80.31 354 PRO A CA 1
ATOM 2815 C C . PRO A 1 354 ? -44.482 6.186 44.542 1.00 80.31 354 PRO A C 1
ATOM 2817 O O . PRO A 1 354 ? -43.431 6.539 45.067 1.00 80.31 354 PRO A O 1
ATOM 2820 N N . SER A 1 355 ? -44.991 6.838 43.494 1.00 80.81 355 SER A N 1
ATOM 2821 C CA . SER A 1 355 ? -44.269 7.898 42.766 1.00 80.81 355 SER A CA 1
ATOM 2822 C C . SER A 1 355 ? -43.756 9.036 43.659 1.00 80.81 355 SER A C 1
ATOM 2824 O O . SER A 1 355 ? -42.635 9.502 43.479 1.00 80.81 355 SER A O 1
ATOM 2826 N N . TRP A 1 356 ? -44.538 9.440 44.664 1.00 79.56 356 TRP A N 1
ATOM 2827 C CA . TRP A 1 356 ? -44.181 10.510 45.601 1.00 79.56 356 TRP A CA 1
ATOM 2828 C C . TRP A 1 356 ? -42.963 10.182 46.476 1.00 79.56 356 TRP A C 1
ATOM 2830 O O . TRP A 1 356 ? -42.286 11.100 46.932 1.00 79.56 356 TRP A O 1
ATOM 2840 N N . SER A 1 357 ? -42.671 8.900 46.725 1.00 79.44 357 SER A N 1
ATOM 2841 C CA . SER A 1 357 ? -41.531 8.497 47.552 1.00 79.44 357 SER A CA 1
ATOM 2842 C C . SER A 1 357 ? -40.259 8.279 46.734 1.00 79.44 357 SER A C 1
ATOM 2844 O O . SER A 1 357 ? -39.169 8.308 47.298 1.00 79.44 357 SER A O 1
ATOM 2846 N N . ARG A 1 358 ? -40.358 8.124 45.407 1.00 83.00 358 ARG A N 1
ATOM 2847 C CA . ARG A 1 358 ? -39.199 7.872 44.535 1.00 83.00 358 ARG A CA 1
ATOM 2848 C C . ARG A 1 358 ? -38.249 9.056 44.454 1.00 83.00 358 ARG A C 1
ATOM 2850 O O . ARG A 1 358 ? -37.049 8.853 44.568 1.00 83.00 358 ARG A O 1
ATOM 2857 N N . SER A 1 359 ? -38.766 10.277 44.321 1.00 81.50 359 SER A N 1
ATOM 2858 C CA . SER A 1 359 ? -37.947 11.500 44.329 1.00 81.50 359 SER A CA 1
ATOM 2859 C C . SER A 1 359 ? -37.351 11.810 45.706 1.00 81.50 359 SER A C 1
ATOM 2861 O O . SER A 1 359 ? -36.309 12.452 45.796 1.00 81.50 359 SER A O 1
ATOM 2863 N N . MET A 1 360 ? -37.986 11.328 46.780 1.00 79.56 360 MET A N 1
ATOM 2864 C CA . MET A 1 360 ? -37.471 11.432 48.147 1.00 79.56 360 MET A CA 1
ATOM 2865 C C . MET A 1 360 ? -36.371 10.396 48.430 1.00 79.56 360 MET A C 1
ATOM 2867 O O . MET A 1 360 ? -35.417 10.700 49.139 1.00 79.56 360 MET A O 1
ATOM 2871 N N . LEU A 1 361 ? -36.497 9.182 47.880 1.00 78.94 361 LEU A N 1
ATOM 2872 C CA . LEU A 1 361 ? -35.504 8.105 47.987 1.00 78.94 361 LEU A CA 1
ATOM 2873 C C . LEU A 1 361 ? -34.297 8.329 47.065 1.00 78.94 361 LEU A C 1
ATOM 2875 O O . LEU A 1 361 ? -33.161 8.078 47.459 1.00 78.94 361 LEU A O 1
ATOM 2879 N N . LEU A 1 362 ? -34.548 8.795 45.843 1.00 83.44 362 LEU A N 1
ATOM 2880 C CA . LEU A 1 362 ? -33.557 9.116 44.823 1.00 83.44 362 LEU A CA 1
ATOM 2881 C C . LEU A 1 362 ? -33.721 10.583 44.423 1.00 83.44 362 LEU A C 1
ATOM 2883 O O . LEU A 1 362 ? -34.383 10.895 43.434 1.00 83.44 362 LEU A O 1
ATOM 2887 N N . SER A 1 363 ? -33.125 11.491 45.194 1.00 86.81 363 SER A N 1
ATOM 2888 C CA . SER A 1 363 ? -32.934 12.875 44.751 1.00 86.81 363 SER A CA 1
ATOM 2889 C C . SER A 1 363 ? -31.913 12.931 43.614 1.00 86.81 363 SER A C 1
ATOM 2891 O O . SER A 1 363 ? -31.087 12.029 43.477 1.00 86.81 363 SER A O 1
ATOM 2893 N N . ASP A 1 364 ? -31.902 14.017 42.840 1.00 88.12 364 ASP A N 1
ATOM 2894 C CA . ASP A 1 364 ? -30.925 14.193 41.753 1.00 88.12 364 ASP A CA 1
ATOM 2895 C C . ASP A 1 364 ? -29.479 14.092 42.259 1.00 88.12 364 ASP A C 1
ATOM 2897 O O . ASP A 1 364 ? -28.677 13.358 41.694 1.00 88.12 364 ASP A O 1
ATOM 2901 N N . SER A 1 365 ? -29.185 14.697 43.414 1.00 86.88 365 SER A N 1
ATOM 2902 C CA . SER A 1 365 ? -27.880 14.568 44.076 1.00 86.88 365 SER A CA 1
ATOM 2903 C C . SER A 1 365 ? -27.532 13.131 44.472 1.00 86.88 365 SER A C 1
ATOM 2905 O O . SER A 1 365 ? -26.359 12.764 44.490 1.00 86.88 365 SER A O 1
ATOM 2907 N N . LYS A 1 366 ? -28.532 12.303 44.803 1.00 85.19 366 LYS A N 1
ATOM 2908 C CA . LYS A 1 366 ? -28.307 10.899 45.152 1.00 85.19 366 LYS A CA 1
ATOM 2909 C C . LYS A 1 366 ? -28.094 10.048 43.908 1.00 85.19 366 LYS A C 1
ATOM 2911 O O . LYS A 1 366 ? -27.273 9.141 43.952 1.00 85.19 366 LYS A O 1
ATOM 2916 N N . ILE A 1 367 ? -28.791 10.356 42.814 1.00 87.00 367 ILE A N 1
ATOM 2917 C CA . ILE A 1 367 ? -28.544 9.747 41.504 1.00 87.00 367 ILE A CA 1
ATOM 2918 C C . ILE A 1 367 ? -27.109 10.046 41.060 1.00 87.00 367 ILE A C 1
ATOM 2920 O O . ILE A 1 367 ? -26.407 9.116 40.670 1.00 87.00 367 ILE A O 1
ATOM 2924 N N . ASP A 1 368 ? -26.659 11.297 41.178 1.00 89.06 368 ASP A N 1
ATOM 2925 C CA . ASP A 1 368 ? -25.292 11.683 40.818 1.00 89.06 368 ASP A CA 1
ATOM 2926 C C . ASP A 1 368 ? -24.254 10.970 41.707 1.00 89.06 368 ASP A C 1
ATOM 2928 O O . ASP A 1 368 ? -23.332 10.359 41.179 1.00 89.06 368 ASP A O 1
ATOM 2932 N N . SER A 1 369 ? -24.460 10.914 43.031 1.00 86.69 369 SER A N 1
ATOM 2933 C CA . SER A 1 369 ? -23.596 10.150 43.956 1.00 86.69 369 SER A CA 1
ATOM 2934 C C . SER A 1 369 ? -23.542 8.655 43.627 1.00 86.69 369 SER A C 1
ATOM 2936 O O . SER A 1 369 ? -22.465 8.069 43.660 1.00 86.69 369 SER A O 1
ATOM 2938 N N . ILE A 1 370 ? -24.673 8.030 43.276 1.00 83.94 370 ILE A N 1
ATOM 2939 C CA . ILE A 1 370 ? -24.696 6.624 42.843 1.00 83.94 370 ILE A CA 1
ATOM 2940 C C . ILE A 1 370 ? -23.875 6.454 41.559 1.00 83.94 370 ILE A C 1
ATOM 2942 O O . ILE A 1 370 ? -23.101 5.508 41.455 1.00 83.94 370 ILE A O 1
ATOM 2946 N N . CYS A 1 371 ? -24.011 7.367 40.595 1.00 85.88 371 CYS A N 1
ATOM 2947 C CA . CYS A 1 371 ? -23.250 7.321 39.346 1.00 85.88 371 CYS A CA 1
ATOM 2948 C C . CYS A 1 371 ? -21.738 7.499 39.582 1.00 85.88 371 CYS A C 1
ATOM 2950 O O . CYS A 1 371 ? -20.944 6.762 39.002 1.00 85.88 371 CYS A O 1
ATOM 2952 N N . GLU A 1 372 ? -21.340 8.429 40.453 1.00 87.44 372 GLU A N 1
ATOM 2953 C CA . GLU A 1 372 ? -19.936 8.663 40.822 1.00 87.44 372 GLU A CA 1
ATOM 2954 C C . GLU A 1 372 ? -19.319 7.465 41.558 1.00 87.44 372 GLU A C 1
ATOM 2956 O O . GLU A 1 372 ? -18.200 7.062 41.245 1.00 87.44 372 GLU A O 1
ATOM 2961 N N . GLU A 1 373 ? -20.051 6.857 42.498 1.00 84.44 373 GLU A N 1
ATOM 2962 C CA . GLU A 1 373 ? -19.602 5.664 43.229 1.00 84.44 373 GLU A CA 1
ATOM 2963 C C . GLU A 1 373 ? -19.488 4.434 42.314 1.00 84.44 373 GLU A C 1
ATOM 2965 O O . GLU A 1 373 ? -18.621 3.584 42.517 1.00 84.44 373 GLU A O 1
ATOM 2970 N N . MET A 1 374 ? -20.340 4.335 41.290 1.00 80.69 374 MET A N 1
ATOM 2971 C CA . MET A 1 374 ? -20.337 3.214 40.351 1.00 80.69 374 MET A CA 1
ATOM 2972 C C . MET A 1 374 ? -19.252 3.288 39.291 1.00 80.69 374 MET A C 1
ATOM 2974 O O . MET A 1 374 ? -18.798 2.234 38.856 1.00 80.69 374 MET A O 1
ATOM 2978 N N . ASN A 1 375 ? -18.877 4.483 38.833 1.00 84.88 375 ASN A N 1
ATOM 2979 C CA . ASN A 1 375 ? -17.944 4.625 37.718 1.00 84.88 375 ASN A CA 1
ATOM 2980 C C . ASN A 1 375 ? -16.634 3.821 37.895 1.00 84.88 375 ASN A C 1
ATOM 2982 O O . ASN A 1 375 ? -16.312 3.046 36.997 1.00 84.88 375 ASN A O 1
ATOM 2986 N N . PRO A 1 376 ? -15.913 3.889 39.037 1.00 87.56 376 PRO A N 1
ATOM 2987 C CA . PRO A 1 376 ? -14.679 3.116 39.204 1.00 87.56 376 PRO A CA 1
ATOM 2988 C C . PRO A 1 376 ? -14.910 1.598 39.215 1.00 87.56 376 PRO A C 1
ATOM 2990 O O . PRO A 1 376 ? -14.069 0.842 38.732 1.00 87.56 376 PRO A O 1
ATOM 2993 N N . GLU A 1 377 ? -16.047 1.134 39.739 1.00 83.38 377 GLU A N 1
ATOM 2994 C CA . GLU A 1 377 ? -16.393 -0.292 39.734 1.00 83.38 377 GLU A CA 1
ATOM 2995 C C . GLU A 1 377 ? -16.772 -0.765 38.326 1.00 83.38 377 GLU A C 1
ATOM 2997 O O . GLU A 1 377 ? -16.372 -1.848 37.904 1.00 83.38 377 GLU A O 1
ATOM 3002 N N . LEU A 1 378 ? -17.492 0.070 37.573 1.00 82.19 378 LEU A N 1
ATOM 3003 C CA . LEU A 1 378 ? -17.824 -0.180 36.177 1.00 82.19 378 LEU A CA 1
ATOM 3004 C C . LEU A 1 378 ? -16.547 -0.295 35.338 1.00 82.19 378 LEU A C 1
ATOM 3006 O O . LEU A 1 378 ? -16.388 -1.286 34.634 1.00 82.19 378 LEU A O 1
ATOM 3010 N N . GLU A 1 379 ? -15.613 0.649 35.480 1.00 86.12 379 GLU A N 1
ATOM 3011 C CA . GLU A 1 379 ? -14.316 0.617 34.796 1.00 86.12 379 GLU A CA 1
ATOM 3012 C C . GLU A 1 379 ? -13.512 -0.641 35.148 1.00 86.12 379 GLU A C 1
ATOM 3014 O O . GLU A 1 379 ? -12.948 -1.288 34.263 1.00 86.12 379 GLU A O 1
ATOM 3019 N N . ARG A 1 380 ? -13.479 -1.023 36.432 1.00 87.19 380 ARG A N 1
ATOM 3020 C CA . ARG A 1 380 ? -12.777 -2.225 36.901 1.00 87.19 380 ARG A CA 1
ATOM 3021 C C . ARG A 1 380 ? -13.338 -3.490 36.253 1.00 87.19 380 ARG A C 1
ATOM 3023 O O . ARG A 1 380 ? -12.578 -4.265 35.677 1.00 87.19 380 ARG A O 1
ATOM 3030 N N . VAL A 1 381 ? -14.657 -3.685 36.314 1.00 81.19 381 VAL A N 1
ATOM 3031 C CA . VAL A 1 381 ? -15.311 -4.873 35.742 1.00 81.19 381 VAL A CA 1
ATOM 3032 C C . VAL A 1 381 ? -15.188 -4.870 34.216 1.00 81.19 381 VAL A C 1
ATOM 3034 O O . VAL A 1 381 ? -14.942 -5.919 33.628 1.00 81.19 381 VAL A O 1
ATOM 3037 N N . PHE A 1 382 ? -15.302 -3.706 33.566 1.00 80.31 382 PHE A N 1
ATOM 3038 C CA . PHE A 1 382 ? -15.135 -3.574 32.115 1.00 80.31 382 PHE A CA 1
ATOM 3039 C C . PHE A 1 382 ? -13.737 -3.999 31.669 1.00 80.31 382 PHE A C 1
ATOM 3041 O O . PHE A 1 382 ? -13.595 -4.789 30.737 1.00 80.31 382 PHE A O 1
ATOM 3048 N N . ARG A 1 383 ? -12.708 -3.547 32.390 1.00 84.25 383 ARG A N 1
ATOM 3049 C CA . ARG A 1 383 ? -11.317 -3.937 32.156 1.00 84.25 383 ARG A CA 1
ATOM 3050 C C . ARG A 1 383 ? -11.101 -5.437 32.346 1.00 84.25 383 ARG A C 1
ATOM 3052 O O . ARG A 1 383 ? -10.530 -6.074 31.467 1.00 84.25 383 ARG A O 1
ATOM 3059 N N . GLU A 1 384 ? -11.561 -5.999 33.463 1.00 83.50 384 GLU A N 1
ATOM 3060 C CA . GLU A 1 384 ? -11.413 -7.428 33.776 1.00 83.50 384 GLU A CA 1
ATOM 3061 C C . GLU A 1 384 ? -12.085 -8.308 32.720 1.00 83.50 384 GLU A C 1
ATOM 3063 O O . GLU A 1 384 ? -11.451 -9.212 32.182 1.00 83.50 384 GLU A O 1
ATOM 3068 N N . GLN A 1 385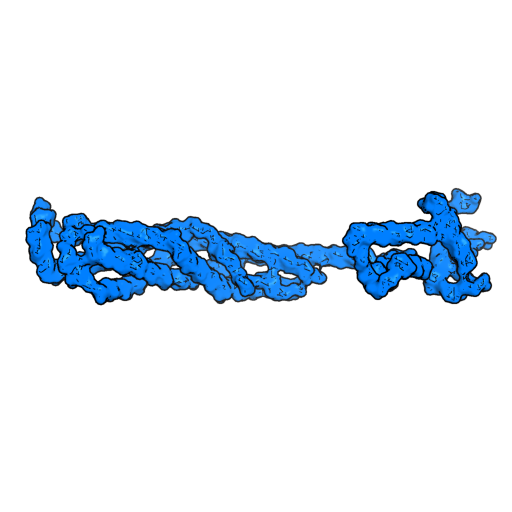 ? -13.334 -8.002 32.363 1.00 78.25 385 GLN A N 1
ATOM 3069 C CA . GLN A 1 385 ? -14.082 -8.779 31.375 1.00 78.25 385 GLN A CA 1
ATOM 3070 C C . GLN A 1 385 ? -13.478 -8.703 29.980 1.00 78.25 385 GLN A C 1
ATOM 3072 O O . GLN A 1 385 ? -13.430 -9.712 29.277 1.00 78.25 385 GLN A O 1
ATOM 3077 N N . LEU A 1 386 ? -12.982 -7.528 29.584 1.00 76.88 386 LEU A N 1
ATOM 3078 C CA . LEU A 1 386 ? -12.220 -7.423 28.352 1.00 76.88 386 LEU A CA 1
ATOM 3079 C C . LEU A 1 386 ? -10.986 -8.324 28.439 1.00 76.88 386 LEU A C 1
ATOM 3081 O O . LEU A 1 386 ? -10.860 -9.226 27.618 1.00 76.88 386 LEU A O 1
ATOM 3085 N N . MET A 1 387 ? -10.129 -8.156 29.452 1.00 78.12 387 MET A N 1
ATOM 3086 C CA . MET A 1 387 ? -8.882 -8.923 29.603 1.00 78.12 387 MET A CA 1
ATOM 3087 C C . MET A 1 387 ? -9.075 -10.448 29.649 1.00 78.12 387 MET A C 1
ATOM 3089 O O . MET A 1 387 ? -8.229 -11.178 29.135 1.00 78.12 387 MET A O 1
ATOM 3093 N N . GLU A 1 388 ? -10.164 -10.937 30.245 1.00 78.62 388 GLU A N 1
ATOM 3094 C CA . GLU A 1 388 ? -10.493 -12.368 30.304 1.00 78.62 388 GLU A CA 1
ATOM 3095 C C . GLU A 1 388 ? -10.919 -12.943 28.944 1.00 78.62 388 GLU A C 1
ATOM 3097 O O . GLU A 1 388 ? -10.795 -14.150 28.708 1.00 78.62 388 GLU A O 1
ATOM 3102 N N . ASN A 1 389 ? -11.366 -12.100 28.009 1.00 73.50 389 ASN A N 1
ATOM 3103 C CA . ASN A 1 389 ? -11.817 -12.524 26.690 1.00 73.50 389 ASN A CA 1
ATOM 3104 C C . ASN A 1 389 ? -10.636 -12.689 25.714 1.00 73.50 389 ASN A C 1
ATOM 3106 O O . ASN A 1 389 ? -10.442 -11.943 24.756 1.00 73.50 389 ASN A O 1
ATOM 3110 N N . GLN A 1 390 ? -9.805 -13.698 25.969 1.00 68.44 390 GLN A N 1
ATOM 3111 C CA . GLN A 1 390 ? -8.575 -13.941 25.209 1.00 68.44 390 GLN A CA 1
ATOM 3112 C C . GLN A 1 390 ? -8.842 -14.272 23.727 1.00 68.44 390 GLN A C 1
ATOM 3114 O O . GLN A 1 390 ? -8.183 -13.744 22.835 1.00 68.44 390 GLN A O 1
ATOM 3119 N N . GLN A 1 391 ? -9.860 -15.097 23.457 1.00 70.25 391 GLN A N 1
ATOM 3120 C CA . GLN A 1 391 ? -10.226 -15.536 22.103 1.00 70.25 391 GLN A CA 1
ATOM 3121 C C . GLN A 1 391 ? -10.681 -14.369 21.214 1.00 70.25 391 GLN A C 1
ATOM 3123 O O . GLN A 1 391 ? -10.383 -14.312 20.021 1.00 70.25 391 GLN A O 1
ATOM 3128 N N . ALA A 1 392 ? -11.399 -13.428 21.813 1.00 67.19 392 ALA A N 1
ATOM 3129 C CA . ALA A 1 392 ? -11.830 -12.187 21.201 1.00 67.19 392 ALA A CA 1
ATOM 3130 C C . ALA A 1 392 ? -10.664 -11.309 20.747 1.00 67.19 392 ALA A C 1
ATOM 3132 O O . ALA A 1 392 ? -10.658 -10.805 19.620 1.00 67.19 392 ALA A O 1
ATOM 3133 N N . PHE A 1 393 ? -9.665 -11.149 21.615 1.00 71.25 393 PHE A N 1
ATOM 3134 C CA . PHE A 1 393 ? -8.474 -10.385 21.280 1.00 71.25 393 PHE A CA 1
ATOM 3135 C C . PHE A 1 393 ? -7.606 -11.087 20.250 1.00 71.25 393 PHE A C 1
ATOM 3137 O O . PHE A 1 393 ? -7.120 -10.417 19.346 1.00 71.25 393 PHE A O 1
ATOM 3144 N N . ASP A 1 394 ? -7.469 -12.411 20.308 1.00 75.31 394 ASP A N 1
ATOM 3145 C CA . ASP A 1 394 ? -6.756 -13.171 19.276 1.00 75.31 394 ASP A CA 1
ATOM 3146 C C . ASP A 1 394 ? -7.352 -12.934 17.879 1.00 75.31 394 ASP A C 1
ATOM 3148 O O . ASP A 1 394 ? -6.626 -12.743 16.899 1.00 75.31 394 ASP A O 1
ATOM 3152 N N . GLU A 1 395 ? -8.680 -12.901 17.788 1.00 74.31 395 GLU A N 1
ATOM 3153 C CA . GLU A 1 395 ? -9.401 -12.651 16.544 1.00 74.31 395 GLU A CA 1
ATOM 3154 C C . GLU A 1 395 ? -9.291 -11.180 16.094 1.00 74.31 395 GLU A C 1
ATOM 3156 O O . GLU A 1 395 ? -9.088 -10.915 14.904 1.00 74.31 395 GLU A O 1
ATOM 3161 N N . LEU A 1 396 ? -9.316 -10.218 17.028 1.00 73.12 396 LEU A N 1
ATOM 3162 C CA . LEU A 1 396 ? -9.028 -8.805 16.743 1.00 73.12 396 LEU A CA 1
ATOM 3163 C C . LEU A 1 396 ? -7.603 -8.622 16.203 1.00 73.12 396 LEU A C 1
ATOM 3165 O O . LEU A 1 396 ? -7.416 -8.005 15.157 1.00 73.12 396 LEU A O 1
ATOM 3169 N N . ILE A 1 397 ? -6.608 -9.197 16.880 1.00 77.44 397 ILE A N 1
ATOM 3170 C CA . ILE A 1 397 ? -5.193 -9.164 16.490 1.00 77.44 397 ILE A CA 1
ATOM 3171 C C . ILE A 1 397 ? -5.028 -9.725 15.080 1.00 77.44 397 ILE A C 1
ATOM 3173 O O . ILE A 1 397 ? -4.326 -9.142 14.252 1.00 77.44 397 ILE A O 1
ATOM 3177 N N . ARG A 1 398 ? -5.699 -10.844 14.786 1.00 80.50 398 ARG A N 1
ATOM 3178 C CA . ARG A 1 398 ? -5.676 -11.466 13.462 1.00 80.50 398 ARG A CA 1
ATOM 3179 C C . ARG A 1 398 ? -6.230 -10.527 12.391 1.00 80.50 398 ARG A C 1
ATOM 3181 O O . ARG A 1 398 ? -5.594 -10.388 11.348 1.00 80.50 398 ARG A O 1
ATOM 3188 N N . LYS A 1 399 ? -7.382 -9.890 12.627 1.00 77.19 399 LYS A N 1
ATOM 3189 C CA . LYS A 1 399 ? -7.991 -8.975 11.650 1.00 77.19 399 LYS A CA 1
ATOM 3190 C C . LYS A 1 399 ? -7.183 -7.692 11.465 1.00 77.19 399 LYS A C 1
ATOM 3192 O O . LYS A 1 399 ? -6.857 -7.365 10.331 1.00 77.19 399 LYS A O 1
ATOM 3197 N N . VAL A 1 400 ? -6.788 -7.024 12.550 1.00 76.81 400 VAL A N 1
ATOM 3198 C CA . VAL A 1 400 ? -5.943 -5.815 12.487 1.00 76.81 400 VAL A CA 1
ATOM 3199 C C . VAL A 1 400 ? -4.624 -6.127 11.778 1.00 76.81 400 VAL A C 1
ATOM 3201 O O . VAL A 1 400 ? -4.185 -5.365 10.925 1.00 76.81 400 VAL A O 1
ATOM 3204 N N . GLY A 1 401 ? -4.016 -7.283 12.062 1.00 81.44 401 GLY A N 1
ATOM 3205 C CA . GLY A 1 401 ? -2.814 -7.735 11.365 1.00 81.44 401 GLY A CA 1
ATOM 3206 C C . GLY A 1 401 ? -3.028 -7.952 9.863 1.00 81.44 401 GLY A C 1
ATOM 3207 O O . GLY A 1 401 ? -2.155 -7.601 9.072 1.00 81.44 401 GLY A O 1
ATOM 3208 N N . GLN A 1 402 ? -4.177 -8.499 9.451 1.00 83.06 402 GLN A N 1
ATOM 3209 C CA . GLN A 1 402 ? -4.519 -8.690 8.036 1.00 83.06 402 GLN A CA 1
ATOM 3210 C C . GLN A 1 402 ? -4.746 -7.364 7.303 1.00 83.06 402 GLN A C 1
ATOM 3212 O O . GLN A 1 402 ? -4.183 -7.172 6.227 1.00 83.06 402 GLN A O 1
ATOM 3217 N N . GLU A 1 403 ? -5.516 -6.453 7.888 1.00 81.75 403 GLU A N 1
ATOM 3218 C CA . GLU A 1 403 ? -5.786 -5.131 7.313 1.00 81.75 403 GLU A CA 1
ATOM 3219 C C . GLU A 1 403 ? -4.504 -4.297 7.210 1.00 81.75 403 GLU A C 1
ATOM 3221 O O . GLU A 1 403 ? -4.179 -3.746 6.158 1.00 81.75 403 GLU A O 1
ATOM 3226 N N . LEU A 1 404 ? -3.691 -4.287 8.269 1.00 82.56 404 LEU A N 1
ATOM 3227 C CA . LEU A 1 404 ? -2.400 -3.603 8.273 1.00 82.56 404 LEU A CA 1
ATOM 3228 C C . LEU A 1 404 ? -1.439 -4.189 7.232 1.00 82.56 404 LEU A C 1
ATOM 3230 O O . LEU A 1 404 ? -0.716 -3.444 6.567 1.00 82.56 404 LEU A O 1
ATOM 3234 N N . LYS A 1 405 ? -1.454 -5.517 7.051 1.00 86.56 405 LYS A N 1
ATOM 3235 C CA . LYS A 1 405 ? -0.696 -6.197 5.995 1.00 86.56 405 LYS A CA 1
ATOM 3236 C C . LYS A 1 405 ? -1.120 -5.709 4.611 1.00 86.56 405 LYS A C 1
ATOM 3238 O O . LYS A 1 405 ? -0.256 -5.368 3.806 1.00 86.56 405 LYS A O 1
ATOM 3243 N N . GLN A 1 406 ? -2.422 -5.650 4.336 1.00 86.25 406 GLN A N 1
ATOM 3244 C CA . GLN A 1 406 ? -2.940 -5.158 3.057 1.00 86.25 406 GLN A CA 1
ATOM 3245 C C . GLN A 1 406 ? -2.574 -3.688 2.823 1.00 86.25 406 GLN A C 1
ATOM 3247 O O . GLN A 1 406 ? -2.071 -3.346 1.753 1.00 86.25 406 GLN A O 1
ATOM 3252 N N . ALA A 1 407 ? -2.734 -2.839 3.840 1.00 85.75 407 ALA A N 1
ATOM 3253 C CA . ALA A 1 407 ? -2.396 -1.423 3.761 1.00 85.75 407 ALA A CA 1
ATOM 3254 C C . ALA A 1 407 ? -0.894 -1.192 3.505 1.00 85.75 407 ALA A C 1
ATOM 3256 O O . ALA A 1 407 ? -0.521 -0.322 2.714 1.00 85.75 407 ALA A O 1
ATOM 3257 N N . LEU A 1 408 ? -0.017 -1.992 4.128 1.00 88.06 408 LEU A N 1
ATOM 3258 C CA . LEU A 1 408 ? 1.426 -1.905 3.894 1.00 88.06 408 LEU A CA 1
ATOM 3259 C C . LEU A 1 408 ? 1.812 -2.395 2.492 1.00 88.06 408 LEU A C 1
ATOM 3261 O O . LEU A 1 408 ? 2.665 -1.778 1.857 1.00 88.06 408 LEU A O 1
ATOM 3265 N N . ILE A 1 409 ? 1.175 -3.460 1.989 1.00 89.62 409 ILE A N 1
ATOM 3266 C CA . ILE A 1 409 ? 1.378 -3.943 0.614 1.00 89.62 409 ILE A CA 1
ATOM 3267 C C . ILE A 1 409 ? 0.987 -2.857 -0.390 1.00 89.62 409 ILE A C 1
ATOM 3269 O O . ILE A 1 409 ? 1.788 -2.547 -1.267 1.00 89.62 409 ILE A O 1
ATOM 3273 N N . ALA A 1 410 ? -0.181 -2.230 -0.230 1.00 89.31 410 ALA A N 1
ATOM 3274 C CA . ALA A 1 410 ? -0.632 -1.154 -1.113 1.00 89.31 410 ALA A CA 1
ATOM 3275 C C . ALA A 1 410 ? 0.371 0.014 -1.150 1.00 89.31 410 ALA A C 1
ATOM 3277 O O . ALA A 1 410 ? 0.810 0.434 -2.221 1.00 89.31 410 ALA A O 1
ATOM 3278 N N . LYS A 1 411 ? 0.843 0.468 0.020 1.00 90.06 411 LYS A N 1
ATOM 3279 C CA . LYS A 1 411 ? 1.910 1.480 0.100 1.00 90.06 411 LYS A CA 1
ATOM 3280 C C . LYS A 1 411 ? 3.214 1.026 -0.557 1.00 90.06 411 LYS A C 1
ATOM 3282 O O . LYS A 1 411 ? 3.900 1.833 -1.181 1.00 90.06 411 LYS A O 1
ATOM 3287 N N . ALA A 1 412 ? 3.576 -0.252 -0.437 1.00 90.50 412 ALA A N 1
ATOM 3288 C CA . ALA A 1 412 ? 4.766 -0.790 -1.085 1.00 90.50 412 ALA A CA 1
ATOM 3289 C C . ALA A 1 412 ? 4.633 -0.763 -2.617 1.00 90.50 412 ALA A C 1
ATOM 3291 O O . ALA A 1 412 ? 5.594 -0.433 -3.309 1.00 90.50 412 ALA A O 1
ATOM 3292 N N . GLU A 1 413 ? 3.453 -1.072 -3.157 1.00 89.81 413 GLU A N 1
ATOM 3293 C CA . GLU A 1 413 ? 3.184 -1.007 -4.597 1.00 89.81 413 GLU A CA 1
ATOM 3294 C C . GLU A 1 413 ? 3.312 0.411 -5.149 1.00 89.81 413 GLU A C 1
ATOM 3296 O O . GLU A 1 413 ? 3.932 0.600 -6.195 1.00 89.81 413 GLU A O 1
ATOM 3301 N N . GLU A 1 414 ? 2.820 1.405 -4.415 1.00 89.38 414 GLU A N 1
ATOM 3302 C CA . GLU A 1 414 ? 3.017 2.814 -4.758 1.00 89.38 414 GLU A CA 1
ATOM 3303 C C . GLU A 1 414 ? 4.493 3.216 -4.662 1.00 89.38 414 GLU A C 1
ATOM 3305 O O . GLU A 1 414 ? 5.019 3.888 -5.546 1.00 89.38 414 GLU A O 1
ATOM 3310 N N . ALA A 1 415 ? 5.202 2.771 -3.622 1.00 90.69 415 ALA A N 1
ATOM 3311 C CA . ALA A 1 415 ? 6.595 3.142 -3.382 1.00 90.69 415 ALA A CA 1
ATOM 3312 C C . ALA A 1 415 ? 7.579 2.577 -4.420 1.00 90.69 415 ALA A C 1
ATOM 3314 O O . ALA A 1 415 ? 8.662 3.137 -4.607 1.00 90.69 415 ALA A O 1
ATOM 3315 N N . VAL A 1 416 ? 7.219 1.498 -5.123 1.00 90.56 416 VAL A N 1
ATOM 3316 C CA . VAL A 1 416 ? 8.066 0.869 -6.151 1.00 90.56 416 VAL A CA 1
ATOM 3317 C C . VAL A 1 416 ? 8.455 1.846 -7.264 1.00 90.56 416 VAL A C 1
ATOM 3319 O O . VAL A 1 416 ? 9.583 1.792 -7.758 1.00 90.56 416 VAL A O 1
ATOM 3322 N N . ILE A 1 417 ? 7.584 2.798 -7.611 1.00 88.06 417 ILE A N 1
ATOM 3323 C CA . ILE A 1 417 ? 7.871 3.806 -8.648 1.00 88.06 417 ILE A CA 1
ATOM 3324 C C . ILE A 1 417 ? 9.016 4.755 -8.259 1.00 88.06 417 ILE A C 1
ATOM 3326 O O . ILE A 1 417 ? 9.594 5.411 -9.121 1.00 88.06 417 ILE A O 1
ATOM 3330 N N . LEU A 1 418 ? 9.335 4.846 -6.963 1.00 87.62 418 LEU A N 1
ATOM 3331 C CA . LEU A 1 418 ? 10.386 5.711 -6.423 1.00 87.62 418 LEU A CA 1
ATOM 3332 C C . LEU A 1 418 ? 11.754 5.018 -6.377 1.00 87.62 418 LEU A C 1
ATOM 3334 O O . LEU A 1 418 ? 12.761 5.671 -6.105 1.00 87.62 418 LEU A O 1
ATOM 3338 N N . ILE A 1 419 ? 11.801 3.706 -6.620 1.00 87.38 419 ILE A N 1
ATOM 3339 C CA . ILE A 1 419 ? 13.044 2.935 -6.639 1.00 87.38 419 ILE A CA 1
ATOM 3340 C C . ILE A 1 419 ? 13.834 3.303 -7.904 1.00 87.38 419 ILE A C 1
ATOM 3342 O O . ILE A 1 419 ? 13.272 3.361 -8.994 1.00 87.38 419 ILE A O 1
ATOM 3346 N N . GLN A 1 420 ? 15.143 3.539 -7.763 1.00 72.94 420 GLN A N 1
ATOM 3347 C CA . GLN A 1 420 ? 16.079 3.853 -8.860 1.00 72.94 420 GLN A CA 1
ATOM 3348 C C . GLN A 1 420 ? 17.158 2.774 -9.050 1.00 72.94 420 GLN A C 1
ATOM 3350 O O . GLN A 1 420 ? 17.514 2.079 -8.062 1.00 72.94 420 GLN A O 1
#

Sequence (420 aa):
RVFEEYPHHQARCELACRKAKEDYFSNEALYSNSQSFARGFESINEQIYFIPQVNRAIAQEILHQSLAELEGKSWIESFREAVNEAKEKLAQQGIVPKVVLMTGGASRMKFTREICEEIFPEPETQIRPDPEPERCIALGLARVGRWDLRAAAFKDEINNLLDSKQLKQLIERHIPELIERLTQPLSEGLIENVIKRGLKDWQNNKIRTLADLENGMKTQAQQWMESDRTRQIINTQCISWFNSQIQSELAQETDPICRKFQIPRSSLRFEEGIDPGVVNPEISIGDAILADTVMFIVNLVIGGGTIGSIIALILTGHLTWPIALVYGVSVLAAGVEITRSKTQEAIKEKVDVPSWSRSMLLSDSKIDSICEEMNPELERVFREQLMENQQAFDELIRKVGQELKQALIAKAEEAVILIQ

pLDDT: mean 83.05, std 13.05, range [40.19, 97.94]

Radius of gyration: 44.69 Å; chains: 1; bounding box: 98×47×117 Å